Protein AF-0000000084955576 (afdb_homodimer)

Foldseek 3Di:
DAEEEEEWAKAWEFEDDPNHTDDTDIDDQLVQLQLQLLLLPHHYHYAYEAEPDPRVVVHCVVCVVSRHHCQRYHYYNVFHGKYKYWYQDPVRDTDIDIDGDDDPAERPGDDDDHAFQHEYEYEDCCCQDPRHVVVNVVVLVNNVVRNYAYEYEHNYDLVCLVCQVVRLVSVLVSLQSHQEYEYEQRSCCSNPVDRPVVVCCVPRRCVRYAWYWYQYVQQFIWIGHPVGIDTDGADDDDFPHQALLQSQLVSQLVLLCVQVVPGSVCSNPDDPVSVVSSNVSSRVRSRQCRNDVDNHHDSVVSHVNRDD/DAEEEEEWAKAWEFEDDPNHTDDTDIDDQLVQLQLQLLLLPHHYHYAYEAEPDPRVVVHCVVCVVSRHHCQRYHYYNVFHGKYKYWYQDPVRDTDIDIDGDDDPAERPGDDDDAAFQHEYEYEDCCCQDPRHVVVNVVVLVNNVVRNYAYEYEHNYDLVCLVCQVVRLVSVLVSLQSHQEYEYEQRSCCSNPVDRDVVVCCVPRRCVRYAWYWYQYVQQFIWIGHPVGIDTDGADDDDFPHQALLQSQLVSQLVLLCVQVVPGSVCSNVDDPVSVVSSNVSSRVRSRQCRNDVDNHHDSVVSHVNRDD

Nearest PDB structures (foldseek):
  1tz6-assembly1_B  TM=8.290E-01  e=2.725E-22  Salmonella enterica subsp. enterica serovar Typhimurium str. LT2
  5ygg-assembly1_A-2  TM=8.715E-01  e=1.195E-20  Vibrio cholerae O395
  4u7x-assembly1_A  TM=8.269E-01  e=1.270E-20  Brucella abortus 2308
  5f0z-assembly1_A  TM=8.426E-01  e=4.299E-20  Vibrio cholerae O395
  3k9e-assembly1_A  TM=7.875E-01  e=2.004E-18  Escherichia coli O6

InterPro domains:
  IPR002173 Carbohydrate/purine kinase, PfkB, conserved site [PS00584] (241-254)
  IPR011611 Carbohydrate kinase PfkB [PF00294] (23-292)
  IPR029056 Ribokinase-like [G3DSA:3.40.1190.20] (3-304)
  IPR029056 Ribokinase-like [SSF53613] (1-296)
  IPR050306 PfkB Carbohydrate Kinase [PTHR43085] (4-290)

pLDDT: mean 90.62, std 8.8, range [55.34, 98.62]

Sequence (616 aa):
MRQVIGIGETILDIIFQDNRPHVAVPGGSTFNSMVSLSRIGIPVSFTSELGEDRVGKMICDFMKSNGMTTDFMDCSPDMKSPVSLAFLSEDKDAEYLFYTQHPSKRLNGHLPMIHPDDILIFGSYYALNPVMRERVTEIVEYAKAQRAIIYYDLNFRKAHTHEAIQLRPTVMDNYEFADIVRGSDEDFMNLYRKSDTDDIYRNEVKFYCKRLITTHGKDGVNLYTEKGKIHYDVQPLTPVSTIGAGDNFNAGIVYGLIKYGIGYHDLSRLSEMVWSKIIRCGMEFAADVCGSFSNYVSPEFAKERRLDMRQVIGIGETILDIIFQDNRPHVAVPGGSTFNSMVSLSRIGIPVSFTSELGEDRVGKMICDFMKSNGMTTDFMDCSPDMKSPVSLAFLSEDKDAEYLFYTQHPSKRLNGHLPMIHPDDILIFGSYYALNPVMRERVTEIVEYAKAQRAIIYYDLNFRKAHTHEAIQLRPTVMDNYEFADIVRGSDEDFMNLYRKSDTDDIYRNEVKFYCKRLITTHGKDGVNLYTEKGKIHYDVQPLTPVSTIGAGDNFNAGIVYGLIKYGIGYHDLSRLSEMVWSKIIRCGMEFAADVCGSFSNYVSPEFAKERRLD

Structure (mmCIF, N/CA/C/O backbone):
data_AF-0000000084955576-model_v1
#
loop_
_entity.id
_entity.type
_entity.pdbx_description
1 polymer 'Carbohydrate kinase, PfkB family'
#
loop_
_atom_site.group_PDB
_atom_site.id
_atom_site.type_symbol
_atom_site.label_atom_id
_atom_site.label_alt_id
_atom_site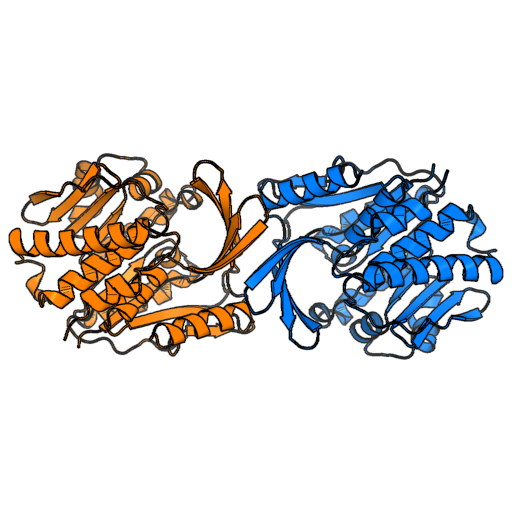.label_comp_id
_atom_site.label_asym_id
_atom_site.label_entity_id
_atom_site.label_seq_id
_atom_site.pdbx_PDB_ins_code
_atom_site.Cartn_x
_atom_site.Cartn_y
_atom_site.Cartn_z
_atom_site.occupancy
_atom_site.B_iso_or_equiv
_atom_site.auth_seq_id
_atom_site.auth_comp_id
_atom_site.auth_asym_id
_atom_site.auth_atom_id
_atom_site.pdbx_PDB_model_num
ATOM 1 N N . MET A 1 1 ? 11.859 36.656 8.305 1 72.06 1 MET A N 1
ATOM 2 C CA . MET A 1 1 ? 10.469 36.219 8.367 1 72.06 1 MET A CA 1
ATOM 3 C C . MET A 1 1 ? 10.328 35 9.25 1 72.06 1 MET A C 1
ATOM 5 O O . MET A 1 1 ? 11.242 34.156 9.312 1 72.06 1 MET A O 1
ATOM 9 N N . ARG A 1 2 ? 9.273 34.969 10.07 1 90.12 2 ARG A N 1
ATOM 10 C CA . ARG A 1 2 ? 8.953 33.875 10.969 1 90.12 2 ARG A CA 1
ATOM 11 C C . ARG A 1 2 ? 8.758 32.562 10.203 1 90.12 2 ARG A C 1
ATOM 13 O O . ARG A 1 2 ? 8.312 32.594 9.055 1 90.12 2 ARG A O 1
ATOM 20 N N . GLN A 1 3 ? 9.227 31.547 10.719 1 94.44 3 GLN A N 1
ATOM 21 C CA . GLN A 1 3 ? 9.062 30.266 10.031 1 94.44 3 GLN A CA 1
ATOM 22 C C . GLN A 1 3 ? 7.98 29.422 10.703 1 94.44 3 GLN A C 1
ATOM 24 O O . GLN A 1 3 ? 7.613 29.672 11.852 1 94.44 3 GLN A O 1
ATOM 29 N N . VAL A 1 4 ? 7.473 28.562 9.953 1 97.62 4 VAL A N 1
ATOM 30 C CA . VAL A 1 4 ? 6.5 27.578 10.438 1 97.62 4 VAL A CA 1
ATOM 31 C C . VAL A 1 4 ? 7.117 26.188 10.422 1 97.62 4 VAL A C 1
ATOM 33 O O . VAL A 1 4 ? 7.641 25.734 9.398 1 97.62 4 VAL A O 1
ATOM 36 N N . ILE A 1 5 ? 7.094 25.562 11.586 1 96.75 5 ILE A N 1
ATOM 37 C CA . ILE A 1 5 ? 7.617 24.219 11.727 1 96.75 5 ILE A CA 1
ATOM 38 C C . ILE A 1 5 ? 6.461 23.219 11.844 1 96.75 5 ILE A C 1
ATOM 40 O O . ILE A 1 5 ? 5.527 23.438 12.617 1 96.75 5 ILE A O 1
ATOM 44 N N . GLY A 1 6 ? 6.508 22.203 11.008 1 96.31 6 GLY A N 1
ATOM 45 C CA . GLY A 1 6 ? 5.512 21.156 11.07 1 96.31 6 GLY A CA 1
ATOM 46 C C . GLY A 1 6 ? 6.109 19.781 11.375 1 96.31 6 GLY A C 1
ATOM 47 O O . GLY A 1 6 ? 7.191 19.453 10.891 1 96.31 6 GLY A O 1
ATOM 48 N N . ILE A 1 7 ? 5.375 19.062 12.195 1 93.56 7 ILE A N 1
ATOM 49 C CA . ILE A 1 7 ? 5.727 17.688 12.492 1 93.56 7 ILE A CA 1
ATOM 50 C C . ILE A 1 7 ? 4.543 16.766 12.172 1 93.56 7 ILE A C 1
ATOM 52 O O . ILE A 1 7 ? 3.416 17.031 12.602 1 93.56 7 ILE A O 1
ATOM 56 N N . GLY A 1 8 ? 4.836 15.734 11.398 1 92.06 8 GLY A N 1
ATOM 57 C CA . GLY A 1 8 ? 3.748 14.82 11.094 1 92.06 8 GLY A CA 1
ATOM 58 C C . GLY A 1 8 ? 4.117 13.781 10.055 1 92.06 8 GLY A C 1
ATOM 59 O O . GLY A 1 8 ? 5.262 13.719 9.609 1 92.06 8 GLY A O 1
ATOM 60 N N . GLU A 1 9 ? 3.184 13.039 9.734 1 90.5 9 GLU A N 1
ATOM 61 C CA . GLU A 1 9 ? 3.373 11.992 8.727 1 90.5 9 GLU A CA 1
ATOM 62 C C . GLU A 1 9 ? 3.074 12.516 7.328 1 90.5 9 GLU A C 1
ATOM 64 O O . GLU A 1 9 ? 2.297 13.461 7.164 1 90.5 9 GLU A O 1
ATOM 69 N N . THR A 1 10 ? 3.805 12 6.426 1 93.06 10 THR A N 1
ATOM 70 C CA . THR A 1 10 ? 3.451 12.195 5.023 1 93.06 10 THR A CA 1
ATOM 71 C C . THR A 1 10 ? 3.281 10.852 4.32 1 93.06 10 THR A C 1
ATOM 73 O O . THR A 1 10 ? 3.869 9.852 4.734 1 93.06 10 THR A O 1
ATOM 76 N N . ILE A 1 11 ? 2.391 10.891 3.408 1 93.62 11 ILE A N 1
ATOM 77 C CA . ILE A 1 11 ? 1.934 9.664 2.758 1 93.62 11 ILE A CA 1
ATOM 78 C C . ILE A 1 11 ? 1.644 9.945 1.284 1 93.62 11 ILE A C 1
ATOM 80 O O . ILE A 1 11 ? 1.241 11.047 0.921 1 93.62 11 ILE A O 1
ATOM 84 N N . LEU A 1 12 ? 1.938 8.953 0.404 1 95.38 12 LEU A N 1
ATOM 85 C CA . LEU A 1 12 ? 1.498 9.07 -0.982 1 95.38 12 LEU A CA 1
ATOM 86 C C . LEU A 1 12 ? 0.066 8.57 -1.144 1 95.38 12 LEU A C 1
ATOM 88 O O . LEU A 1 12 ? -0.198 7.375 -0.993 1 95.38 12 LEU A O 1
ATOM 92 N N . ASP A 1 13 ? -0.795 9.5 -1.442 1 91.5 13 ASP A N 1
ATOM 93 C CA . ASP A 1 13 ? -2.199 9.164 -1.656 1 91.5 13 ASP A CA 1
ATOM 94 C C . ASP A 1 13 ? -2.453 8.758 -3.105 1 91.5 13 ASP A C 1
ATOM 96 O O . ASP A 1 13 ? -2.281 9.562 -4.023 1 91.5 13 ASP A O 1
ATOM 100 N N . ILE A 1 14 ? -2.822 7.562 -3.287 1 92.44 14 ILE A N 1
ATOM 101 C CA . ILE A 1 14 ? -3.223 7.094 -4.609 1 92.44 14 ILE A CA 1
ATOM 102 C C . ILE A 1 14 ? -4.746 7.094 -4.715 1 92.44 14 ILE A C 1
ATOM 104 O O . ILE A 1 14 ? -5.422 6.32 -4.031 1 92.44 14 ILE A O 1
ATOM 108 N N . ILE A 1 15 ? -5.234 7.906 -5.566 1 88.06 15 ILE A N 1
ATOM 109 C CA . ILE A 1 15 ? -6.672 8.125 -5.652 1 88.06 15 ILE A CA 1
ATOM 110 C C . ILE A 1 15 ? -7.258 7.262 -6.773 1 88.06 15 ILE A C 1
ATOM 112 O O . ILE A 1 15 ? -6.766 7.289 -7.906 1 88.06 15 ILE A O 1
ATOM 116 N N . PHE A 1 16 ? -8.242 6.504 -6.441 1 88.31 16 PHE A N 1
ATOM 117 C CA . PHE A 1 16 ? -8.945 5.656 -7.391 1 88.31 16 PHE A CA 1
ATOM 118 C C . PHE A 1 16 ? -10.289 6.266 -7.766 1 88.31 16 PHE A C 1
ATOM 120 O O . PHE A 1 16 ? -11 6.793 -6.906 1 88.31 16 PHE A O 1
ATOM 127 N N . GLN A 1 17 ? -10.539 6.309 -9.039 1 83.62 17 GLN A N 1
ATOM 128 C CA . GLN A 1 17 ? -11.852 6.633 -9.586 1 83.62 17 GLN A CA 1
ATOM 129 C C . GLN A 1 17 ? -12.391 5.484 -10.43 1 83.62 17 GLN A C 1
ATOM 131 O O . GLN A 1 17 ? -11.695 4.988 -11.328 1 83.62 17 GLN A O 1
ATOM 136 N N . ASP A 1 18 ? -13.586 4.988 -10.102 1 83.06 18 ASP A N 1
ATOM 137 C CA . ASP A 1 18 ? -14.188 3.855 -10.797 1 83.06 18 ASP A CA 1
ATOM 138 C C . ASP A 1 18 ? -13.25 2.646 -10.789 1 83.06 18 ASP A C 1
ATOM 140 O O . ASP A 1 18 ? -13 2.041 -11.836 1 83.06 18 ASP A O 1
ATOM 144 N N . ASN A 1 19 ? -12.602 2.461 -9.703 1 82.44 19 ASN A N 1
ATOM 145 C CA . ASN A 1 19 ? -11.734 1.32 -9.43 1 82.44 19 ASN A CA 1
ATOM 146 C C . ASN A 1 19 ? -10.477 1.362 -10.289 1 82.44 19 ASN A C 1
ATOM 148 O O . ASN A 1 19 ? -9.828 0.335 -10.5 1 82.44 19 ASN A O 1
ATOM 152 N N . ARG A 1 20 ? -10.172 2.588 -10.781 1 89.12 20 ARG A N 1
ATOM 153 C CA . ARG A 1 20 ? -8.93 2.824 -11.5 1 89.12 20 ARG A CA 1
ATOM 154 C C . ARG A 1 20 ? -8.102 3.92 -10.836 1 89.12 20 ARG A C 1
ATOM 156 O O . ARG A 1 20 ? -8.656 4.926 -10.375 1 89.12 20 ARG A O 1
ATOM 163 N N . PRO A 1 21 ? -6.809 3.574 -10.758 1 90.69 21 PRO A N 1
ATOM 164 C CA . PRO A 1 21 ? -5.996 4.66 -10.203 1 90.69 21 PRO A CA 1
ATOM 165 C C . PRO A 1 21 ? -5.934 5.879 -11.117 1 90.69 21 PRO A C 1
ATOM 167 O O . PRO A 1 21 ? -5.734 5.738 -12.328 1 90.69 21 PRO A O 1
ATOM 170 N N . HIS A 1 22 ? -6.113 7.004 -10.617 1 86 22 HIS A N 1
ATOM 171 C CA . HIS A 1 22 ? -6.227 8.242 -11.383 1 86 22 HIS A CA 1
ATOM 172 C C . HIS A 1 22 ? -5.023 9.148 -11.156 1 86 22 HIS A C 1
ATOM 174 O O . HIS A 1 22 ? -4.395 9.602 -12.117 1 86 22 HIS A O 1
ATOM 180 N N . VAL A 1 23 ? -4.727 9.406 -9.883 1 87.62 23 VAL A N 1
ATOM 181 C CA . VAL A 1 23 ? -3.611 10.289 -9.555 1 87.62 23 VAL A CA 1
ATOM 182 C C . VAL A 1 23 ? -2.969 9.844 -8.242 1 87.62 23 VAL A C 1
ATOM 184 O O . VAL A 1 23 ? -3.598 9.148 -7.441 1 87.62 23 VAL A O 1
ATOM 187 N N . ALA A 1 24 ? -1.72 10.141 -8.117 1 92.44 24 ALA A N 1
ATOM 188 C CA . ALA A 1 24 ? -0.971 9.945 -6.879 1 92.44 24 ALA A CA 1
ATOM 189 C C . ALA A 1 24 ? -0.351 11.258 -6.402 1 92.44 24 ALA A C 1
ATOM 191 O O . ALA A 1 24 ? 0.399 11.898 -7.141 1 92.44 24 ALA A O 1
ATOM 192 N N . VAL A 1 25 ? -0.703 11.656 -5.211 1 92 25 VAL A N 1
ATOM 193 C CA . VAL A 1 25 ? -0.23 12.938 -4.695 1 92 25 VAL A CA 1
ATOM 194 C C . VAL A 1 25 ? 0.168 12.789 -3.229 1 92 25 VAL A C 1
ATOM 196 O O . VAL A 1 25 ? -0.497 12.086 -2.465 1 92 25 VAL A O 1
ATOM 199 N N . PRO A 1 26 ? 1.296 13.43 -2.883 1 95.25 26 PRO A N 1
ATOM 200 C CA . PRO A 1 26 ? 1.627 13.406 -1.456 1 95.25 26 PRO A CA 1
ATOM 201 C C . PRO A 1 26 ? 0.562 14.078 -0.591 1 95.25 26 PRO A C 1
ATOM 203 O O . PRO A 1 26 ? -0.06 15.055 -1.02 1 95.25 26 PRO A O 1
ATOM 206 N N . GLY A 1 27 ? 0.372 13.5 0.59 1 93.06 27 GLY A N 1
ATOM 207 C CA . GLY A 1 27 ? -0.572 14.062 1.544 1 93.06 27 GLY A CA 1
ATOM 208 C C . GLY A 1 27 ? -0.141 13.875 2.986 1 93.06 27 GLY A C 1
ATOM 209 O O . GLY A 1 27 ? 1.01 13.531 3.258 1 93.06 27 GLY A O 1
ATOM 210 N N . GLY A 1 28 ? -1.095 14.102 3.844 1 92.62 28 GLY A N 1
ATOM 211 C CA . GLY A 1 28 ? -0.903 14.18 5.285 1 92.62 28 GLY A CA 1
ATOM 212 C C . GLY A 1 28 ? -1.426 15.469 5.887 1 92.62 28 GLY A C 1
ATOM 213 O O . GLY A 1 28 ? -1.301 16.531 5.285 1 92.62 28 GLY A O 1
ATOM 214 N N . SER A 1 29 ? -1.891 15.273 7.031 1 92.75 29 SER A N 1
ATOM 215 C CA . SER A 1 29 ? -2.578 16.406 7.629 1 92.75 29 SER A CA 1
ATOM 216 C C . SER A 1 29 ? -1.651 17.625 7.75 1 92.75 29 SER A C 1
ATOM 218 O O . SER A 1 29 ? -1.786 18.594 7 1 92.75 29 SER A O 1
ATOM 220 N N . THR A 1 30 ? -0.638 17.578 8.594 1 96.25 30 THR A N 1
ATOM 221 C CA . THR A 1 30 ? 0.294 18.688 8.773 1 96.25 30 THR A CA 1
ATOM 222 C C . THR A 1 30 ? 1.047 18.984 7.48 1 96.25 30 THR A C 1
ATOM 224 O O . THR A 1 30 ? 1.308 20.141 7.156 1 96.25 30 THR A O 1
ATOM 227 N N . PHE A 1 31 ? 1.309 18 6.738 1 96.56 31 PHE A N 1
ATOM 228 C CA . PHE A 1 31 ? 2.004 18.141 5.465 1 96.56 31 PHE A CA 1
ATOM 229 C C . PHE A 1 31 ? 1.218 19.047 4.52 1 96.56 31 PHE A C 1
ATOM 231 O O . PHE A 1 31 ? 1.784 19.953 3.898 1 96.56 31 PHE A O 1
ATOM 238 N N . ASN A 1 32 ? -0.028 18.797 4.383 1 95.88 32 ASN A N 1
ATOM 239 C CA . ASN A 1 32 ? -0.882 19.609 3.516 1 95.88 32 ASN A CA 1
ATOM 240 C C . ASN A 1 32 ? -0.83 21.078 3.895 1 95.88 32 ASN A C 1
ATOM 242 O O . ASN A 1 32 ? -0.766 21.953 3.021 1 95.88 32 ASN A O 1
ATOM 246 N N . SER A 1 33 ? -0.872 21.328 5.152 1 97.75 33 SER A N 1
ATOM 247 C CA . SER A 1 33 ? -0.776 22.703 5.641 1 97.75 33 SER A CA 1
ATOM 248 C C . SER A 1 33 ? 0.546 23.344 5.23 1 97.75 33 SER A C 1
ATOM 250 O O . SER A 1 33 ? 0.573 24.484 4.777 1 97.75 33 SER A O 1
ATOM 252 N N . MET A 1 34 ? 1.591 22.578 5.414 1 97.44 34 MET A N 1
ATOM 253 C CA . MET A 1 34 ? 2.93 23.094 5.121 1 97.44 34 MET A CA 1
ATOM 254 C C . MET A 1 34 ? 3.08 23.406 3.637 1 97.44 34 MET A C 1
ATOM 256 O O . MET A 1 34 ? 3.689 24.406 3.27 1 97.44 34 MET A O 1
ATOM 260 N N . VAL A 1 35 ? 2.553 22.531 2.781 1 97.19 35 VAL A N 1
ATOM 261 C CA . VAL A 1 35 ? 2.627 22.75 1.34 1 97.19 35 VAL A CA 1
ATOM 262 C C . VAL A 1 35 ? 1.92 24.062 0.977 1 97.19 35 VAL A C 1
ATOM 264 O O . VAL A 1 35 ? 2.461 24.875 0.232 1 97.19 35 VAL A O 1
ATOM 267 N N . SER A 1 36 ? 0.746 24.25 1.508 1 97.62 36 SER A N 1
ATOM 268 C CA . SER A 1 36 ? -0.027 25.453 1.23 1 97.62 36 SER A CA 1
ATOM 269 C C . SER A 1 36 ? 0.712 26.703 1.696 1 97.62 36 SER A C 1
ATOM 271 O O . SER A 1 36 ? 0.772 27.703 0.974 1 97.62 36 SER A O 1
ATOM 273 N N . LEU A 1 37 ? 1.274 26.688 2.867 1 97.69 37 LEU A N 1
ATOM 274 C CA . LEU A 1 37 ? 2.006 27.828 3.408 1 97.69 37 LEU A CA 1
ATOM 275 C C . LEU A 1 37 ? 3.246 28.125 2.572 1 97.69 37 LEU A C 1
ATOM 277 O O . LEU A 1 37 ? 3.557 29.281 2.305 1 97.69 37 LEU A O 1
ATOM 281 N N . SER A 1 38 ? 3.895 27.047 2.189 1 96.81 38 SER A N 1
ATOM 282 C CA . SER A 1 38 ? 5.074 27.219 1.351 1 96.81 38 SER A CA 1
ATOM 283 C C . SER A 1 38 ? 4.715 27.875 0.016 1 96.81 38 SER A C 1
ATOM 285 O O . SER A 1 38 ? 5.418 28.766 -0.458 1 96.81 38 SER A O 1
ATOM 287 N N . ARG A 1 39 ? 3.658 27.453 -0.583 1 95.44 39 ARG A N 1
ATOM 288 C CA . ARG A 1 39 ? 3.207 27.984 -1.862 1 95.44 39 ARG A CA 1
ATOM 289 C C . ARG A 1 39 ? 2.961 29.5 -1.77 1 95.44 39 ARG A C 1
ATOM 291 O O . ARG A 1 39 ? 3.166 30.219 -2.742 1 95.44 39 ARG A O 1
ATOM 298 N N . ILE A 1 40 ? 2.525 29.938 -0.638 1 95 40 ILE A N 1
ATOM 299 C CA . ILE A 1 40 ? 2.184 31.344 -0.452 1 95 40 ILE A CA 1
ATOM 300 C C . ILE A 1 40 ? 3.443 32.125 -0.125 1 95 40 ILE A C 1
ATOM 302 O O . ILE A 1 40 ? 3.412 33.375 -0.074 1 95 40 ILE A O 1
ATOM 306 N N . GLY A 1 41 ? 4.555 31.469 0.13 1 93.69 41 GLY A N 1
ATOM 307 C CA . GLY A 1 41 ? 5.832 32.156 0.315 1 93.69 41 GLY A CA 1
ATOM 308 C C . GLY A 1 41 ? 6.285 32.188 1.763 1 93.69 41 GLY A C 1
ATOM 309 O O . GLY A 1 41 ? 7.242 32.875 2.104 1 93.69 41 GLY A O 1
ATOM 310 N N . ILE A 1 42 ? 5.633 31.547 2.629 1 95.56 42 ILE A N 1
ATOM 311 C CA . ILE A 1 42 ? 6.035 31.484 4.031 1 95.56 42 ILE A CA 1
ATOM 312 C C . ILE A 1 42 ? 7.109 30.406 4.207 1 95.56 42 ILE A C 1
ATOM 314 O O . ILE A 1 42 ? 6.961 29.281 3.717 1 95.56 42 ILE A O 1
ATOM 318 N N . PRO A 1 43 ? 8.211 30.75 4.871 1 95.12 43 PRO A N 1
ATOM 319 C CA . PRO A 1 43 ? 9.227 29.734 5.137 1 95.12 43 PRO A CA 1
ATOM 320 C C . PRO A 1 43 ? 8.703 28.594 6.02 1 95.12 43 PRO A C 1
ATOM 322 O O . PRO A 1 43 ? 8.125 28.859 7.078 1 95.12 43 PRO A O 1
ATOM 325 N N . VAL A 1 44 ? 8.906 27.344 5.523 1 96.62 44 VAL A N 1
ATOM 326 C CA . VAL A 1 44 ? 8.414 26.203 6.293 1 96.62 44 VAL A CA 1
ATOM 32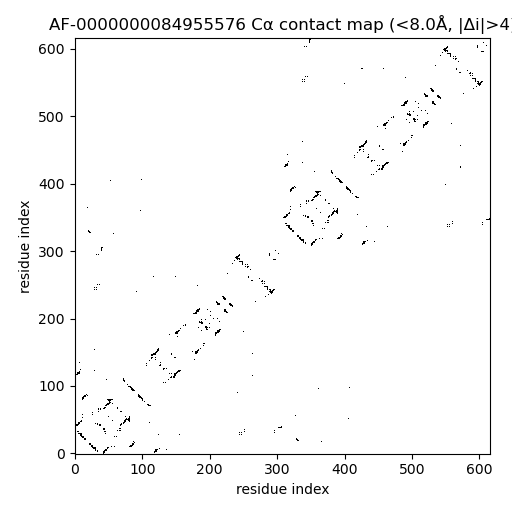7 C C . VAL A 1 44 ? 9.516 25.156 6.434 1 96.62 44 VAL A C 1
ATOM 329 O O . VAL A 1 44 ? 10.391 25.047 5.57 1 96.62 44 VAL A O 1
ATOM 332 N N . SER A 1 45 ? 9.484 24.484 7.562 1 95 45 SER A N 1
ATOM 333 C CA . SER A 1 45 ? 10.258 23.281 7.805 1 95 45 SER A CA 1
ATOM 334 C C . SER A 1 45 ? 9.367 22.125 8.242 1 95 45 SER A C 1
ATOM 336 O O . SER A 1 45 ? 8.547 22.266 9.148 1 95 45 SER A O 1
ATOM 338 N N . PHE A 1 46 ? 9.539 21.016 7.547 1 95.38 46 PHE A N 1
ATOM 339 C CA . PHE A 1 46 ? 8.703 19.859 7.844 1 95.38 46 PHE A CA 1
ATOM 340 C C . PHE A 1 46 ? 9.555 18.656 8.25 1 95.38 46 PHE A C 1
ATOM 342 O O . PHE A 1 46 ? 10.477 18.281 7.531 1 95.38 46 PHE A O 1
ATOM 349 N N . THR A 1 47 ? 9.195 18.172 9.414 1 91.44 47 THR A N 1
ATOM 350 C CA . THR A 1 47 ? 9.891 17 9.93 1 91.44 47 THR A CA 1
ATOM 351 C C . THR A 1 47 ? 9.008 15.758 9.828 1 91.44 47 THR A C 1
ATOM 353 O O . THR A 1 47 ? 7.898 15.734 10.367 1 91.44 47 THR A O 1
ATOM 356 N N . SER A 1 48 ? 9.477 14.789 9.125 1 91.12 48 SER A N 1
ATOM 357 C CA . SER A 1 48 ? 8.781 13.523 8.938 1 91.12 48 SER A CA 1
ATOM 358 C C . SER A 1 48 ? 9.75 12.391 8.609 1 91.12 48 SER A C 1
ATOM 360 O O . SER A 1 48 ? 10.969 12.602 8.578 1 91.12 48 SER A O 1
ATOM 362 N N . GLU A 1 49 ? 9.219 11.203 8.492 1 88.56 49 GLU A N 1
ATOM 363 C CA . GLU A 1 49 ? 10.016 10.031 8.148 1 88.56 49 GLU A CA 1
ATOM 364 C C . GLU A 1 49 ? 9.555 9.414 6.832 1 88.56 49 GLU A C 1
ATOM 366 O O . GLU A 1 49 ? 8.352 9.344 6.562 1 88.56 49 GLU A O 1
ATOM 371 N N . LEU A 1 50 ? 10.531 9.031 6.062 1 91.06 50 LEU A N 1
ATOM 372 C CA . LEU A 1 50 ? 10.281 8.352 4.793 1 91.06 50 LEU A CA 1
ATOM 373 C C . LEU A 1 50 ? 11.258 7.203 4.586 1 91.06 50 LEU A C 1
ATOM 375 O O . LEU A 1 50 ? 12.305 7.145 5.242 1 91.06 50 LEU A O 1
ATOM 379 N N . GLY A 1 51 ? 10.883 6.27 3.758 1 89.69 51 GLY A N 1
ATOM 380 C CA . GLY A 1 51 ? 11.836 5.273 3.291 1 89.69 51 GLY A CA 1
ATOM 381 C C . GLY A 1 51 ? 12.734 5.785 2.178 1 89.69 51 GLY A C 1
ATOM 382 O O . GLY A 1 51 ? 12.445 6.805 1.556 1 89.69 51 GLY A O 1
ATOM 383 N N . GLU A 1 52 ? 13.898 5.098 2.057 1 90.62 52 GLU A N 1
ATOM 384 C CA . GLU A 1 52 ? 14.727 5.348 0.882 1 90.62 52 GLU A CA 1
ATOM 385 C C . GLU A 1 52 ? 14.242 4.539 -0.319 1 90.62 52 GLU A C 1
ATOM 387 O O . GLU A 1 52 ? 14.938 3.637 -0.79 1 90.62 52 GLU A O 1
ATOM 392 N N . ASP A 1 53 ? 13.086 4.902 -0.806 1 91.19 53 ASP A N 1
ATOM 393 C CA . ASP A 1 53 ? 12.438 4.219 -1.919 1 91.19 53 ASP A CA 1
ATOM 394 C C . ASP A 1 53 ? 11.844 5.215 -2.906 1 91.19 53 ASP A C 1
ATOM 396 O O . ASP A 1 53 ? 12.008 6.43 -2.75 1 91.19 53 ASP A O 1
ATOM 400 N N . ARG A 1 54 ? 11.211 4.727 -3.945 1 91.12 54 ARG A N 1
ATOM 401 C CA . ARG A 1 54 ? 10.695 5.57 -5.016 1 91.12 54 ARG A CA 1
ATOM 402 C C . ARG A 1 54 ? 9.602 6.5 -4.5 1 91.12 54 ARG A C 1
ATOM 404 O O . ARG A 1 54 ? 9.492 7.645 -4.945 1 91.12 54 ARG A O 1
ATOM 411 N N . VAL A 1 55 ? 8.812 5.988 -3.625 1 94.19 55 VAL A N 1
ATOM 412 C CA . VAL A 1 55 ? 7.742 6.801 -3.055 1 94.19 55 VAL A CA 1
ATOM 413 C C . VAL A 1 55 ? 8.336 7.961 -2.264 1 94.19 55 VAL A C 1
ATOM 415 O O . VAL A 1 55 ? 7.906 9.109 -2.41 1 94.19 55 VAL A O 1
ATOM 418 N N . GLY A 1 56 ? 9.297 7.598 -1.433 1 94.62 56 GLY A N 1
ATOM 419 C CA . GLY A 1 56 ? 9.992 8.648 -0.708 1 94.62 56 GLY A CA 1
ATOM 420 C C . GLY A 1 56 ? 10.586 9.703 -1.618 1 94.62 56 GLY A C 1
ATOM 421 O O . GLY A 1 56 ? 10.469 10.898 -1.348 1 94.62 56 GLY A O 1
ATOM 422 N N . LYS A 1 57 ? 11.156 9.25 -2.67 1 94.81 57 LYS A N 1
ATOM 423 C CA . LYS A 1 57 ? 11.734 10.172 -3.645 1 94.81 57 LYS A CA 1
ATOM 424 C C . LYS A 1 57 ? 10.664 11.047 -4.281 1 94.81 57 LYS A C 1
ATOM 426 O O . LYS A 1 57 ? 10.867 12.25 -4.48 1 94.81 57 LYS A O 1
ATOM 431 N N . MET A 1 58 ? 9.594 10.492 -4.621 1 94.5 58 MET A N 1
ATOM 432 C CA . MET A 1 58 ? 8.484 11.234 -5.207 1 94.5 58 MET A CA 1
ATOM 433 C C . MET A 1 58 ? 8.008 12.336 -4.266 1 94.5 58 MET A C 1
ATOM 435 O O . MET A 1 58 ? 7.742 13.461 -4.699 1 94.5 58 MET A O 1
ATOM 439 N N . ILE A 1 59 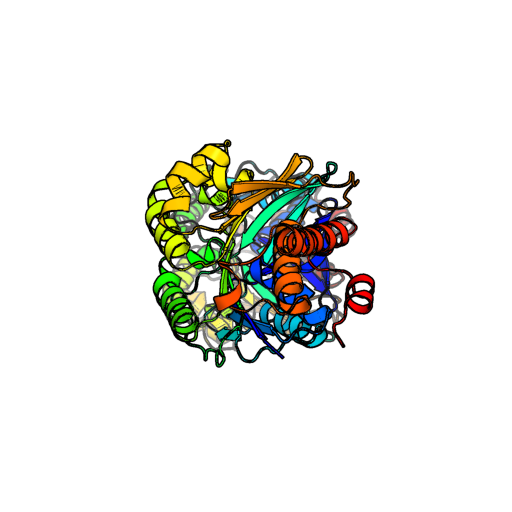? 7.945 12.031 -3.027 1 96.56 59 ILE A N 1
ATOM 440 C CA . ILE A 1 59 ? 7.465 12.984 -2.031 1 96.56 59 ILE A CA 1
ATOM 441 C C . ILE A 1 59 ? 8.477 14.117 -1.868 1 96.56 59 ILE A C 1
ATOM 443 O O . ILE A 1 59 ? 8.102 15.289 -1.861 1 96.56 59 ILE A O 1
ATOM 447 N N . CYS A 1 60 ? 9.734 13.758 -1.787 1 96.56 60 CYS A N 1
ATOM 448 C CA . CYS A 1 60 ? 10.773 14.773 -1.646 1 96.56 60 CYS A CA 1
ATOM 449 C C . CYS A 1 60 ? 10.82 15.68 -2.865 1 96.56 60 CYS A C 1
ATOM 451 O O . CYS A 1 60 ? 10.977 16.891 -2.732 1 96.56 60 CYS A O 1
ATOM 453 N N . ASP A 1 61 ? 10.68 15.094 -4.047 1 96.12 61 ASP A N 1
ATOM 454 C CA . ASP A 1 61 ? 10.664 15.891 -5.27 1 96.12 61 ASP A CA 1
ATOM 455 C C . ASP A 1 61 ? 9.469 16.844 -5.285 1 96.12 61 ASP A C 1
ATOM 457 O O . ASP A 1 61 ? 9.594 18 -5.719 1 96.12 61 ASP A O 1
ATOM 461 N N . PHE A 1 62 ? 8.406 16.375 -4.852 1 96.19 62 PHE A N 1
ATOM 462 C CA . PHE A 1 62 ? 7.211 17.203 -4.75 1 96.19 62 PHE A CA 1
ATOM 463 C C . PHE A 1 62 ? 7.441 18.375 -3.803 1 96.19 62 PHE A C 1
ATOM 465 O O . PHE A 1 62 ? 7.07 19.516 -4.105 1 96.19 62 PHE A O 1
ATOM 472 N N . MET A 1 63 ? 7.992 18.094 -2.68 1 97 63 MET A N 1
ATOM 473 C CA . MET A 1 63 ? 8.305 19.141 -1.709 1 97 63 MET A CA 1
ATOM 474 C C . MET A 1 63 ? 9.164 20.219 -2.342 1 97 63 MET A C 1
ATOM 476 O O . MET A 1 63 ? 8.828 21.406 -2.27 1 97 63 MET A O 1
ATOM 480 N N . LYS A 1 64 ? 10.195 19.812 -3.012 1 96.31 64 LYS A N 1
ATOM 481 C CA . LYS A 1 64 ? 11.109 20.75 -3.645 1 96.31 64 LYS A CA 1
ATOM 482 C C . LYS A 1 64 ? 10.391 21.594 -4.695 1 96.31 64 LYS A C 1
ATOM 484 O O . LYS A 1 64 ? 10.594 22.812 -4.77 1 96.31 64 LYS A O 1
ATOM 489 N N . SER A 1 65 ? 9.547 20.969 -5.414 1 95.62 65 SER A N 1
ATOM 490 C CA . SER A 1 65 ? 8.828 21.656 -6.48 1 95.62 65 SER A CA 1
ATOM 491 C C . SER A 1 65 ? 7.836 22.672 -5.914 1 95.62 65 SER A C 1
ATOM 493 O O . SER A 1 65 ? 7.391 23.578 -6.625 1 95.62 65 SER A O 1
ATOM 495 N N . ASN A 1 66 ? 7.527 22.531 -4.652 1 95.12 66 ASN A N 1
ATOM 496 C CA . ASN A 1 66 ? 6.605 23.469 -4.012 1 95.12 66 ASN A CA 1
ATOM 497 C C . ASN A 1 66 ? 7.332 24.391 -3.047 1 95.12 66 ASN A C 1
ATOM 499 O O . ASN A 1 66 ? 6.711 24.984 -2.164 1 95.12 66 ASN A O 1
ATOM 503 N N . GLY A 1 67 ? 8.633 24.422 -3.1 1 94 67 GLY A N 1
ATOM 504 C CA . GLY A 1 67 ? 9.422 25.406 -2.369 1 94 67 GLY A CA 1
ATOM 505 C C . GLY A 1 67 ? 9.781 24.953 -0.965 1 94 67 GLY A C 1
ATOM 506 O O . GLY A 1 67 ? 10.25 25.75 -0.151 1 94 67 GLY A O 1
ATOM 507 N N . MET A 1 68 ? 9.578 23.719 -0.679 1 95.56 68 MET A N 1
ATOM 508 C CA . MET A 1 68 ? 9.906 23.203 0.647 1 95.56 68 MET A CA 1
ATOM 509 C C . MET A 1 68 ? 11.289 22.562 0.651 1 95.56 68 MET A C 1
ATOM 511 O O . MET A 1 68 ? 11.688 21.922 -0.324 1 95.56 68 MET A O 1
ATOM 515 N N . THR A 1 69 ? 11.969 22.766 1.785 1 92.19 69 THR A N 1
ATOM 516 C CA . THR A 1 69 ? 13.227 22.031 1.96 1 92.19 69 THR A CA 1
ATOM 517 C C . THR A 1 69 ? 12.961 20.609 2.422 1 92.19 69 THR A C 1
ATOM 519 O O . THR A 1 69 ? 11.914 20.328 3.02 1 92.19 69 THR A O 1
ATOM 522 N N . THR A 1 70 ? 13.906 19.719 2.113 1 93.88 70 THR A N 1
ATOM 523 C CA . THR A 1 70 ? 13.812 18.344 2.551 1 93.88 70 THR A CA 1
ATOM 524 C C . THR A 1 70 ? 14.891 18.016 3.582 1 93.88 70 THR A C 1
ATOM 526 O O . THR A 1 70 ? 15.133 16.844 3.891 1 93.88 70 THR A O 1
ATOM 529 N N . ASP A 1 71 ? 15.445 19.078 4.172 1 91.5 71 ASP A N 1
ATOM 530 C CA . ASP A 1 71 ? 16.594 18.938 5.062 1 91.5 71 ASP A CA 1
ATOM 531 C C . ASP A 1 71 ? 16.203 18.219 6.352 1 91.5 71 ASP A C 1
ATOM 533 O O . ASP A 1 71 ? 17.047 17.609 7.012 1 91.5 71 ASP A O 1
ATOM 537 N N . PHE A 1 72 ? 14.969 18.234 6.637 1 91.06 72 PHE A N 1
ATOM 538 C CA . PHE A 1 72 ? 14.547 17.719 7.934 1 91.06 72 PHE A CA 1
ATOM 539 C C . PHE A 1 72 ? 13.742 16.438 7.781 1 91.06 72 PHE A C 1
ATOM 541 O O . PHE A 1 72 ? 13.133 15.969 8.742 1 91.06 72 PHE A O 1
ATOM 548 N N . MET A 1 73 ? 13.734 15.914 6.559 1 91.06 73 MET A N 1
ATOM 549 C CA . MET A 1 73 ? 13.148 14.594 6.328 1 91.06 73 MET A CA 1
ATOM 550 C C . MET A 1 73 ? 14.109 13.492 6.754 1 91.06 73 MET A C 1
ATOM 552 O O . MET A 1 73 ? 15.273 13.492 6.352 1 91.06 73 MET A O 1
ATOM 556 N N . ASP A 1 74 ? 13.633 12.648 7.629 1 88.69 74 ASP A N 1
ATOM 557 C CA . ASP A 1 74 ? 14.422 11.492 8.039 1 88.69 74 ASP A CA 1
ATOM 558 C C . ASP A 1 74 ? 14.164 10.297 7.117 1 88.69 74 ASP A C 1
ATOM 560 O O . ASP A 1 74 ? 13.188 9.57 7.297 1 88.69 74 ASP A O 1
ATOM 564 N N . CYS A 1 75 ? 15.109 10.016 6.211 1 87.94 75 CYS A N 1
ATOM 565 C CA . CYS A 1 75 ? 14.969 8.922 5.258 1 87.94 75 CYS A CA 1
ATOM 566 C C . CYS A 1 75 ? 15.781 7.711 5.703 1 87.94 75 CYS A C 1
ATOM 568 O O . CYS A 1 75 ? 16.953 7.84 6.055 1 87.94 75 CYS A O 1
ATOM 570 N N . SER A 1 76 ? 15.148 6.547 5.734 1 86.88 76 SER A N 1
ATOM 571 C CA . SER A 1 76 ? 15.805 5.32 6.176 1 86.88 76 SER A CA 1
ATOM 572 C C . SER A 1 76 ? 15.57 4.18 5.195 1 86.88 76 SER A C 1
ATOM 574 O O . SER A 1 76 ? 14.469 4.016 4.68 1 86.88 76 SER A O 1
ATOM 576 N N . PRO A 1 77 ? 16.594 3.328 4.969 1 83.19 77 PRO A N 1
ATOM 577 C CA . PRO A 1 77 ? 16.406 2.15 4.117 1 83.19 77 PRO A CA 1
ATOM 578 C C . PRO A 1 77 ? 15.602 1.049 4.805 1 83.19 77 PRO A C 1
ATOM 580 O O . PRO A 1 77 ? 15.109 0.133 4.137 1 83.19 77 PRO A O 1
ATOM 583 N N . ASP A 1 78 ? 15.477 1.181 6.078 1 78.38 78 ASP A N 1
ATOM 584 C CA . ASP A 1 78 ? 14.812 0.139 6.859 1 78.38 78 ASP A CA 1
ATOM 585 C C . ASP A 1 78 ? 13.312 0.395 6.957 1 78.38 78 ASP A C 1
ATOM 587 O O . ASP A 1 78 ? 12.586 -0.378 7.582 1 78.38 78 ASP A O 1
ATOM 591 N N . MET A 1 79 ? 12.922 1.449 6.32 1 82.75 79 MET A N 1
ATOM 592 C CA . MET A 1 79 ? 11.5 1.786 6.359 1 82.75 79 MET A CA 1
ATOM 593 C C . MET A 1 79 ? 10.93 1.916 4.949 1 82.75 79 MET A C 1
ATOM 595 O O . MET A 1 79 ? 11.664 2.229 4.008 1 82.75 79 MET A O 1
ATOM 599 N N . LYS A 1 80 ? 9.695 1.628 4.879 1 88.44 80 LYS A N 1
ATOM 600 C CA . LYS A 1 80 ? 8.977 1.862 3.631 1 88.44 80 LYS A CA 1
ATOM 601 C C . LYS A 1 80 ? 8.109 3.115 3.723 1 88.44 80 LYS A C 1
ATOM 603 O O . LYS A 1 80 ? 7.422 3.328 4.723 1 88.44 80 LYS A O 1
ATOM 608 N N . SER A 1 81 ? 8.18 3.928 2.664 1 93.31 81 SER A N 1
ATOM 609 C CA . SER A 1 81 ? 7.332 5.117 2.641 1 93.31 81 SER A CA 1
ATOM 610 C C . SER A 1 81 ? 5.855 4.746 2.641 1 93.31 81 SER A C 1
ATOM 612 O O . SER A 1 81 ? 5.445 3.805 1.958 1 93.31 81 SER A O 1
ATOM 614 N N . PRO A 1 82 ? 5.086 5.461 3.463 1 92.56 82 PRO A N 1
ATOM 615 C CA . PRO A 1 82 ? 3.664 5.129 3.578 1 92.56 82 PRO A CA 1
ATOM 616 C C . PRO A 1 82 ? 2.877 5.457 2.311 1 92.56 82 PRO A C 1
ATOM 618 O O . PRO A 1 82 ? 3.186 6.434 1.622 1 92.56 82 PRO A O 1
ATOM 621 N N . VAL A 1 83 ? 1.85 4.613 2.037 1 93.81 83 VAL A N 1
ATOM 622 C CA . VAL A 1 83 ? 0.928 4.844 0.93 1 93.81 83 VAL A CA 1
ATOM 623 C C . VAL A 1 83 ? -0.512 4.695 1.415 1 93.81 83 VAL A C 1
ATOM 625 O O . VAL A 1 83 ? -0.774 3.98 2.387 1 93.81 83 VAL A O 1
ATOM 628 N N . SER A 1 84 ? -1.342 5.441 0.816 1 91.56 84 SER A N 1
ATOM 629 C CA . SER A 1 84 ? -2.77 5.262 1.06 1 91.56 84 SER A CA 1
ATOM 630 C C . SER A 1 84 ? -3.545 5.16 -0.25 1 91.56 84 SER A C 1
ATOM 632 O O . SER A 1 84 ? -3.17 5.781 -1.248 1 91.56 84 SER A O 1
ATOM 634 N N . LEU A 1 85 ? -4.543 4.328 -0.256 1 91.12 85 LEU A N 1
ATOM 635 C CA . LEU A 1 85 ? -5.48 4.234 -1.371 1 91.12 85 LEU A CA 1
ATOM 636 C C . LEU A 1 85 ? -6.812 4.891 -1.021 1 91.12 85 LEU A C 1
ATOM 638 O O . LEU A 1 85 ? -7.426 4.555 -0.006 1 91.12 85 LEU A O 1
ATOM 642 N N . ALA A 1 86 ? -7.168 5.852 -1.783 1 84.5 86 ALA A N 1
ATOM 643 C CA . ALA A 1 86 ? -8.461 6.516 -1.619 1 84.5 86 ALA A CA 1
ATOM 644 C C . ALA A 1 86 ? -9.422 6.129 -2.736 1 84.5 86 ALA A C 1
ATOM 646 O O . ALA A 1 86 ? -9.141 6.355 -3.916 1 84.5 86 ALA A O 1
ATOM 647 N N . PHE A 1 87 ? -10.516 5.547 -2.373 1 86.38 87 PHE A N 1
ATOM 648 C CA . PHE A 1 87 ? -11.516 5.125 -3.344 1 86.38 87 PHE A CA 1
ATOM 649 C C . PHE A 1 87 ? -12.695 6.094 -3.359 1 86.38 87 PHE A C 1
ATOM 651 O O . PHE A 1 87 ? -13.469 6.148 -2.402 1 86.38 87 PHE A O 1
ATOM 658 N N . LEU A 1 88 ? -12.781 6.855 -4.406 1 76.56 88 LEU A N 1
ATOM 659 C CA . LEU A 1 88 ? -13.867 7.828 -4.531 1 76.56 88 LEU A CA 1
ATOM 660 C C . LEU A 1 88 ? -15.133 7.168 -5.059 1 76.56 88 LEU A C 1
ATOM 662 O O . LEU A 1 88 ? -15.078 6.375 -6.004 1 76.56 88 LEU A O 1
ATOM 666 N N . SER A 1 89 ? -16.156 7.215 -4.25 1 70.56 89 SER A N 1
ATOM 667 C CA . SER A 1 89 ? -17.453 6.711 -4.695 1 70.56 89 SER A CA 1
ATOM 668 C C . SER A 1 89 ? -18.188 7.754 -5.527 1 70.56 89 SER A C 1
ATOM 670 O O . SER A 1 89 ? -17.75 8.898 -5.633 1 70.56 89 SER A O 1
ATOM 672 N N . GLU A 1 90 ? -19.297 7.234 -6.086 1 62.75 90 GLU A N 1
ATOM 673 C CA . GLU A 1 90 ? -20.156 8.133 -6.863 1 62.75 90 GLU A CA 1
ATOM 674 C C . GLU A 1 90 ? -20.672 9.281 -6.008 1 62.75 90 GLU A C 1
ATOM 676 O O . GLU A 1 90 ? -20.859 10.391 -6.504 1 62.75 90 GLU A O 1
ATOM 681 N N . ASP A 1 91 ? -20.797 9.117 -4.742 1 56.91 91 ASP A N 1
ATOM 682 C CA . ASP A 1 91 ? -21.359 10.133 -3.855 1 56.91 91 ASP A CA 1
ATOM 683 C C . ASP A 1 91 ? -20.25 10.969 -3.205 1 56.91 91 ASP A C 1
ATOM 685 O O . ASP A 1 91 ? -20.5 11.648 -2.205 1 56.91 91 ASP A O 1
ATOM 689 N N . LYS A 1 92 ? -19.156 10.844 -3.721 1 55.75 92 LYS A N 1
ATOM 690 C CA . LYS A 1 92 ? -17.984 11.609 -3.332 1 55.75 92 LYS A CA 1
ATOM 691 C C . LYS A 1 92 ? -17.516 11.242 -1.923 1 55.75 92 LYS A C 1
ATOM 693 O O . LYS A 1 92 ? -16.891 12.055 -1.237 1 55.75 92 LYS A O 1
ATOM 698 N N . ASP A 1 93 ? -18.062 10.188 -1.45 1 62.97 93 ASP A N 1
ATOM 699 C CA . ASP A 1 93 ? -17.484 9.664 -0.217 1 62.97 93 ASP A CA 1
ATOM 700 C C . ASP A 1 93 ? -16.219 8.852 -0.504 1 62.97 93 ASP A C 1
ATOM 702 O O . ASP A 1 93 ? -16.109 8.227 -1.559 1 62.97 93 ASP A O 1
ATOM 706 N N . ALA A 1 94 ? -15.227 9.047 0.276 1 67.69 94 ALA A N 1
ATOM 707 C CA . ALA A 1 94 ? -13.953 8.383 0.03 1 67.69 94 ALA A CA 1
ATOM 708 C C . ALA A 1 94 ? -13.664 7.332 1.1 1 67.69 94 ALA A C 1
ATOM 710 O O . ALA A 1 94 ? -13.906 7.562 2.287 1 67.69 94 ALA A O 1
ATOM 711 N N . GLU A 1 95 ? -13.453 6.133 0.684 1 77.5 95 GLU A N 1
ATOM 712 C CA . GLU A 1 95 ? -12.906 5.086 1.547 1 77.5 95 GLU A CA 1
ATOM 713 C C . GLU A 1 95 ? -11.383 5.031 1.459 1 77.5 95 GLU A C 1
ATOM 715 O O . GLU A 1 95 ? -10.82 5.168 0.375 1 77.5 95 GLU A O 1
ATOM 720 N N . TYR A 1 96 ? -10.789 4.938 2.668 1 80.19 96 TYR A N 1
ATOM 721 C CA . TYR A 1 96 ? -9.328 4.977 2.674 1 80.19 96 TYR A CA 1
ATOM 722 C C . TYR A 1 96 ? -8.75 3.66 3.182 1 80.19 96 TYR A C 1
ATOM 724 O O . TYR A 1 96 ? -9.297 3.051 4.105 1 80.19 96 TYR A O 1
ATOM 732 N N . LEU A 1 97 ? -7.68 3.209 2.523 1 86.62 97 LEU A N 1
ATOM 733 C CA . LEU A 1 97 ? -6.812 2.143 3.018 1 86.62 97 LEU A CA 1
ATOM 734 C C . LEU A 1 97 ? -5.391 2.648 3.221 1 86.62 97 LEU A C 1
ATOM 736 O O . LEU A 1 97 ? -4.777 3.184 2.293 1 86.62 97 LEU A O 1
ATOM 740 N N . PHE A 1 98 ? -4.84 2.445 4.445 1 87.38 98 PHE A N 1
ATOM 741 C CA . PHE A 1 98 ? -3.525 2.984 4.773 1 87.38 98 PHE A CA 1
ATOM 742 C C . PHE A 1 98 ? -2.5 1.864 4.906 1 87.38 98 PHE A C 1
ATOM 744 O O . PHE A 1 98 ? -2.75 0.86 5.574 1 87.38 98 PHE A O 1
ATOM 751 N N . TYR A 1 99 ? -1.434 2.01 4.164 1 89.62 99 TYR A N 1
ATOM 752 C CA . TYR A 1 99 ? -0.295 1.102 4.242 1 89.62 99 TYR A CA 1
ATOM 753 C C . TYR A 1 99 ? 0.921 1.802 4.836 1 89.62 99 TYR A C 1
ATOM 755 O O . TYR A 1 99 ? 1.644 2.512 4.133 1 89.62 99 TYR A O 1
ATOM 763 N N . THR A 1 100 ? 1.041 1.589 6.145 1 81.94 100 THR A N 1
ATOM 764 C CA . THR A 1 100 ? 2.111 2.264 6.867 1 81.94 100 THR A CA 1
ATOM 765 C C . THR A 1 100 ? 2.949 1.261 7.652 1 81.94 100 THR A C 1
ATOM 767 O O . THR A 1 100 ? 2.451 0.207 8.055 1 81.94 100 THR A O 1
ATOM 770 N N . GLN A 1 101 ? 4.234 1.347 7.469 1 69.38 101 GLN A N 1
ATOM 771 C CA . GLN A 1 101 ? 5.117 0.611 8.367 1 69.38 101 GLN A CA 1
ATOM 772 C C . GLN A 1 101 ? 5.707 1.528 9.43 1 69.38 101 GLN A C 1
ATOM 774 O O . GLN A 1 101 ? 6.219 2.605 9.117 1 69.38 101 GLN A O 1
ATOM 779 N N . HIS A 1 102 ? 5.203 1.361 10.562 1 59.19 102 HIS A N 1
ATOM 780 C CA . HIS A 1 102 ? 5.75 2.234 11.602 1 59.19 102 HIS A CA 1
ATOM 781 C C . HIS A 1 102 ? 7.172 1.825 11.969 1 59.19 102 HIS A C 1
ATOM 783 O O . HIS A 1 102 ? 7.461 0.635 12.109 1 59.19 102 HIS A O 1
ATOM 789 N N . PRO A 1 103 ? 7.945 2.807 11.789 1 57.06 103 PRO A N 1
ATOM 790 C CA . PRO A 1 103 ? 9.352 2.562 12.133 1 57.06 103 PRO A CA 1
ATOM 791 C C . PRO A 1 103 ? 9.531 2.021 13.547 1 57.06 103 PRO A C 1
ATOM 793 O O . PRO A 1 103 ? 8.703 2.287 14.422 1 57.06 103 PRO A O 1
ATOM 796 N N . SER A 1 104 ? 10.305 0.949 13.625 1 56 104 SER A N 1
ATOM 797 C CA . SER A 1 104 ? 10.695 0.505 14.961 1 56 104 SER A CA 1
ATOM 798 C C . SER A 1 104 ? 11.516 1.572 15.68 1 56 104 SER A C 1
ATOM 800 O O . SER A 1 104 ? 11.648 1.538 16.906 1 56 104 SER A O 1
ATOM 802 N N . LYS A 1 105 ? 12.078 2.514 14.711 1 55.62 105 LYS A N 1
ATOM 803 C CA . LYS A 1 105 ? 12.984 3.443 15.375 1 55.62 105 LYS A CA 1
ATOM 804 C C . LYS A 1 105 ? 12.492 4.883 15.242 1 55.62 105 LYS A C 1
ATOM 806 O O . LYS A 1 105 ? 11.805 5.223 14.281 1 55.62 105 LYS A O 1
ATOM 811 N N . ARG A 1 106 ? 12.945 5.734 16.094 1 59.5 106 ARG A N 1
ATOM 812 C CA . ARG A 1 106 ? 12.672 7.121 16.453 1 59.5 106 ARG A CA 1
ATOM 813 C C . ARG A 1 106 ? 13.195 8.078 15.383 1 59.5 106 ARG A C 1
ATOM 815 O O . ARG A 1 106 ? 14.195 7.793 14.719 1 59.5 106 ARG A O 1
ATOM 822 N N . LEU A 1 107 ? 12.422 9.102 15.094 1 63.12 107 LEU A N 1
ATOM 823 C CA . LEU A 1 107 ? 12.953 10.273 14.398 1 63.12 107 LEU A CA 1
ATOM 824 C C . LEU A 1 107 ? 14.281 10.711 15 1 63.12 107 LEU A C 1
ATOM 826 O O . LEU A 1 107 ? 14.375 10.922 16.219 1 63.12 107 LEU A O 1
ATOM 830 N N . ASN A 1 108 ? 15.312 10.57 14.281 1 64.5 108 ASN A N 1
ATOM 831 C CA . ASN A 1 108 ? 16.609 10.961 14.828 1 64.5 108 ASN A CA 1
ATOM 832 C C . ASN A 1 108 ? 17.203 12.133 14.055 1 64.5 108 ASN A C 1
ATOM 834 O O . ASN A 1 108 ? 18.344 12.531 14.312 1 64.5 108 ASN A O 1
ATOM 838 N N . GLY A 1 109 ? 16.375 12.641 13.297 1 68.25 109 GLY A N 1
ATOM 839 C CA . GLY A 1 109 ? 17 13.656 12.453 1 68.25 109 GLY A CA 1
ATOM 840 C C . GLY A 1 109 ? 17.125 15 13.148 1 68.25 109 GLY A C 1
ATOM 841 O O . GLY A 1 109 ? 16.672 15.164 14.281 1 68.25 109 GLY A O 1
ATOM 842 N N . HIS A 1 110 ? 17.812 15.992 12.531 1 78.62 110 HIS A N 1
ATOM 843 C CA . HIS A 1 110 ? 18.047 17.359 12.977 1 78.62 110 HIS A CA 1
ATOM 844 C C . HIS A 1 110 ? 16.75 18.172 13 1 78.62 110 HIS A C 1
ATOM 846 O O . HIS A 1 110 ? 15.867 17.953 12.172 1 78.62 110 HIS A O 1
ATOM 852 N N . LEU A 1 111 ? 16.594 18.922 14.094 1 80.62 111 LEU A N 1
ATOM 853 C CA . LEU A 1 111 ? 15.492 19.875 14.164 1 80.62 111 LEU A CA 1
ATOM 854 C C . LEU A 1 111 ? 15.953 21.266 13.703 1 80.62 111 LEU A C 1
ATOM 856 O O . LEU A 1 111 ? 17.094 21.656 13.945 1 80.62 111 LEU A O 1
ATOM 860 N N . PRO A 1 112 ? 15.078 21.875 13.047 1 86.5 112 PRO A N 1
ATOM 861 C CA . PRO A 1 112 ? 15.422 23.25 12.711 1 86.5 112 PRO A CA 1
ATOM 862 C C . PRO A 1 112 ? 15.57 24.141 13.945 1 86.5 112 PRO A C 1
ATOM 864 O O . PRO A 1 112 ? 15.023 23.812 15.008 1 86.5 112 PRO A O 1
ATOM 867 N N . MET A 1 113 ? 16.312 25.219 13.758 1 91.5 113 MET A N 1
ATOM 868 C CA . MET A 1 113 ? 16.375 26.219 14.82 1 91.5 113 MET A CA 1
ATOM 869 C C . MET A 1 113 ? 15.055 26.969 14.953 1 91.5 113 MET A C 1
ATOM 871 O O . MET A 1 113 ? 14.484 27.422 13.961 1 91.5 113 MET A O 1
ATOM 875 N N . ILE A 1 114 ? 14.617 26.984 16.156 1 94.94 114 ILE A N 1
ATOM 876 C CA . ILE A 1 114 ? 13.344 27.656 16.422 1 94.94 114 ILE A CA 1
ATOM 877 C C . ILE A 1 114 ? 13.602 29 17.094 1 94.94 114 ILE A C 1
ATOM 879 O O . ILE A 1 114 ? 14.406 29.094 18.016 1 94.94 114 ILE A O 1
ATOM 883 N N . HIS A 1 115 ? 12.961 30.047 16.609 1 96.12 115 HIS A N 1
ATOM 884 C CA . HIS A 1 115 ? 13.094 31.391 17.125 1 96.12 115 HIS A CA 1
ATOM 885 C C . HIS A 1 115 ? 11.789 31.875 17.766 1 96.12 115 HIS A C 1
ATOM 887 O O . HIS A 1 115 ? 10.734 31.281 17.531 1 96.12 115 HIS A O 1
ATOM 893 N N . PRO A 1 116 ? 11.898 32.938 18.562 1 96.25 116 PRO A N 1
ATOM 894 C CA . PRO A 1 116 ? 10.672 33.5 19.141 1 96.25 116 PRO A CA 1
ATOM 895 C C . PRO A 1 116 ? 9.641 33.875 18.078 1 96.25 116 PRO A C 1
ATOM 897 O O . PRO A 1 116 ? 10 34.406 17.031 1 96.25 116 PRO A O 1
ATOM 900 N N . ASP A 1 117 ? 8.438 33.5 18.328 1 96.94 117 ASP A N 1
ATOM 901 C CA . ASP A 1 117 ? 7.27 33.875 17.531 1 96.94 117 ASP A CA 1
ATOM 902 C C . ASP A 1 117 ? 7.145 33 16.297 1 96.94 117 ASP A C 1
ATOM 904 O O . ASP A 1 117 ? 6.207 33.125 15.508 1 96.94 117 ASP A O 1
ATOM 908 N N . ASP A 1 118 ? 8.133 32.031 16.125 1 97.75 118 ASP A N 1
ATOM 909 C CA . ASP A 1 118 ? 7.859 30.969 15.148 1 97.75 118 ASP A CA 1
ATOM 910 C C . ASP A 1 118 ? 6.59 30.203 15.508 1 97.75 118 ASP A C 1
ATOM 912 O O . ASP A 1 118 ? 6.02 30.406 16.578 1 97.75 118 ASP A O 1
ATOM 916 N N . ILE A 1 119 ? 6.113 29.453 14.586 1 98.31 119 ILE A N 1
ATOM 917 C CA . ILE A 1 119 ? 4.895 28.688 14.836 1 98.31 119 ILE A CA 1
ATOM 918 C C . ILE A 1 119 ? 5.164 27.203 14.609 1 98.31 119 ILE A C 1
ATOM 920 O O . ILE A 1 119 ? 5.738 26.828 13.586 1 98.31 119 ILE A O 1
ATOM 924 N N . LEU A 1 120 ? 4.824 26.359 15.586 1 97.94 120 LEU A N 1
ATOM 925 C CA . LEU A 1 120 ? 4.922 24.906 15.453 1 97.94 120 LEU A CA 1
ATOM 926 C C . LEU A 1 120 ? 3.539 24.281 15.312 1 97.94 120 LEU A C 1
ATOM 928 O O . LEU A 1 120 ? 2.666 24.5 16.156 1 97.94 120 LEU A O 1
ATOM 932 N N . ILE A 1 121 ? 3.371 23.562 14.258 1 98 121 ILE A N 1
ATOM 933 C CA . ILE A 1 121 ? 2.127 22.828 14.031 1 98 121 ILE A CA 1
ATOM 934 C C . ILE A 1 121 ? 2.369 21.328 14.195 1 98 121 ILE A C 1
ATOM 936 O O . ILE A 1 121 ? 3.285 20.781 13.594 1 98 121 ILE A O 1
ATOM 940 N N . PHE A 1 122 ? 1.601 20.688 15 1 96.31 122 PHE A N 1
ATOM 941 C CA . PHE A 1 122 ? 1.66 19.234 15.148 1 96.31 122 PHE A CA 1
ATOM 942 C C . PHE A 1 122 ? 0.287 18.656 15.484 1 96.31 122 PHE A C 1
ATOM 944 O O . PHE A 1 122 ? -0.643 19.406 15.789 1 96.31 122 PHE A O 1
ATOM 951 N N . GLY A 1 123 ? 0.171 17.359 15.281 1 94.06 123 GLY A N 1
ATOM 952 C CA . GLY A 1 123 ? -1.11 16.766 15.625 1 94.06 123 GLY A CA 1
ATOM 953 C C . GLY A 1 123 ? -1.31 15.391 15.031 1 94.06 123 GLY A C 1
ATOM 954 O O . GLY A 1 123 ? -0.347 14.641 14.859 1 94.06 123 GLY A O 1
ATOM 955 N N . SER A 1 124 ? -2.629 15.07 14.953 1 88.62 124 SER A N 1
ATOM 956 C CA . SER A 1 124 ? -3.047 13.789 14.398 1 88.62 124 SER A CA 1
ATOM 957 C C . SER A 1 124 ? -2.518 12.625 15.227 1 88.62 124 SER A C 1
ATOM 959 O O . SER A 1 124 ? -2.045 12.82 16.344 1 88.62 124 SER A O 1
ATOM 961 N N . TYR A 1 125 ? -2.686 11.445 14.695 1 81.75 125 TYR A N 1
ATOM 962 C CA . TYR A 1 125 ? -2.23 10.25 15.398 1 81.75 125 TYR A CA 1
ATOM 963 C C . TYR A 1 125 ? -0.715 10.258 15.562 1 81.75 125 TYR A C 1
ATOM 965 O O . TYR A 1 125 ? -0.18 9.633 16.484 1 81.75 125 TYR A O 1
ATOM 973 N N . TYR A 1 126 ? -0.08 10.953 14.781 1 83.12 126 TYR A N 1
ATOM 974 C CA . TYR A 1 126 ? 1.371 11.086 14.859 1 83.12 126 TYR A CA 1
ATOM 975 C C . TYR A 1 126 ? 1.801 11.609 16.219 1 83.12 126 TYR A C 1
ATOM 977 O O . TYR A 1 126 ? 2.809 11.156 16.781 1 83.12 126 TYR A O 1
ATOM 985 N N . ALA A 1 127 ? 1.063 12.469 16.734 1 89.69 127 ALA A N 1
ATOM 986 C CA . ALA A 1 127 ? 1.371 13.102 18.016 1 89.69 127 ALA A CA 1
ATOM 987 C C . ALA A 1 127 ? 0.999 12.188 19.188 1 89.69 127 ALA A C 1
ATOM 989 O O . ALA A 1 127 ? 1.34 12.469 20.328 1 89.69 127 ALA A O 1
ATOM 990 N N . LEU A 1 128 ? 0.299 11.125 18.906 1 88.81 128 LEU A N 1
ATOM 991 C CA . LEU A 1 128 ? -0.22 10.258 19.953 1 88.81 128 LEU A CA 1
ATOM 992 C C . LEU A 1 128 ? 0.494 8.914 19.953 1 88.81 128 LEU A C 1
ATOM 994 O O . LEU A 1 128 ? 0.432 8.164 20.938 1 88.81 128 LEU A O 1
ATOM 998 N N . ASN A 1 129 ? 1.134 8.641 18.875 1 83.38 129 ASN A N 1
ATOM 999 C CA . ASN A 1 129 ? 1.815 7.363 18.719 1 83.38 129 ASN A CA 1
ATOM 1000 C C . ASN A 1 129 ? 2.904 7.176 19.781 1 83.38 129 ASN A C 1
ATOM 1002 O O . ASN A 1 129 ? 3.814 8 19.891 1 83.38 129 ASN A O 1
ATOM 1006 N N . PRO A 1 130 ? 2.861 6.066 20.484 1 82.12 130 PRO A N 1
ATOM 1007 C CA . PRO A 1 130 ? 3.834 5.855 21.562 1 82.12 130 PRO A CA 1
ATOM 1008 C C . PRO A 1 130 ? 5.273 5.812 21.062 1 82.12 130 PRO A C 1
ATOM 1010 O O . PRO A 1 130 ? 6.191 6.23 21.766 1 82.12 130 PRO A O 1
ATOM 1013 N N . VAL A 1 131 ? 5.445 5.359 19.906 1 78.25 131 VAL A N 1
ATOM 1014 C CA . VAL A 1 131 ? 6.781 5.215 19.328 1 78.25 131 VAL A CA 1
ATOM 1015 C C . VAL A 1 131 ? 7.383 6.594 19.062 1 78.25 131 VAL A C 1
ATOM 1017 O O . VAL A 1 131 ? 8.578 6.809 19.266 1 78.25 131 VAL A O 1
ATOM 1020 N N . MET A 1 132 ? 6.523 7.516 18.734 1 82.69 132 MET A N 1
ATOM 1021 C CA . MET A 1 132 ? 6.996 8.836 18.344 1 82.69 132 MET A CA 1
ATOM 1022 C C . MET A 1 132 ? 6.871 9.828 19.5 1 82.69 132 MET A C 1
ATOM 1024 O O . MET A 1 132 ? 7.375 10.953 19.422 1 82.69 132 MET A O 1
ATOM 1028 N N . ARG A 1 133 ? 6.27 9.477 20.562 1 86.5 133 ARG A N 1
ATOM 1029 C CA . ARG A 1 133 ? 5.848 10.391 21.625 1 86.5 133 ARG A CA 1
ATOM 1030 C C . ARG A 1 133 ? 7.043 11.133 22.203 1 86.5 133 ARG A C 1
ATOM 1032 O O . ARG A 1 133 ? 6.984 12.352 22.406 1 86.5 133 ARG A O 1
ATOM 1039 N N . GLU A 1 134 ? 8.055 10.43 22.453 1 85.81 134 GLU A N 1
ATOM 1040 C CA . GLU A 1 134 ? 9.219 11.055 23.062 1 85.81 134 GLU A CA 1
ATOM 1041 C C . GLU A 1 134 ? 9.805 12.133 22.172 1 85.81 134 GLU A C 1
ATOM 1043 O O . GLU A 1 134 ? 10.109 13.234 22.625 1 85.81 134 GLU A O 1
ATOM 1048 N N . ARG A 1 135 ? 9.922 11.859 20.969 1 85.31 135 ARG A N 1
ATOM 1049 C CA . ARG A 1 135 ? 10.5 12.812 20.016 1 85.31 135 ARG A CA 1
ATOM 1050 C C . ARG A 1 135 ? 9.586 14.016 19.828 1 85.31 135 ARG A C 1
ATOM 1052 O O . ARG A 1 135 ? 10.055 15.156 19.781 1 85.31 135 ARG A O 1
ATOM 1059 N N . VAL A 1 136 ? 8.383 13.766 19.672 1 90 136 VAL A N 1
ATOM 1060 C CA . VAL A 1 136 ? 7.414 14.844 19.5 1 90 136 VAL A CA 1
ATOM 1061 C C . VAL A 1 136 ? 7.441 15.773 20.703 1 90 136 VAL A C 1
ATOM 1063 O O . VAL A 1 136 ? 7.488 17 20.562 1 90 136 VAL A O 1
ATOM 1066 N N . THR A 1 137 ? 7.461 15.156 21.859 1 91.88 137 THR A N 1
ATOM 1067 C CA . THR A 1 137 ? 7.473 15.93 23.094 1 91.88 137 THR A CA 1
ATOM 1068 C C . THR A 1 137 ? 8.742 16.781 23.188 1 91.88 137 THR A C 1
ATOM 1070 O O . THR A 1 137 ? 8.688 17.938 23.594 1 91.88 137 THR A O 1
ATOM 1073 N N . GLU A 1 138 ? 9.789 16.234 22.781 1 90.56 138 GLU A N 1
ATOM 1074 C CA . GLU A 1 138 ? 11.062 16.953 22.797 1 90.56 138 GLU A CA 1
ATOM 1075 C C . GLU A 1 138 ? 10.992 18.203 21.922 1 90.56 138 GLU A C 1
ATOM 1077 O O . GLU A 1 138 ? 11.422 19.281 22.328 1 90.56 138 GLU A O 1
ATOM 1082 N N . ILE A 1 139 ? 10.453 18.078 20.797 1 91.94 139 ILE A N 1
ATOM 1083 C CA . ILE A 1 139 ? 10.391 19.172 19.844 1 91.94 139 ILE A CA 1
ATOM 1084 C C . ILE A 1 139 ? 9.414 20.234 20.344 1 91.94 139 ILE A C 1
ATOM 1086 O O . ILE A 1 139 ? 9.703 21.438 20.281 1 91.94 139 ILE A O 1
ATOM 1090 N N . VAL A 1 140 ? 8.344 19.797 20.844 1 95.62 140 VAL A N 1
ATOM 1091 C CA . VAL A 1 140 ? 7.309 20.719 21.312 1 95.62 140 VAL A CA 1
ATOM 1092 C C . VAL A 1 140 ? 7.828 21.5 22.516 1 95.62 140 VAL A C 1
ATOM 1094 O O . VAL A 1 140 ? 7.625 22.719 22.594 1 95.62 140 VAL A O 1
ATOM 1097 N N . GLU A 1 141 ? 8.508 20.844 23.406 1 95.44 141 GLU A N 1
ATOM 1098 C CA . GLU A 1 141 ? 9.078 21.5 24.578 1 95.44 141 GLU A CA 1
ATOM 1099 C C . GLU A 1 141 ? 10.148 22.5 24.172 1 95.44 141 GLU A C 1
ATOM 1101 O O . GLU A 1 141 ? 10.227 23.594 24.75 1 95.44 141 GLU A O 1
ATOM 1106 N N . TYR A 1 142 ? 10.938 22.094 23.25 1 95.25 142 TYR A N 1
ATOM 1107 C CA . TYR A 1 142 ? 11.945 23.016 22.719 1 95.25 142 TYR A CA 1
ATOM 1108 C C . TYR A 1 142 ? 11.305 24.266 22.125 1 95.25 142 TYR A C 1
ATOM 1110 O O . TYR A 1 142 ? 11.727 25.375 22.406 1 95.25 142 TYR A O 1
ATOM 1118 N N . ALA A 1 143 ? 10.328 24.078 21.359 1 96.62 143 ALA A N 1
ATOM 1119 C CA . ALA A 1 143 ? 9.617 25.203 20.734 1 96.62 143 ALA A CA 1
ATOM 1120 C C . ALA A 1 143 ? 8.992 26.109 21.781 1 96.62 143 ALA A C 1
ATOM 1122 O O . ALA A 1 143 ? 9.055 27.328 21.672 1 96.62 143 ALA A O 1
ATOM 1123 N N . LYS A 1 144 ? 8.414 25.516 22.766 1 96.06 144 LYS A N 1
ATOM 1124 C CA . LYS A 1 144 ? 7.801 26.266 23.859 1 96.06 144 LYS A CA 1
ATOM 1125 C C . LYS A 1 144 ? 8.836 27.109 24.609 1 96.06 144 LYS A C 1
ATOM 1127 O O . LYS A 1 144 ? 8.586 28.281 24.906 1 96.06 144 LYS A O 1
ATOM 1132 N N . ALA A 1 145 ? 9.938 26.5 24.828 1 96.31 145 ALA A N 1
ATOM 1133 C CA . ALA A 1 145 ? 11.016 27.188 25.516 1 96.31 145 ALA A CA 1
ATOM 1134 C C . ALA A 1 145 ? 11.492 28.406 24.719 1 96.31 145 ALA A C 1
ATOM 1136 O O . ALA A 1 145 ? 11.938 29.391 25.297 1 96.31 145 ALA A O 1
ATOM 1137 N N . GLN A 1 146 ? 11.375 28.328 23.469 1 96.25 146 GLN A N 1
ATOM 1138 C CA . GLN A 1 146 ? 11.812 29.422 22.594 1 96.25 146 GLN A CA 1
ATOM 1139 C C . GLN A 1 146 ? 10.688 30.422 22.375 1 96.25 146 GLN A C 1
ATOM 1141 O O . GLN A 1 146 ? 10.836 31.359 21.578 1 96.25 146 GLN A O 1
ATOM 1146 N N . ARG A 1 147 ? 9.531 30.234 22.938 1 96.75 147 ARG A N 1
ATOM 1147 C CA . ARG A 1 147 ? 8.359 31.109 22.844 1 96.75 147 ARG A CA 1
ATOM 1148 C C . ARG A 1 147 ? 7.797 31.109 21.422 1 96.75 147 ARG A C 1
ATOM 1150 O O . ARG A 1 147 ? 7.445 32.188 20.906 1 96.75 147 ARG A O 1
ATOM 1157 N N . ALA A 1 148 ? 7.898 29.969 20.812 1 97.69 148 ALA A N 1
ATOM 1158 C CA . ALA A 1 148 ? 7.125 29.766 19.594 1 97.69 148 ALA A CA 1
ATOM 1159 C C . ALA A 1 148 ? 5.645 29.578 19.906 1 97.69 148 ALA A C 1
ATOM 1161 O O . ALA A 1 148 ? 5.289 29.172 21.016 1 97.69 148 ALA A O 1
ATOM 1162 N N . ILE A 1 149 ? 4.797 29.922 19 1 98.31 149 ILE A N 1
ATOM 1163 C CA . ILE A 1 149 ? 3.377 29.625 19.141 1 98.31 149 ILE A CA 1
ATOM 1164 C C . ILE A 1 149 ? 3.133 28.141 18.812 1 98.31 149 ILE A C 1
ATOM 1166 O O . ILE A 1 149 ? 3.475 27.688 17.719 1 98.31 149 ILE A O 1
ATOM 1170 N N . ILE A 1 150 ? 2.533 27.406 19.75 1 98.38 150 ILE A N 1
ATOM 1171 C CA . ILE A 1 150 ? 2.268 25.984 19.562 1 98.38 150 ILE A CA 1
ATOM 1172 C C . ILE A 1 150 ? 0.824 25.766 19.109 1 98.38 150 ILE A C 1
ATOM 1174 O O . ILE A 1 150 ? -0.115 26.094 19.844 1 98.38 150 ILE A O 1
ATOM 1178 N N . TYR A 1 151 ? 0.692 25.266 17.938 1 98.62 151 TYR A N 1
ATOM 1179 C CA . TYR A 1 151 ? -0.598 25 17.312 1 98.62 151 TYR A CA 1
ATOM 1180 C C . TYR A 1 151 ? -0.864 23.5 17.234 1 98.62 151 TYR A C 1
ATOM 1182 O O . TYR A 1 151 ? -0.17 22.781 16.516 1 98.62 151 TYR A O 1
ATOM 1190 N N . TYR A 1 152 ? -1.9 23 17.906 1 98.31 152 TYR A N 1
ATOM 1191 C CA . TYR A 1 152 ? -2.213 21.578 17.969 1 98.31 152 TYR A CA 1
ATOM 1192 C C . TYR A 1 152 ? -3.504 21.266 17.219 1 98.31 152 TYR A C 1
ATOM 1194 O O . TYR A 1 152 ? -4.578 21.75 17.594 1 98.31 152 TYR A O 1
ATOM 1202 N N . ASP A 1 153 ? -3.381 20.453 16.203 1 97.94 153 ASP A N 1
ATOM 1203 C CA . ASP A 1 153 ? -4.523 19.953 15.438 1 97.94 153 ASP A CA 1
ATOM 1204 C C . ASP A 1 153 ? -4.887 18.531 15.859 1 97.94 153 ASP A C 1
ATOM 1206 O O . ASP A 1 153 ? -4.148 17.594 15.578 1 97.94 153 ASP A O 1
ATOM 1210 N N . LEU A 1 154 ? -6.039 18.359 16.438 1 95.56 154 LEU A N 1
ATOM 1211 C CA . LEU A 1 154 ? -6.434 17.047 16.953 1 95.56 154 LEU A CA 1
ATOM 1212 C C . LEU A 1 154 ? -6.457 16.016 15.844 1 95.56 154 LEU A C 1
ATOM 1214 O O . LEU A 1 154 ? -5.805 14.969 15.945 1 95.56 154 LEU A O 1
ATOM 1218 N N . ASN A 1 155 ? -7.199 16.297 14.82 1 92.75 155 ASN A N 1
ATOM 1219 C CA . ASN A 1 155 ? -7.344 15.406 13.68 1 92.75 155 ASN A CA 1
ATOM 1220 C C . ASN A 1 155 ? -7.414 13.945 14.109 1 92.75 155 ASN A C 1
ATOM 1222 O O . ASN A 1 155 ? -6.645 13.109 13.617 1 92.75 155 ASN A O 1
ATOM 1226 N N . PHE A 1 156 ? -8.359 13.656 15 1 91.94 156 PHE A N 1
ATOM 1227 C CA . PHE A 1 156 ? -8.531 12.32 15.555 1 91.94 156 PHE A CA 1
ATOM 1228 C C . PHE A 1 156 ? -9.508 11.508 14.711 1 91.94 156 PHE A C 1
ATOM 1230 O O . PHE A 1 156 ? -10.719 11.594 14.898 1 91.94 156 PHE A O 1
ATOM 1237 N N . ARG A 1 157 ? -8.961 10.555 13.922 1 84.06 157 ARG A N 1
ATOM 1238 C CA . ARG A 1 157 ? -9.742 9.844 12.914 1 84.06 157 ARG A CA 1
ATOM 1239 C C . ARG A 1 157 ? -10.531 8.703 13.547 1 84.06 157 ARG A C 1
ATOM 1241 O O . ARG A 1 157 ? -10.133 8.156 14.578 1 84.06 157 ARG A O 1
ATOM 1248 N N . LYS A 1 158 ? -11.508 8.352 12.828 1 79.31 158 LYS A N 1
ATOM 1249 C CA . LYS A 1 158 ? -12.406 7.289 13.266 1 79.31 158 LYS A CA 1
ATOM 1250 C C . LYS A 1 158 ? -11.656 5.977 13.477 1 79.31 158 LYS A C 1
ATOM 1252 O O . LYS A 1 158 ? -11.984 5.203 14.375 1 79.31 158 LYS A O 1
ATOM 1257 N N . ALA A 1 159 ? -10.664 5.75 12.68 1 71.62 159 ALA A N 1
ATOM 1258 C CA . ALA A 1 159 ? -9.898 4.508 12.727 1 71.62 159 ALA A CA 1
ATOM 1259 C C . ALA A 1 159 ? -9.227 4.324 14.086 1 71.62 159 ALA A C 1
ATOM 1261 O O . ALA A 1 159 ? -8.852 3.213 14.461 1 71.62 159 ALA A O 1
ATOM 1262 N N . HIS A 1 160 ? -9.156 5.328 14.844 1 75.75 160 HIS A N 1
ATOM 1263 C CA . HIS A 1 160 ? -8.445 5.281 16.109 1 75.75 160 HIS A CA 1
ATOM 1264 C C . HIS A 1 160 ? -9.406 5.344 17.297 1 75.75 160 HIS A C 1
ATOM 1266 O O . HIS A 1 160 ? -8.984 5.363 18.453 1 75.75 160 HIS A O 1
ATOM 1272 N N . THR A 1 161 ? -10.664 5.305 16.984 1 80 161 THR A N 1
ATOM 1273 C CA . THR A 1 161 ? -11.68 5.484 18.016 1 80 161 THR A CA 1
ATOM 1274 C C . THR A 1 161 ? -11.562 4.398 19.094 1 80 161 THR A C 1
ATOM 1276 O O . THR A 1 161 ? -11.805 4.656 20.266 1 80 161 THR A O 1
ATOM 1279 N N . HIS A 1 162 ? -11.117 3.266 18.641 1 79.19 162 HIS A N 1
ATOM 1280 C CA . HIS A 1 162 ? -11.031 2.141 19.578 1 79.19 162 HIS A CA 1
ATOM 1281 C C . HIS A 1 162 ? -9.93 2.361 20.609 1 79.19 162 HIS A C 1
ATOM 1283 O O . HIS A 1 162 ? -9.93 1.725 21.656 1 79.19 162 HIS A O 1
ATOM 1289 N N . GLU A 1 163 ? -9.062 3.273 20.375 1 83.88 163 GLU A N 1
ATOM 1290 C CA . GLU A 1 163 ? -7.969 3.57 21.297 1 83.88 163 GLU A CA 1
ATOM 1291 C C . GLU A 1 163 ? -8.195 4.902 22.016 1 83.88 163 GLU A C 1
ATOM 1293 O O . GLU A 1 163 ? -7.312 5.391 22.719 1 83.88 163 GLU A O 1
ATOM 1298 N N . ALA A 1 164 ? -9.328 5.496 21.891 1 83.44 164 ALA A N 1
ATOM 1299 C CA . ALA A 1 164 ? -9.586 6.859 22.344 1 83.44 164 ALA A CA 1
ATOM 1300 C C . ALA A 1 164 ? -9.336 6.988 23.844 1 83.44 164 ALA A C 1
ATOM 1302 O O . ALA A 1 164 ? -8.586 7.867 24.281 1 83.44 164 ALA A O 1
ATOM 1303 N N . ILE A 1 165 ? -9.898 6.172 24.609 1 82.62 165 ILE A N 1
ATOM 1304 C CA . ILE A 1 165 ? -9.805 6.238 26.062 1 82.62 165 ILE A CA 1
ATOM 1305 C C . ILE A 1 165 ? -8.344 6.141 26.484 1 82.62 165 ILE A C 1
ATOM 1307 O O . ILE A 1 165 ? -7.879 6.926 27.312 1 82.62 165 ILE A O 1
ATOM 1311 N N . GLN A 1 166 ? -7.648 5.277 25.859 1 87.69 166 GLN A N 1
ATOM 1312 C CA . GLN A 1 166 ? -6.25 5.051 26.203 1 87.69 166 GLN A CA 1
ATOM 1313 C C . GLN A 1 166 ? -5.379 6.23 25.781 1 87.69 166 GLN A C 1
ATOM 1315 O O . GLN A 1 166 ? -4.352 6.504 26.406 1 87.69 166 GLN A O 1
ATOM 1320 N N . LEU A 1 167 ? -5.859 6.934 24.828 1 90.94 167 LEU A N 1
ATOM 1321 C CA . LEU A 1 167 ? -5.031 7.992 24.266 1 90.94 167 LEU A CA 1
ATOM 1322 C C . LEU A 1 167 ? -5.379 9.344 24.875 1 90.94 167 LEU A C 1
ATOM 1324 O O . LEU A 1 167 ? -4.652 10.32 24.688 1 90.94 167 LEU A O 1
ATOM 1328 N N . ARG A 1 168 ? -6.367 9.477 25.656 1 90.94 168 ARG A N 1
ATOM 1329 C CA . ARG A 1 168 ? -6.879 10.734 26.188 1 90.94 168 ARG A CA 1
ATOM 1330 C C . ARG A 1 168 ? -5.832 11.438 27.047 1 90.94 168 ARG A C 1
ATOM 1332 O O . ARG A 1 168 ? -5.629 12.648 26.922 1 90.94 168 ARG A O 1
ATOM 1339 N N . PRO A 1 169 ? -5.117 10.703 27.875 1 91.5 169 PRO A N 1
ATOM 1340 C CA . PRO A 1 169 ? -4.086 11.391 28.656 1 91.5 169 PRO A CA 1
ATOM 1341 C C . PRO A 1 169 ? -3.047 12.086 27.781 1 91.5 169 PRO A C 1
ATOM 1343 O O . PRO A 1 169 ? -2.607 13.195 28.094 1 91.5 169 PRO A O 1
ATOM 1346 N N . THR A 1 170 ? -2.709 11.43 26.766 1 94.12 170 THR A N 1
ATOM 1347 C CA . THR A 1 170 ? -1.735 12.016 25.844 1 94.12 170 THR A CA 1
ATOM 1348 C C . THR A 1 170 ? -2.314 13.242 25.141 1 94.12 170 THR A C 1
ATOM 1350 O O . THR A 1 170 ? -1.604 14.219 24.922 1 94.12 170 THR A O 1
ATOM 1353 N N . VAL A 1 171 ? -3.568 13.18 24.844 1 95.38 171 VAL A N 1
ATOM 1354 C CA . VAL A 1 171 ? -4.254 14.32 24.25 1 95.38 171 VAL A CA 1
ATOM 1355 C C . VAL A 1 171 ? -4.242 15.5 25.219 1 95.38 171 VAL A C 1
ATOM 1357 O O . VAL A 1 171 ? -3.998 16.641 24.828 1 95.38 171 VAL A O 1
ATOM 1360 N N . MET A 1 172 ? -4.43 15.258 26.469 1 94.56 172 MET A N 1
ATOM 1361 C CA . MET A 1 172 ? -4.43 16.281 27.516 1 94.56 172 MET A CA 1
ATOM 1362 C C . MET A 1 172 ? -3.053 16.922 27.641 1 94.56 172 MET A C 1
ATOM 1364 O O . MET A 1 172 ? -2.945 18.141 27.797 1 94.56 172 MET A O 1
ATOM 1368 N N . ASP A 1 173 ? -2.045 16.094 27.547 1 95.38 173 ASP A N 1
ATOM 1369 C CA . ASP A 1 173 ? -0.687 16.625 27.531 1 95.38 173 ASP A CA 1
ATOM 1370 C C . ASP A 1 173 ? -0.487 17.594 26.375 1 95.38 173 ASP A C 1
ATOM 1372 O O . ASP A 1 173 ? 0.138 18.641 26.531 1 95.38 173 ASP A O 1
ATOM 1376 N N . ASN A 1 174 ? -0.989 17.234 25.25 1 97.12 174 ASN A N 1
ATOM 1377 C CA . ASN A 1 174 ? -0.865 18.078 24.078 1 97.12 174 ASN A CA 1
ATOM 1378 C C . ASN A 1 174 ? -1.629 19.391 24.25 1 97.12 174 ASN A C 1
ATOM 1380 O O . ASN A 1 174 ? -1.177 20.438 23.797 1 97.12 174 ASN A O 1
ATOM 1384 N N . TYR A 1 175 ? -2.82 19.312 24.922 1 97.12 175 TYR A N 1
ATOM 1385 C CA . TYR A 1 175 ? -3.549 20.531 25.25 1 97.12 175 TYR A CA 1
ATOM 1386 C C . TYR A 1 175 ? -2.689 21.469 26.078 1 97.12 175 TYR A C 1
ATOM 1388 O O . TYR A 1 175 ? -2.664 22.688 25.844 1 97.12 175 TYR A O 1
ATOM 1396 N N . GLU A 1 176 ? -2.027 20.922 26.969 1 96.31 176 GLU A N 1
ATOM 1397 C CA . GLU A 1 176 ? -1.223 21.703 27.906 1 96.31 176 GLU A CA 1
ATOM 1398 C C . GLU A 1 176 ? -0.062 22.391 27.188 1 96.31 176 GLU A C 1
ATOM 1400 O O . GLU A 1 176 ? 0.323 23.516 27.547 1 96.31 176 GLU A O 1
ATOM 1405 N N . PHE A 1 177 ? 0.468 21.75 26.203 1 96.81 177 PHE A N 1
ATOM 1406 C CA . PHE A 1 177 ? 1.562 22.328 25.422 1 96.81 177 PHE A CA 1
ATOM 1407 C C . PHE A 1 177 ? 1.058 23.438 24.5 1 96.81 177 PHE A C 1
ATOM 1409 O O . PHE A 1 177 ? 1.779 24.391 24.234 1 96.81 177 PHE A O 1
ATOM 1416 N N . ALA A 1 178 ? -0.131 23.391 24.078 1 98 178 ALA A N 1
ATOM 1417 C CA . ALA A 1 178 ? -0.625 24.172 22.938 1 98 178 ALA A CA 1
ATOM 1418 C C . ALA A 1 178 ? -1.021 25.578 23.375 1 98 178 ALA A C 1
ATOM 1420 O O . ALA A 1 178 ? -1.512 25.781 24.484 1 98 178 ALA A O 1
ATOM 1421 N N . ASP A 1 179 ? -0.807 26.516 22.5 1 98.12 179 ASP A N 1
ATOM 1422 C CA . ASP A 1 179 ? -1.349 27.859 22.656 1 98.12 179 ASP A CA 1
ATOM 1423 C C . ASP A 1 179 ? -2.703 27.984 21.969 1 98.12 179 ASP A C 1
ATOM 1425 O O . ASP A 1 179 ? -3.543 28.781 22.375 1 98.12 179 ASP A O 1
ATOM 1429 N N . ILE A 1 180 ? -2.828 27.25 20.938 1 98.44 180 ILE A N 1
ATOM 1430 C CA . ILE A 1 180 ? -4.074 27.156 20.172 1 98.44 180 ILE A CA 1
ATOM 1431 C C . ILE A 1 180 ? -4.379 25.703 19.844 1 98.44 180 ILE A C 1
ATOM 1433 O O . ILE A 1 180 ? -3.512 24.984 19.359 1 98.44 180 ILE A O 1
ATOM 1437 N N . VAL A 1 181 ? -5.578 25.25 20.109 1 98.38 181 VAL A N 1
ATOM 1438 C CA . VAL A 1 181 ? -6.051 23.922 19.75 1 98.38 181 VAL A CA 1
ATOM 1439 C C . VAL A 1 181 ? -7.148 24.031 18.703 1 98.38 181 VAL A C 1
ATOM 1441 O O . VAL A 1 181 ? -8.008 24.906 18.781 1 98.38 181 VAL A O 1
ATOM 1444 N N . ARG A 1 182 ? -7.035 23.188 17.766 1 98.44 182 ARG A N 1
ATOM 1445 C CA . ARG A 1 182 ? -8.102 23.109 16.766 1 98.44 182 ARG A CA 1
ATOM 1446 C C . ARG A 1 182 ? -8.617 21.672 16.641 1 98.44 182 ARG A C 1
ATOM 1448 O O . ARG A 1 182 ? -7.84 20.719 16.625 1 98.44 182 ARG A O 1
ATOM 1455 N N . GLY A 1 183 ? -9.945 21.516 16.516 1 96.12 183 GLY A N 1
ATOM 1456 C CA . GLY A 1 183 ? -10.594 20.234 16.266 1 96.12 183 GLY A CA 1
ATOM 1457 C C . GLY A 1 183 ? -11.914 20.359 15.539 1 96.12 183 GLY A C 1
ATOM 1458 O O . GLY A 1 183 ? -12.609 21.375 15.664 1 96.12 183 GLY A O 1
ATOM 1459 N N . SER A 1 184 ? -12.25 19.359 14.844 1 94.31 184 SER A N 1
ATOM 1460 C CA . SER A 1 184 ? -13.555 19.297 14.195 1 94.31 184 SER A CA 1
ATOM 1461 C C . SER A 1 184 ? -14.586 18.609 15.078 1 94.31 184 SER A C 1
ATOM 1463 O O . SER A 1 184 ? -14.227 17.953 16.062 1 94.31 184 SER A O 1
ATOM 1465 N N . ASP A 1 185 ? -15.82 18.75 14.68 1 91.81 185 ASP A N 1
ATOM 1466 C CA . ASP A 1 185 ? -16.891 18.047 15.383 1 91.81 185 ASP A CA 1
ATOM 1467 C C . ASP A 1 185 ? -16.656 16.531 15.344 1 91.81 185 ASP A C 1
ATOM 1469 O O . ASP A 1 185 ? -16.891 15.836 16.328 1 91.81 185 ASP A O 1
ATOM 1473 N N . GLU A 1 186 ? -16.172 16.094 14.281 1 90.31 186 GLU A N 1
ATOM 1474 C CA . GLU A 1 186 ? -15.891 14.672 14.133 1 90.31 186 GLU A CA 1
ATOM 1475 C C . GLU A 1 186 ? -14.773 14.234 15.078 1 90.31 186 GLU A C 1
ATOM 1477 O O . GLU A 1 186 ? -14.836 13.148 15.664 1 90.31 186 GLU A O 1
ATOM 1482 N N . ASP A 1 187 ? -13.758 15.039 15.195 1 93.31 187 ASP A N 1
ATOM 1483 C CA . ASP A 1 187 ? -12.664 14.734 16.109 1 93.31 187 ASP A CA 1
ATOM 1484 C C . ASP A 1 187 ? -13.18 14.516 17.531 1 93.31 187 ASP A C 1
ATOM 1486 O O . ASP A 1 187 ? -12.82 13.531 18.188 1 93.31 187 ASP A O 1
ATOM 1490 N N . PHE A 1 188 ? -13.977 15.383 17.938 1 94.25 188 PHE A N 1
ATOM 1491 C CA . PHE A 1 188 ? -14.453 15.352 19.312 1 94.25 188 PHE A CA 1
ATOM 1492 C C . PHE A 1 188 ? -15.422 14.195 19.531 1 94.25 188 PHE A C 1
ATOM 1494 O O . PHE A 1 188 ? -15.438 13.586 20.609 1 94.25 188 PHE A O 1
ATOM 1501 N N . MET A 1 189 ? -16.156 13.969 18.484 1 93.56 189 MET A N 1
ATOM 1502 C CA . MET A 1 189 ? -17.016 12.789 18.562 1 93.56 189 MET A CA 1
ATOM 1503 C C . MET A 1 189 ? -16.203 11.516 18.703 1 93.56 189 MET A C 1
ATOM 1505 O O . MET A 1 189 ? -16.531 10.641 19.5 1 93.56 189 MET A O 1
ATOM 1509 N N . ASN A 1 190 ? -15.18 11.453 17.953 1 91.81 190 ASN A N 1
ATOM 1510 C CA . ASN A 1 190 ? -14.312 10.281 17.969 1 91.81 190 ASN A CA 1
ATOM 1511 C C . ASN A 1 190 ? -13.578 10.156 19.312 1 91.81 190 ASN A C 1
ATOM 1513 O O . ASN A 1 190 ? -13.383 9.047 19.812 1 91.81 190 ASN A O 1
ATOM 1517 N N . LEU A 1 191 ? -13.219 11.25 19.891 1 93.31 191 LEU A N 1
ATOM 1518 C CA . LEU A 1 191 ? -12.367 11.25 21.078 1 93.31 191 LEU A CA 1
ATOM 1519 C C . LEU A 1 191 ? -13.211 11.156 22.344 1 93.31 191 LEU A C 1
ATOM 1521 O O . LEU A 1 191 ? -12.836 10.469 23.297 1 93.31 191 LEU A O 1
ATOM 1525 N N . TYR A 1 192 ? -14.375 11.883 22.328 1 93 192 TYR A N 1
ATOM 1526 C CA . TYR A 1 192 ? -15.109 12.047 23.578 1 93 192 TYR A CA 1
ATOM 1527 C C . TYR A 1 192 ? -16.516 11.484 23.453 1 93 192 TYR A C 1
ATOM 1529 O O . TYR A 1 192 ? -17.25 11.406 24.453 1 93 192 TYR A O 1
ATOM 1537 N N . ARG A 1 193 ? -16.938 11.102 22.266 1 90.31 193 ARG A N 1
ATOM 1538 C CA . ARG A 1 193 ? -18.281 10.633 22 1 90.31 193 ARG A CA 1
ATOM 1539 C C . ARG A 1 193 ? -19.312 11.703 22.359 1 90.31 193 ARG A C 1
ATOM 1541 O O . ARG A 1 193 ? -20.375 11.398 22.891 1 90.31 193 ARG A O 1
ATOM 1548 N N . LYS A 1 194 ? -18.875 12.938 22.266 1 89.56 194 LYS A N 1
ATOM 1549 C CA . LYS A 1 194 ? -19.719 14.109 22.5 1 89.56 194 LYS A CA 1
ATOM 1550 C C . LYS A 1 194 ? -19.656 15.07 21.312 1 89.56 194 LYS A C 1
ATOM 1552 O O . LYS A 1 194 ? -18.609 15.203 20.656 1 89.56 194 LYS A O 1
ATOM 1557 N N . SER A 1 195 ? -20.766 15.727 21.125 1 87.06 195 SER A N 1
ATOM 1558 C CA . SER A 1 195 ? -20.812 16.641 19.984 1 87.06 195 SER A CA 1
ATOM 1559 C C . SER A 1 195 ? -20.922 18.094 20.438 1 87.06 195 SER A C 1
ATOM 1561 O O . SER A 1 195 ? -20.734 19 19.641 1 87.06 195 SER A O 1
ATOM 1563 N N . ASP A 1 196 ? -21.234 18.297 21.656 1 92.88 196 ASP A N 1
ATOM 1564 C CA . ASP A 1 196 ? -21.359 19.656 22.172 1 92.88 196 ASP A CA 1
ATOM 1565 C C . ASP A 1 196 ? -19.984 20.266 22.484 1 92.88 196 ASP A C 1
ATOM 1567 O O . ASP A 1 196 ? -19.438 20.031 23.547 1 92.88 196 ASP A O 1
ATOM 1571 N N . THR A 1 197 ? -19.578 21.172 21.609 1 93.38 197 THR A N 1
ATOM 1572 C CA . THR A 1 197 ? -18.219 21.688 21.719 1 93.38 197 THR A CA 1
ATOM 1573 C C . THR A 1 197 ? -18.125 22.672 22.891 1 93.38 197 THR A C 1
ATOM 1575 O O . THR A 1 197 ? -17.047 22.875 23.453 1 93.38 197 THR A O 1
ATOM 1578 N N . ASP A 1 198 ? -19.25 23.297 23.328 1 95.5 198 ASP A N 1
ATOM 1579 C CA . ASP A 1 198 ? -19.219 24.141 24.516 1 95.5 198 ASP A CA 1
ATOM 1580 C C . ASP A 1 198 ? -18.859 23.312 25.75 1 95.5 198 ASP A C 1
ATOM 1582 O O . ASP A 1 198 ? -18.031 23.734 26.562 1 95.5 198 ASP A O 1
ATOM 1586 N N . ASP A 1 199 ? -19.484 22.234 25.797 1 95.38 199 ASP A N 1
ATOM 1587 C CA . ASP A 1 199 ? -19.219 21.328 26.906 1 95.38 199 ASP A CA 1
ATOM 1588 C C . ASP A 1 199 ? -17.781 20.797 26.859 1 95.38 199 ASP A C 1
ATOM 1590 O O . ASP A 1 199 ? -17.125 20.703 27.891 1 95.38 199 ASP A O 1
ATOM 1594 N N . ILE A 1 200 ? -17.375 20.453 25.734 1 95.56 200 ILE A N 1
ATOM 1595 C CA . ILE A 1 200 ? -16.031 19.922 25.562 1 95.56 200 ILE A CA 1
ATOM 1596 C C . ILE A 1 200 ? -15 20.969 25.969 1 95.56 200 ILE A C 1
ATOM 1598 O O . ILE A 1 200 ? -14.047 20.656 26.672 1 95.56 200 ILE A O 1
ATOM 1602 N N . TYR A 1 201 ? -15.242 22.172 25.516 1 96.94 201 TYR A N 1
ATOM 1603 C CA . TYR A 1 201 ? -14.32 23.234 25.891 1 96.94 201 TYR A CA 1
ATOM 1604 C C . TYR A 1 201 ? -14.266 23.422 27.391 1 96.94 201 TYR A C 1
ATOM 1606 O O . TYR A 1 201 ? -13.18 23.453 27.984 1 96.94 201 TYR A O 1
ATOM 1614 N N . ARG A 1 202 ? -15.398 23.469 28.047 1 95.69 202 ARG A N 1
ATOM 1615 C CA . ARG A 1 202 ? -15.492 23.766 29.469 1 95.69 202 ARG A CA 1
ATOM 1616 C C . ARG A 1 202 ? -14.898 22.625 30.297 1 95.69 202 ARG A C 1
ATOM 1618 O O . ARG A 1 202 ? -14.219 22.875 31.297 1 95.69 202 ARG A O 1
ATOM 1625 N N . ASN A 1 203 ? -15.062 21.438 29.812 1 93.94 203 ASN A N 1
ATOM 1626 C CA . ASN A 1 203 ? -14.773 20.312 30.688 1 93.94 203 ASN A CA 1
ATOM 1627 C C . ASN A 1 203 ? -13.461 19.625 30.312 1 93.94 203 ASN A C 1
ATOM 1629 O O . ASN A 1 203 ? -12.852 18.938 31.125 1 93.94 203 ASN A O 1
ATOM 1633 N N . GLU A 1 204 ? -13.047 19.781 29.078 1 94.62 204 GLU A N 1
ATOM 1634 C CA . GLU A 1 204 ? -11.938 18.938 28.625 1 94.62 204 GLU A CA 1
ATOM 1635 C C . GLU A 1 204 ? -10.75 19.781 28.188 1 94.62 204 GLU A C 1
ATOM 1637 O O . GLU A 1 204 ? -9.602 19.328 28.25 1 94.62 204 GLU A O 1
ATOM 1642 N N . VAL A 1 205 ? -10.93 21.016 27.719 1 96.06 205 VAL A N 1
ATOM 1643 C CA . VAL A 1 205 ? -9.859 21.719 27.016 1 96.06 205 VAL A CA 1
ATOM 1644 C C . VAL A 1 205 ? -9.438 22.938 27.828 1 96.06 205 VAL A C 1
ATOM 1646 O O . VAL A 1 205 ? -8.242 23.172 28.047 1 96.06 205 VAL A O 1
ATOM 1649 N N . LYS A 1 206 ? -10.383 23.688 28.422 1 95.94 206 LYS A N 1
ATOM 1650 C CA . LYS A 1 206 ? -10.195 25.016 29 1 95.94 206 LYS A CA 1
ATOM 1651 C C . LYS A 1 206 ? -9.125 25.016 30.078 1 95.94 206 LYS A C 1
ATOM 1653 O O . LYS A 1 206 ? -8.367 25.969 30.219 1 95.94 206 LYS A O 1
ATOM 1658 N N . PHE A 1 207 ? -9.055 23.969 30.781 1 94 207 PHE A N 1
ATOM 1659 C CA . PHE A 1 207 ? -8.133 23.891 31.906 1 94 207 PHE A CA 1
ATOM 1660 C C . PHE A 1 207 ? -6.688 23.844 31.406 1 94 207 PHE A C 1
ATOM 1662 O O . PHE A 1 207 ? -5.77 24.234 32.125 1 94 207 PHE A O 1
ATOM 1669 N N . TYR A 1 208 ? -6.531 23.391 30.25 1 95.44 208 TYR A N 1
ATOM 1670 C CA . TYR A 1 208 ? -5.188 23.172 29.734 1 95.44 208 TYR A CA 1
ATOM 1671 C C . TYR A 1 208 ? -4.828 24.234 28.703 1 95.44 208 TYR A C 1
ATOM 1673 O O . TYR A 1 208 ? -3.699 24.734 28.672 1 95.44 208 TYR A O 1
ATOM 1681 N N . CYS A 1 209 ? -5.734 24.594 27.891 1 96.81 209 CYS A N 1
ATOM 1682 C CA . CYS A 1 209 ? -5.539 25.578 26.828 1 96.81 209 CYS A CA 1
ATOM 1683 C C . CYS A 1 209 ? -6.742 26.516 26.734 1 96.81 209 CYS A C 1
ATOM 1685 O O . CYS A 1 209 ? -7.875 26.047 26.562 1 96.81 209 CYS A O 1
ATOM 1687 N N . LYS A 1 210 ? -6.5 27.781 26.688 1 96.25 210 LYS A N 1
ATOM 1688 C CA . LYS A 1 210 ? -7.562 28.781 26.75 1 96.25 210 LYS A CA 1
ATOM 1689 C C . LYS A 1 210 ? -8.156 29.047 25.375 1 96.25 210 LYS A C 1
ATOM 1691 O O . LYS A 1 210 ? -9.234 29.625 25.25 1 96.25 210 LYS A O 1
ATOM 1696 N N . ARG A 1 211 ? -7.449 28.719 24.359 1 97.81 211 ARG A N 1
ATOM 1697 C CA . ARG A 1 211 ? -7.895 29.031 23 1 97.81 211 ARG A CA 1
ATOM 1698 C C . ARG A 1 211 ? -8.211 27.766 22.219 1 97.81 211 ARG A C 1
ATOM 1700 O O . ARG A 1 211 ? -7.328 26.953 21.953 1 97.81 211 ARG A O 1
ATOM 1707 N N . LEU A 1 212 ? -9.461 27.594 21.844 1 98.38 212 LEU A N 1
ATOM 1708 C CA . LEU A 1 212 ? -9.938 26.453 21.078 1 98.38 212 LEU A CA 1
ATOM 1709 C C . LEU A 1 212 ? -10.734 26.906 19.844 1 98.38 212 LEU A C 1
ATOM 1711 O O . LEU A 1 212 ? -11.609 27.75 19.953 1 98.38 212 LEU A O 1
ATOM 1715 N N . ILE A 1 213 ? -10.312 26.438 18.75 1 98.56 213 ILE A N 1
ATOM 1716 C CA . ILE A 1 213 ? -11.078 26.625 17.531 1 98.56 213 ILE A CA 1
ATOM 1717 C C . ILE A 1 213 ? -11.75 25.312 17.125 1 98.56 213 ILE A C 1
ATOM 1719 O O . ILE A 1 213 ? -11.094 24.281 17.016 1 98.56 213 ILE A O 1
ATOM 1723 N N . THR A 1 214 ? -13.055 25.297 16.906 1 97.94 214 THR A N 1
ATOM 1724 C CA . THR A 1 214 ? -13.773 24.125 16.438 1 97.94 214 THR A CA 1
ATOM 1725 C C . THR A 1 214 ? -14.406 24.375 15.078 1 97.94 214 THR A C 1
ATOM 1727 O O . THR A 1 214 ? -14.961 25.438 14.836 1 97.94 214 THR A O 1
ATOM 1730 N N . THR A 1 215 ? -14.227 23.453 14.203 1 95.94 215 THR A N 1
ATOM 1731 C CA . THR A 1 215 ? -14.828 23.531 12.875 1 95.94 215 THR A CA 1
ATOM 1732 C C . THR A 1 215 ? -15.984 22.547 12.75 1 95.94 215 THR A C 1
ATOM 1734 O O . THR A 1 215 ? -15.891 21.406 13.203 1 95.94 215 THR A O 1
ATOM 1737 N N . HIS A 1 216 ? -17.109 23.031 12.109 1 93.38 216 HIS A N 1
ATOM 1738 C CA . HIS A 1 216 ? -18.344 22.25 12 1 93.38 216 HIS A CA 1
ATOM 1739 C C . HIS A 1 216 ? -18.844 22.203 10.562 1 93.38 216 HIS A C 1
ATOM 1741 O O . HIS A 1 216 ? -20.047 22.344 10.32 1 93.38 216 HIS A O 1
ATOM 1747 N N . GLY A 1 217 ? -17.969 22.094 9.641 1 88.69 217 GLY A N 1
ATOM 1748 C CA . GLY A 1 217 ? -18.375 22.062 8.242 1 88.69 217 GLY A CA 1
ATOM 1749 C C . GLY A 1 217 ? -19.25 23.234 7.844 1 88.69 217 GLY A C 1
ATOM 1750 O O . GLY A 1 217 ? -18.859 24.406 8.031 1 88.69 217 GLY A O 1
ATOM 1751 N N . LYS A 1 218 ? -20.453 22.906 7.348 1 87.38 218 LYS A N 1
ATOM 1752 C CA . LYS A 1 218 ? -21.375 23.938 6.875 1 87.38 218 LYS A CA 1
ATOM 1753 C C . LYS A 1 218 ? -21.938 24.75 8.039 1 87.38 218 LYS A C 1
ATOM 1755 O O . LYS A 1 218 ? -22.516 25.828 7.836 1 87.38 218 LYS A O 1
ATOM 1760 N N . ASP A 1 219 ? -21.797 24.266 9.266 1 92.06 219 ASP A N 1
ATOM 1761 C CA . ASP A 1 219 ? -22.359 24.922 10.438 1 92.06 219 ASP A CA 1
ATOM 1762 C C . ASP A 1 219 ? -21.406 25.969 11.008 1 92.06 219 ASP A C 1
ATOM 1764 O O . ASP A 1 219 ? -21.703 26.609 12.016 1 92.06 219 ASP A O 1
ATOM 1768 N N . GLY A 1 220 ? -20.219 26.078 10.406 1 95.12 220 GLY A N 1
ATOM 1769 C CA . GLY A 1 220 ? -19.359 27.203 10.711 1 95.12 220 GLY A CA 1
ATOM 1770 C C . GLY A 1 220 ? -18.219 26.844 11.648 1 95.12 220 GLY A C 1
ATOM 1771 O O . GLY A 1 220 ? -17.766 25.703 11.68 1 95.12 220 GLY A O 1
ATOM 1772 N N . VAL A 1 221 ? -17.672 27.953 12.281 1 97.56 221 VAL A N 1
ATOM 1773 C CA . VAL A 1 221 ? -16.5 27.844 13.133 1 97.56 221 VAL A CA 1
ATOM 1774 C C . VAL A 1 221 ? -16.766 28.531 14.477 1 97.56 221 VAL A C 1
ATOM 1776 O O . VAL A 1 221 ? -17.406 29.578 14.523 1 97.56 221 VAL A O 1
ATOM 1779 N N . ASN A 1 222 ? -16.359 27.891 15.562 1 98.12 222 ASN A N 1
ATOM 1780 C CA . ASN A 1 222 ? -16.391 28.516 16.875 1 98.12 222 ASN A CA 1
ATOM 1781 C C . ASN A 1 222 ? -14.977 28.828 17.375 1 98.12 222 ASN A C 1
ATOM 1783 O O . ASN A 1 222 ? -14.055 28.031 17.188 1 98.12 222 ASN A O 1
ATOM 1787 N N . LEU A 1 223 ? -14.852 29.984 17.938 1 98.31 223 LEU A N 1
ATOM 1788 C CA . LEU A 1 223 ? -13.633 30.375 18.641 1 98.31 223 LEU A CA 1
ATOM 1789 C C . LEU A 1 223 ? -13.898 30.547 20.141 1 98.31 223 LEU A C 1
ATOM 1791 O O . LEU A 1 223 ? -14.797 31.297 20.531 1 98.31 223 LEU A O 1
ATOM 1795 N N . TYR A 1 224 ? -13.211 29.797 20.938 1 97.88 224 TYR A N 1
ATOM 1796 C CA . TYR A 1 224 ? -13.227 29.969 22.375 1 97.88 224 TYR A CA 1
ATOM 1797 C C . TYR A 1 224 ? -11.945 30.625 22.875 1 97.88 224 TYR A C 1
ATOM 1799 O O . TYR A 1 224 ? -10.844 30.188 22.516 1 97.88 224 TYR A O 1
ATOM 1807 N N . THR A 1 225 ? -12.047 31.672 23.625 1 96.06 225 THR A N 1
ATOM 1808 C CA . THR A 1 225 ? -10.922 32.344 24.281 1 96.06 225 THR A CA 1
ATOM 1809 C C . THR A 1 225 ? -11.25 32.656 25.734 1 96.06 225 THR A C 1
ATOM 1811 O O . THR A 1 225 ? -12.32 32.281 26.234 1 96.06 225 THR A O 1
ATOM 1814 N N . GLU A 1 226 ? -10.266 33.281 26.359 1 89.31 226 GLU A N 1
ATOM 1815 C CA . GLU A 1 226 ? -10.5 33.75 27.734 1 89.31 226 GLU A CA 1
ATOM 1816 C C . GLU A 1 226 ? -11.648 34.75 27.797 1 89.31 226 GLU A C 1
ATOM 1818 O O . GLU A 1 226 ? -12.312 34.875 28.828 1 89.31 226 GLU A O 1
ATOM 1823 N N . LYS A 1 227 ? -11.961 35.344 26.688 1 91.88 227 LYS A N 1
ATOM 1824 C CA . LYS A 1 227 ? -12.953 36.406 26.641 1 91.88 227 LYS A CA 1
ATOM 1825 C C . LYS A 1 227 ? -14.336 35.875 26.297 1 91.88 227 LYS A C 1
ATOM 1827 O O . LYS A 1 227 ? -15.344 36.562 26.469 1 91.88 227 LYS A O 1
ATOM 1832 N N . GLY A 1 228 ? -14.375 34.688 25.844 1 93.5 228 GLY A N 1
ATOM 1833 C CA . GLY A 1 228 ? -15.672 34.094 25.531 1 93.5 228 GLY A CA 1
ATOM 1834 C C . GLY A 1 228 ? -15.688 33.375 24.203 1 93.5 228 GLY A C 1
ATOM 1835 O O . GLY A 1 228 ? -14.633 33 23.688 1 93.5 228 GLY A O 1
ATOM 1836 N N . LYS A 1 229 ? -16.859 33.062 23.797 1 97.19 229 LYS A N 1
ATOM 1837 C CA . LYS A 1 229 ? -17.078 32.312 22.562 1 97.19 229 LYS A CA 1
ATOM 1838 C C . LYS A 1 229 ? -17.547 33.25 21.438 1 97.19 229 LYS A C 1
ATOM 1840 O O . LYS A 1 229 ? -18.359 34.125 21.656 1 97.19 229 LYS A O 1
ATOM 1845 N N . ILE A 1 230 ? -16.984 33.094 20.266 1 97.31 230 ILE A N 1
ATOM 1846 C CA . ILE A 1 230 ? -17.453 33.75 19.062 1 97.31 230 ILE A CA 1
ATOM 1847 C C . ILE A 1 230 ? -17.75 32.719 17.984 1 97.31 230 ILE A C 1
ATOM 1849 O O . ILE A 1 230 ? -16.984 31.781 17.781 1 97.31 230 ILE A O 1
ATOM 1853 N N . HIS A 1 231 ? -18.844 32.875 17.297 1 97.62 231 HIS A N 1
ATOM 1854 C CA . HIS A 1 231 ? -19.234 32 16.188 1 97.62 231 HIS A CA 1
ATOM 1855 C C . HIS A 1 231 ? -19.094 32.719 14.844 1 97.62 231 HIS A C 1
ATOM 1857 O O . HIS A 1 231 ? -19.438 33.906 14.727 1 97.62 231 HIS A O 1
ATOM 1863 N N . TYR A 1 232 ? -18.578 32.031 13.898 1 97.38 232 TYR A N 1
ATOM 1864 C CA . TYR A 1 232 ? -18.438 32.531 12.531 1 97.38 232 TYR A CA 1
ATOM 1865 C C . TYR A 1 232 ? -19.188 31.641 11.547 1 97.38 232 TYR A C 1
ATOM 1867 O O . TYR A 1 232 ? -18.938 30.438 11.453 1 97.38 232 TYR A O 1
ATOM 1875 N N . ASP A 1 233 ? -20.016 32.25 10.742 1 95.44 233 ASP A N 1
ATOM 1876 C CA . ASP A 1 233 ? -20.734 31.516 9.711 1 95.44 233 ASP A CA 1
ATOM 1877 C C . ASP A 1 233 ? -19.859 31.297 8.477 1 95.44 233 ASP A C 1
ATOM 1879 O O . ASP A 1 233 ? -18.953 32.094 8.203 1 95.44 233 ASP A O 1
ATOM 1883 N N . VAL A 1 234 ? -20.188 30.141 7.875 1 89.94 234 VAL A N 1
ATOM 1884 C CA . VAL A 1 234 ? -19.484 29.844 6.633 1 89.94 234 VAL A CA 1
ATOM 1885 C C . VAL A 1 234 ? -20.391 30.156 5.441 1 89.94 234 VAL A C 1
ATOM 1887 O O . VAL A 1 234 ? -21.594 29.922 5.496 1 89.94 234 VAL A O 1
ATOM 1890 N N . GLN A 1 235 ? -19.75 30.719 4.453 1 85.81 235 GLN A N 1
ATOM 1891 C CA . GLN A 1 235 ? -20.5 30.922 3.215 1 85.81 235 GLN A CA 1
ATOM 1892 C C . GLN A 1 235 ? -20.797 29.594 2.533 1 85.81 235 GLN A C 1
ATOM 1894 O O . GLN A 1 235 ? -19.938 28.703 2.463 1 85.81 235 GLN A O 1
ATOM 1899 N N . PRO A 1 236 ? -22.016 29.453 2.061 1 83.5 236 PRO A N 1
ATOM 1900 C CA . PRO A 1 236 ? -22.359 28.219 1.373 1 83.5 236 PRO A CA 1
ATOM 1901 C C . PRO A 1 236 ? -21.484 27.938 0.158 1 83.5 236 PRO A C 1
ATOM 1903 O O . PRO A 1 236 ? -21.141 28.875 -0.587 1 83.5 236 PRO A O 1
ATOM 1906 N N . LEU A 1 237 ? -20.953 26.781 0.07 1 83.56 237 LEU A N 1
ATOM 1907 C CA . LEU A 1 237 ? -20.156 26.344 -1.067 1 83.56 237 LEU A CA 1
ATOM 1908 C C . LEU A 1 237 ? -20.469 24.891 -1.43 1 83.56 237 LEU A C 1
ATOM 1910 O O . LEU A 1 237 ? -20.828 24.094 -0.562 1 83.56 237 LEU A O 1
ATOM 1914 N N . THR A 1 238 ? -20.531 24.656 -2.766 1 81.5 238 THR A N 1
ATOM 1915 C CA . THR A 1 238 ? -20.609 23.281 -3.234 1 81.5 238 THR A CA 1
ATOM 1916 C C . THR A 1 238 ? -19.219 22.703 -3.451 1 81.5 238 THR A C 1
ATOM 1918 O O . THR A 1 238 ? -18.562 23 -4.461 1 81.5 238 THR A O 1
ATOM 1921 N N . PRO A 1 239 ? -18.875 21.984 -2.531 1 80.69 239 PRO A N 1
ATOM 1922 C CA . PRO A 1 239 ? -17.484 21.516 -2.646 1 80.69 239 PRO A CA 1
ATOM 1923 C C . PRO A 1 239 ? -17.328 20.406 -3.695 1 80.69 239 PRO A C 1
ATOM 1925 O O . PRO A 1 239 ? -18.234 19.594 -3.879 1 80.69 239 PRO A O 1
ATOM 1928 N N . VAL A 1 240 ? -16.188 20.516 -4.414 1 78 240 VAL A N 1
ATOM 1929 C CA . VAL A 1 240 ? -15.742 19.391 -5.246 1 78 240 VAL A CA 1
ATOM 1930 C C . VAL A 1 240 ? -15.219 18.266 -4.367 1 78 240 VAL A C 1
ATOM 1932 O O . VAL A 1 240 ? -15.5 17.094 -4.613 1 78 240 VAL A O 1
ATOM 1935 N N . SER A 1 241 ? -14.5 18.641 -3.346 1 78.75 241 SER A N 1
ATOM 1936 C CA . SER A 1 241 ? -13.953 17.719 -2.357 1 78.75 241 SER A CA 1
ATOM 1937 C C . SER A 1 241 ? -13.727 18.406 -1.019 1 78.75 241 SER A C 1
ATOM 1939 O O . SER A 1 241 ? -13.367 19.594 -0.976 1 78.75 241 SER A O 1
ATOM 1941 N N . THR A 1 242 ? -13.969 17.625 -0.023 1 77.12 242 THR A N 1
ATOM 1942 C CA . THR A 1 242 ? -13.742 18.188 1.299 1 77.12 242 THR A CA 1
ATOM 1943 C C . THR A 1 242 ? -12.43 17.688 1.893 1 77.12 242 THR A C 1
ATOM 1945 O O . THR A 1 242 ? -12.047 18.094 2.994 1 77.12 242 THR A O 1
ATOM 1948 N N . ILE A 1 243 ? -11.766 16.875 1.179 1 77.12 243 ILE A N 1
ATOM 1949 C CA . ILE A 1 243 ? -10.484 16.344 1.637 1 77.12 243 ILE A CA 1
ATOM 1950 C C . ILE A 1 243 ? -9.477 17.484 1.753 1 77.12 243 ILE A C 1
ATOM 1952 O O . ILE A 1 243 ? -9.352 18.312 0.842 1 77.12 243 ILE A O 1
ATOM 1956 N N . GLY A 1 244 ? -8.836 17.609 2.924 1 86.31 244 GLY A N 1
ATOM 1957 C CA . GLY A 1 244 ? -7.809 18.625 3.135 1 86.31 244 GLY A CA 1
ATOM 1958 C C . GLY A 1 244 ? -8.359 19.938 3.656 1 86.31 244 GLY A C 1
ATOM 1959 O O . GLY A 1 244 ? -7.594 20.844 3.979 1 86.31 244 GLY A O 1
ATOM 1960 N N . ALA A 1 245 ? -9.695 20.062 3.74 1 90.38 245 ALA A N 1
ATOM 1961 C CA . ALA A 1 245 ? -10.297 21.328 4.176 1 90.38 245 ALA A CA 1
ATOM 1962 C C . ALA A 1 245 ? -9.789 21.734 5.555 1 90.38 245 ALA A C 1
ATOM 1964 O O . ALA A 1 245 ? -9.383 22.875 5.762 1 90.38 245 ALA A O 1
ATOM 1965 N N . GLY A 1 246 ? -9.773 20.781 6.477 1 93.5 246 GLY A N 1
ATOM 1966 C CA . GLY A 1 246 ? -9.281 21.078 7.816 1 93.5 246 GLY A CA 1
ATOM 1967 C C . GLY A 1 246 ? -7.816 21.453 7.852 1 93.5 246 GLY A C 1
ATOM 1968 O O . GLY A 1 246 ? -7.426 22.391 8.555 1 93.5 246 GLY A O 1
ATOM 1969 N N . ASP A 1 247 ? -7.023 20.75 7.137 1 95.38 247 ASP A N 1
ATOM 1970 C CA . ASP A 1 247 ? -5.594 21.047 7.062 1 95.38 247 ASP A CA 1
ATOM 1971 C C . ASP A 1 247 ? -5.344 22.453 6.562 1 95.38 247 ASP A C 1
ATOM 1973 O O . ASP A 1 247 ? -4.469 23.156 7.078 1 95.38 247 ASP A O 1
ATOM 1977 N N . ASN A 1 248 ? -6.09 22.828 5.551 1 96.75 248 ASN A N 1
ATOM 1978 C CA . ASN A 1 248 ? -5.859 24.141 4.961 1 96.75 248 ASN A CA 1
ATOM 1979 C C . ASN A 1 248 ? -6.508 25.25 5.785 1 96.75 248 ASN A C 1
ATOM 1981 O O . ASN A 1 248 ? -6.051 26.391 5.77 1 96.75 248 ASN A O 1
ATOM 1985 N N . PHE A 1 249 ? -7.559 24.906 6.512 1 97.44 249 PHE A N 1
ATOM 1986 C CA . PHE A 1 249 ? -8.016 25.828 7.539 1 97.44 249 PHE A CA 1
ATOM 1987 C C . PHE A 1 249 ? -6.891 26.172 8.5 1 97.44 249 PHE A C 1
ATOM 1989 O O . PHE A 1 249 ? -6.656 27.344 8.805 1 97.44 249 PHE A O 1
ATOM 1996 N N . ASN A 1 250 ? -6.168 25.141 8.945 1 98.38 250 ASN A N 1
ATOM 1997 C CA . ASN A 1 250 ? -5.02 25.344 9.82 1 98.38 250 ASN A CA 1
ATOM 1998 C C . ASN A 1 250 ? -3.967 26.219 9.172 1 98.38 250 ASN A C 1
ATOM 2000 O O . ASN A 1 250 ? -3.422 27.125 9.812 1 98.38 250 ASN A O 1
ATOM 2004 N N . ALA A 1 251 ? -3.699 25.938 7.926 1 98.38 251 ALA A N 1
ATOM 2005 C CA . ALA A 1 251 ? -2.748 26.766 7.191 1 98.38 251 ALA A CA 1
ATOM 2006 C C . ALA A 1 251 ? -3.197 28.219 7.164 1 98.38 251 ALA A C 1
ATOM 2008 O O . ALA A 1 251 ? -2.379 29.125 7.312 1 98.38 251 ALA A O 1
ATOM 2009 N N . GLY A 1 252 ? -4.477 28.438 6.969 1 98.38 252 GLY A N 1
ATOM 2010 C CA . GLY A 1 252 ? -5.027 29.781 6.941 1 98.38 252 GLY A CA 1
ATOM 2011 C C . GLY A 1 252 ? -4.914 30.5 8.273 1 98.38 252 GLY A C 1
ATOM 2012 O O . GLY A 1 252 ? -4.648 31.703 8.312 1 98.38 252 GLY A O 1
ATOM 2013 N N . ILE A 1 253 ? -5.145 29.812 9.359 1 98.62 253 ILE A N 1
ATOM 2014 C CA . ILE A 1 253 ? -4.988 30.406 10.688 1 98.62 253 ILE A CA 1
ATOM 2015 C C . ILE A 1 253 ? -3.543 30.859 10.883 1 98.62 253 ILE A C 1
ATOM 2017 O O . ILE A 1 253 ? -3.295 31.984 11.32 1 98.62 253 ILE A O 1
ATOM 2021 N N . VAL A 1 254 ? -2.613 29.984 10.539 1 98.38 254 VAL A N 1
ATOM 2022 C CA . VAL A 1 254 ? -1.192 30.281 10.664 1 98.38 254 VAL A CA 1
ATOM 2023 C C . VAL A 1 254 ? -0.838 31.484 9.789 1 98.38 254 VAL A C 1
ATOM 2025 O O . VAL A 1 254 ? -0.133 32.406 10.227 1 98.38 254 VAL A O 1
ATOM 2028 N N . TYR A 1 255 ? -1.335 31.484 8.609 1 97.88 255 TYR A N 1
ATOM 2029 C CA . TYR A 1 255 ? -1.156 32.625 7.703 1 97.88 255 TYR A CA 1
ATOM 2030 C C . TYR A 1 255 ? -1.655 33.906 8.336 1 97.88 255 TYR A C 1
ATOM 2032 O O . TYR A 1 255 ? -0.975 34.938 8.281 1 97.88 255 TYR A O 1
ATOM 2040 N N . GLY A 1 256 ? -2.846 33.875 8.875 1 97.81 256 GLY A N 1
ATOM 2041 C CA . GLY A 1 256 ? -3.408 35.062 9.523 1 97.81 256 GLY A CA 1
ATOM 2042 C C . GLY A 1 256 ? -2.555 35.562 10.672 1 97.81 256 GLY A C 1
ATOM 2043 O O . GLY A 1 256 ? -2.367 36.781 10.82 1 97.81 256 GLY A O 1
ATOM 2044 N N . LEU A 1 257 ? -2.014 34.656 11.484 1 97.88 257 LEU A N 1
ATOM 2045 C CA . LEU A 1 257 ? -1.135 35.031 12.586 1 97.88 257 LEU A CA 1
ATOM 2046 C C . LEU A 1 257 ? 0.091 35.781 12.062 1 97.88 257 LEU A C 1
ATOM 2048 O O . LEU A 1 257 ? 0.501 36.781 12.648 1 97.88 257 LEU A O 1
ATOM 2052 N N . ILE A 1 258 ? 0.627 35.281 11.016 1 97 258 ILE A N 1
ATOM 2053 C CA . ILE A 1 258 ? 1.832 35.906 10.445 1 97 258 ILE A CA 1
ATOM 2054 C C . ILE A 1 258 ? 1.479 37.219 9.75 1 97 258 ILE A C 1
ATOM 2056 O O . ILE A 1 258 ? 2.139 38.219 9.969 1 97 258 ILE A O 1
ATOM 2060 N N . LYS A 1 259 ? 0.435 37.219 8.984 1 96.06 259 LYS A N 1
ATOM 2061 C CA . LYS A 1 259 ? 0.004 38.375 8.203 1 96.06 259 LYS A CA 1
ATOM 2062 C C . LYS A 1 259 ? -0.261 39.594 9.102 1 96.06 259 LYS A C 1
ATOM 2064 O O . LYS A 1 259 ? 0.11 40.719 8.773 1 96.06 259 LYS A O 1
ATOM 2069 N N . TYR A 1 260 ? -0.818 39.344 10.227 1 96.44 260 TYR A N 1
ATOM 2070 C CA . TYR A 1 260 ? -1.231 40.438 11.094 1 96.44 260 TYR A CA 1
ATOM 2071 C C . TYR A 1 260 ? -0.232 40.656 12.227 1 96.44 260 TYR A C 1
ATOM 2073 O O . TYR A 1 260 ? -0.522 41.344 13.195 1 96.44 260 TYR A O 1
ATOM 2081 N N . GLY A 1 261 ? 0.907 40 12.164 1 95.44 261 GLY A N 1
ATOM 2082 C CA . GLY A 1 261 ? 2.037 40.25 13.047 1 95.44 261 GLY A CA 1
ATOM 2083 C C . GLY A 1 261 ? 1.792 39.781 14.477 1 95.44 261 GLY A C 1
ATOM 2084 O O . GLY A 1 261 ? 2.225 40.438 15.422 1 95.44 261 GLY A O 1
ATOM 2085 N N . ILE A 1 262 ? 1.047 38.719 14.648 1 96.38 262 ILE A N 1
ATOM 2086 C CA . ILE A 1 262 ? 0.71 38.25 15.992 1 96.38 262 ILE A CA 1
ATOM 2087 C C . ILE A 1 262 ? 1.824 37.344 16.516 1 96.38 262 ILE A C 1
ATOM 2089 O O . ILE A 1 262 ? 2.117 36.312 15.922 1 96.38 262 ILE A O 1
ATOM 2093 N N . GLY A 1 263 ? 2.469 37.75 17.578 1 96.19 263 GLY A N 1
ATOM 2094 C CA . GLY A 1 263 ? 3.492 36.938 18.234 1 96.19 263 GLY A CA 1
ATOM 2095 C C . GLY A 1 263 ? 2.994 36.219 19.484 1 96.19 263 GLY A C 1
ATOM 2096 O O . GLY A 1 263 ? 1.814 36.344 19.828 1 96.19 263 GLY A O 1
ATOM 2097 N N . TYR A 1 264 ? 3.854 35.531 20.109 1 96.12 264 TYR A N 1
ATOM 2098 C CA . TYR A 1 264 ? 3.553 34.719 21.266 1 96.12 264 TYR A CA 1
ATOM 2099 C C . TYR A 1 264 ? 2.904 35.531 22.375 1 96.12 264 TYR A C 1
ATOM 2101 O O . TYR A 1 264 ? 1.88 35.156 22.938 1 96.12 264 TYR A O 1
ATOM 2109 N N . HIS A 1 265 ? 3.336 36.688 22.625 1 95.25 265 HIS A N 1
ATOM 2110 C CA . HIS A 1 265 ? 2.869 37.531 23.734 1 95.25 265 HIS A CA 1
ATOM 2111 C C . HIS A 1 265 ? 1.568 38.25 23.375 1 95.25 265 HIS A C 1
ATOM 2113 O O . HIS A 1 265 ? 0.874 38.75 24.266 1 95.25 265 HIS A O 1
ATOM 2119 N N . ASP A 1 266 ? 1.241 38.25 22.125 1 95.75 266 ASP A N 1
ATOM 2120 C CA . ASP A 1 266 ? 0.052 38.969 21.672 1 95.75 266 ASP A CA 1
ATOM 2121 C C . ASP A 1 266 ? -1.201 38.125 21.844 1 95.75 266 ASP A C 1
ATOM 2123 O O . ASP A 1 266 ? -2.316 38.656 21.875 1 95.75 266 ASP A O 1
ATOM 2127 N N . LEU A 1 267 ? -1.081 36.844 21.953 1 95.12 267 LEU A N 1
ATOM 2128 C CA . LEU A 1 267 ? -2.188 35.906 21.891 1 95.12 267 LEU A CA 1
ATOM 2129 C C . LEU A 1 267 ? -3.205 36.156 22.984 1 95.12 267 LEU A C 1
ATOM 2131 O O . LEU A 1 267 ? -4.414 36.094 22.75 1 95.12 267 LEU A O 1
ATOM 2135 N N . SER A 1 268 ? -2.732 36.5 24.141 1 91.38 268 SER A N 1
ATOM 2136 C CA . SER A 1 268 ? -3.613 36.656 25.297 1 91.38 268 SER A CA 1
ATOM 2137 C C . SER A 1 268 ? -4.375 37.969 25.234 1 91.38 268 SER A C 1
ATOM 2139 O O . SER A 1 268 ? -5.371 38.156 25.922 1 91.38 268 SER A O 1
ATOM 2141 N N . ARG A 1 269 ? -3.992 38.875 24.344 1 93.12 269 ARG A N 1
ATOM 2142 C CA . ARG A 1 269 ? -4.586 40.219 24.312 1 93.12 269 ARG A CA 1
ATOM 2143 C C . ARG A 1 269 ? -5.277 40.5 22.984 1 93.12 269 ARG A C 1
ATOM 2145 O O . ARG A 1 269 ? -5.723 41.594 22.734 1 93.12 269 ARG A O 1
ATOM 2152 N N . LEU A 1 270 ? -5.355 39.531 22.203 1 94.81 270 LEU A N 1
ATOM 2153 C CA . LEU A 1 270 ? -5.922 39.75 20.875 1 94.81 270 LEU A CA 1
ATOM 2154 C C . LEU A 1 270 ? -7.383 40.156 20.969 1 94.81 270 LEU A C 1
ATOM 2156 O O . LEU A 1 270 ? -8.148 39.594 21.75 1 94.81 270 LEU A O 1
ATOM 2160 N N . SER A 1 271 ? -7.723 41.094 20.219 1 95.06 271 SER A N 1
ATOM 2161 C CA . SER A 1 271 ? -9.109 41.562 20.172 1 95.06 271 SER A CA 1
ATOM 2162 C C . SER A 1 271 ? -9.969 40.625 19.328 1 95.06 271 SER A C 1
ATOM 2164 O O . SER A 1 271 ? -9.445 39.875 18.5 1 95.06 271 SER A O 1
ATOM 2166 N N . GLU A 1 272 ? -11.234 40.75 19.531 1 95.25 272 GLU A N 1
ATOM 2167 C CA . GLU A 1 272 ? -12.18 39.969 18.734 1 95.25 272 GLU A CA 1
ATOM 2168 C C . GLU A 1 272 ? -12.055 40.281 17.25 1 95.25 272 GLU A C 1
ATOM 2170 O O . GLU A 1 272 ? -12.195 39.406 16.406 1 95.25 272 GLU A O 1
ATOM 2175 N N . MET A 1 273 ? -11.781 41.531 17.031 1 95.75 273 MET A N 1
ATOM 2176 C CA . MET A 1 273 ? -11.664 41.969 15.641 1 95.75 273 MET A CA 1
ATOM 2177 C C . MET A 1 273 ? -10.492 41.281 14.945 1 95.75 273 MET A C 1
ATOM 2179 O O . MET A 1 273 ? -10.617 40.812 13.812 1 95.75 273 MET A O 1
ATOM 2183 N N . VAL A 1 274 ? -9.359 41.25 15.609 1 96.88 274 VAL A N 1
ATOM 2184 C CA . VAL A 1 274 ? -8.172 40.625 15.023 1 96.88 274 VAL A CA 1
ATOM 2185 C C . VAL A 1 274 ? -8.398 39.125 14.891 1 96.88 274 VAL A C 1
ATOM 2187 O O . VAL A 1 274 ? -8.039 38.531 13.867 1 96.88 274 VAL A O 1
ATOM 2190 N N . TRP A 1 275 ? -9.039 38.438 15.852 1 97.5 275 TRP A N 1
ATOM 2191 C CA . TRP A 1 275 ? -9.367 37.031 15.773 1 97.5 275 TRP A CA 1
ATOM 2192 C C . TRP A 1 275 ? -10.266 36.75 14.57 1 97.5 275 TRP A C 1
ATOM 2194 O O . TRP A 1 275 ? -10.086 35.75 13.875 1 97.5 275 TRP A O 1
ATOM 2204 N N . SER A 1 276 ? -11.188 37.625 14.391 1 97.5 276 SER A N 1
ATOM 2205 C CA . SER A 1 276 ? -12.109 37.469 13.266 1 97.5 276 SER A CA 1
ATOM 2206 C C . SER A 1 276 ? -11.359 37.469 11.938 1 97.5 276 SER A C 1
ATOM 2208 O O . SER A 1 276 ? -11.68 36.656 11.047 1 97.5 276 SER A O 1
ATOM 2210 N N . LYS A 1 277 ? -10.398 38.344 11.852 1 97.56 277 LYS A N 1
ATOM 2211 C CA . LYS A 1 277 ? -9.594 38.375 10.633 1 97.56 277 LYS A CA 1
ATOM 2212 C C . LYS A 1 277 ? -8.805 37.094 10.445 1 97.56 277 LYS A C 1
ATOM 2214 O O . LYS A 1 277 ? -8.703 36.562 9.336 1 97.56 277 LYS A O 1
ATOM 2219 N N . ILE A 1 278 ? -8.281 36.562 11.5 1 98.06 278 ILE A N 1
ATOM 2220 C CA . ILE A 1 278 ? -7.48 35.344 11.477 1 98.06 278 ILE A CA 1
ATOM 2221 C C . ILE A 1 278 ? -8.367 34.156 11.109 1 98.06 278 ILE A C 1
ATOM 2223 O O . ILE A 1 278 ? -8.016 33.375 10.234 1 98.06 278 ILE A O 1
ATOM 2227 N N . ILE A 1 279 ? -9.562 34.062 11.719 1 98.31 279 ILE A N 1
ATOM 2228 C CA . ILE A 1 279 ? -10.492 32.969 11.445 1 98.31 279 ILE A CA 1
ATOM 2229 C C . ILE A 1 279 ? -10.953 33.031 9.992 1 98.31 279 ILE A C 1
ATOM 2231 O O . ILE A 1 279 ? -11.086 31.984 9.336 1 98.31 279 ILE A O 1
ATOM 2235 N N . ARG A 1 280 ? -11.125 34.219 9.5 1 97.06 280 ARG A N 1
ATOM 2236 C CA . ARG A 1 280 ? -11.539 34.375 8.109 1 97.06 280 ARG A CA 1
ATOM 2237 C C . ARG A 1 280 ? -10.469 33.875 7.156 1 97.06 280 ARG A C 1
ATOM 2239 O O . ARG A 1 280 ? -10.781 33.281 6.113 1 97.06 280 ARG A O 1
ATOM 2246 N N . CYS A 1 281 ? -9.211 34.156 7.492 1 97.56 281 CYS A N 1
ATOM 2247 C CA . CYS A 1 281 ? -8.133 33.562 6.695 1 97.56 281 CYS A CA 1
ATOM 2248 C C . CYS A 1 281 ? -8.242 32.062 6.637 1 97.56 281 CYS A C 1
ATOM 2250 O O . CYS A 1 281 ? -8.109 31.453 5.57 1 97.56 281 CYS A O 1
ATOM 2252 N N . GLY A 1 282 ? -8.484 31.391 7.801 1 98 282 GLY A N 1
ATOM 2253 C CA . GLY A 1 282 ? -8.68 29.953 7.836 1 98 282 GLY A 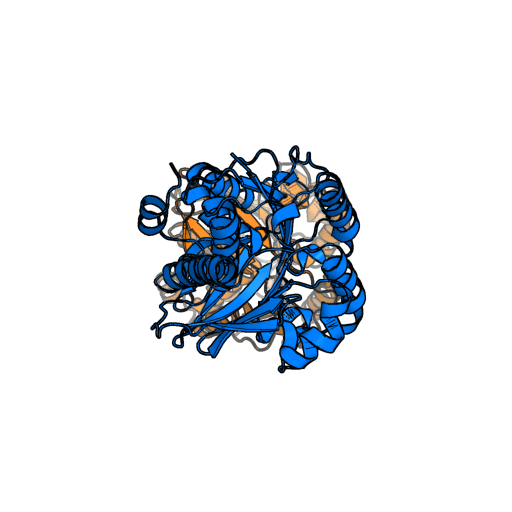CA 1
ATOM 2254 C C . GLY A 1 282 ? -9.812 29.484 6.945 1 98 282 GLY A C 1
ATOM 2255 O O . GLY A 1 282 ? -9.648 28.531 6.18 1 98 282 GLY A O 1
ATOM 2256 N N . MET A 1 283 ? -10.898 30.25 7 1 96.5 283 MET A N 1
ATOM 2257 C CA . MET A 1 283 ? -12.086 29.891 6.223 1 96.5 283 MET A CA 1
ATOM 2258 C C . MET A 1 283 ? -11.82 30.031 4.727 1 96.5 283 MET A C 1
ATOM 2260 O O . MET A 1 283 ? -12.273 29.219 3.93 1 96.5 283 MET A O 1
ATOM 2264 N N . GLU A 1 284 ? -11.086 31.047 4.34 1 95.69 284 GLU A N 1
ATOM 2265 C CA . GLU A 1 284 ? -10.758 31.281 2.934 1 95.69 284 GLU A CA 1
ATOM 2266 C C . GLU A 1 284 ? -9.875 30.156 2.379 1 95.69 284 GLU A C 1
ATOM 2268 O O . GLU A 1 284 ? -10.094 29.688 1.258 1 95.69 284 GLU A O 1
ATOM 2273 N N . PHE A 1 285 ? -8.867 29.766 3.137 1 96.94 285 PHE A N 1
ATOM 2274 C CA . PHE A 1 285 ? -7.977 28.688 2.713 1 96.94 285 PHE A CA 1
ATOM 2275 C C . PHE A 1 285 ? -8.742 27.391 2.551 1 96.94 285 PHE A C 1
ATOM 2277 O O . PHE A 1 285 ? -8.57 26.672 1.56 1 96.94 285 PHE A O 1
ATOM 2284 N N . ALA A 1 286 ? -9.594 27.078 3.521 1 95.19 286 ALA A N 1
ATOM 2285 C CA . ALA A 1 286 ? -10.406 25.859 3.459 1 95.19 286 ALA A CA 1
ATOM 2286 C C . ALA A 1 286 ? -11.336 25.875 2.244 1 95.19 286 ALA A C 1
ATOM 2288 O O . ALA A 1 286 ? -11.477 24.875 1.547 1 95.19 286 ALA A O 1
ATOM 2289 N N . ALA A 1 287 ? -11.898 27 1.99 1 93.5 287 ALA A N 1
ATOM 2290 C CA . ALA A 1 287 ? -12.82 27.141 0.863 1 93.5 287 ALA A CA 1
ATOM 2291 C C . ALA A 1 287 ? -12.094 26.938 -0.464 1 93.5 287 ALA A C 1
ATOM 2293 O O . ALA A 1 287 ? -12.641 26.312 -1.378 1 93.5 287 ALA A O 1
ATOM 2294 N N . ASP A 1 288 ? -10.93 27.453 -0.614 1 94.38 288 ASP A N 1
ATOM 2295 C CA . ASP A 1 288 ? -10.172 27.297 -1.854 1 94.38 288 ASP A CA 1
ATOM 2296 C C . ASP A 1 288 ? -9.914 25.828 -2.166 1 94.38 288 ASP A C 1
ATOM 2298 O O . ASP A 1 288 ? -10.133 25.375 -3.291 1 94.38 288 ASP A O 1
ATOM 2302 N N . VAL A 1 289 ? -9.438 25.062 -1.224 1 92.75 289 VAL A N 1
ATOM 2303 C CA . VAL A 1 289 ? -9.055 23.672 -1.452 1 92.75 289 VAL A CA 1
ATOM 2304 C C . VAL A 1 289 ? -10.297 22.844 -1.776 1 92.75 289 VAL A C 1
ATOM 2306 O O . VAL A 1 289 ? -10.234 21.906 -2.578 1 92.75 289 VAL A O 1
ATOM 2309 N N . CYS A 1 290 ? -11.445 23.203 -1.177 1 89.25 290 CYS A N 1
ATOM 2310 C CA . CYS A 1 290 ? -12.688 22.469 -1.414 1 89.25 290 CYS A CA 1
ATOM 2311 C C . CYS A 1 290 ? -13.141 22.641 -2.857 1 89.25 290 CYS A C 1
ATOM 2313 O O . CYS A 1 290 ? -13.992 21.875 -3.33 1 89.25 290 CYS A O 1
ATOM 2315 N N . GLY A 1 291 ? -12.578 23.578 -3.514 1 87.19 291 GLY A N 1
ATOM 2316 C CA . GLY A 1 291 ? -12.961 23.828 -4.895 1 87.19 291 GLY A CA 1
ATOM 2317 C C . GLY A 1 291 ? -12.297 22.891 -5.879 1 87.19 291 GLY A C 1
ATOM 2318 O O . GLY A 1 291 ? -12.602 22.906 -7.07 1 87.19 291 GLY A O 1
ATOM 2319 N N . SER A 1 292 ? -11.391 22.062 -5.41 1 84.06 292 SER A N 1
ATOM 2320 C CA . SER A 1 292 ? -10.672 21.125 -6.262 1 84.06 292 SER A CA 1
ATOM 2321 C C . SER A 1 292 ? -10.406 19.812 -5.531 1 84.06 292 SER A C 1
ATOM 2323 O O . SER A 1 292 ? -10.805 19.641 -4.379 1 84.06 292 SER A O 1
ATOM 2325 N N . PHE A 1 293 ? -9.781 18.891 -6.223 1 77.06 293 PHE A N 1
ATOM 2326 C CA . PHE A 1 293 ? -9.422 17.609 -5.617 1 77.06 293 PHE A CA 1
ATOM 2327 C C . PHE A 1 293 ? -8.031 17.688 -4.996 1 77.06 293 PHE A C 1
ATOM 2329 O O . PHE A 1 293 ? -7.512 16.688 -4.492 1 77.06 293 PHE A O 1
ATOM 2336 N N . SER A 1 294 ? -7.516 18.922 -4.965 1 84.81 294 SER A N 1
ATOM 2337 C CA . SER A 1 294 ? -6.172 19.094 -4.418 1 84.81 294 SER A CA 1
ATOM 2338 C C . SER A 1 294 ? -6.191 19.109 -2.895 1 84.81 294 SER A C 1
ATOM 2340 O O . SER A 1 294 ? -7.164 19.578 -2.289 1 84.81 294 SER A O 1
ATOM 2342 N N . ASN A 1 295 ? -5.109 18.688 -2.328 1 89.31 295 ASN A N 1
ATOM 2343 C CA . ASN A 1 295 ? -4.965 18.688 -0.8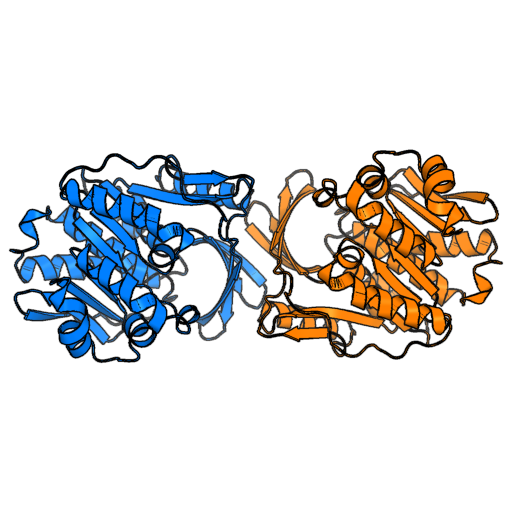76 1 89.31 295 ASN A CA 1
ATOM 2344 C C . ASN A 1 295 ? -4.402 20.016 -0.37 1 89.31 295 ASN A C 1
ATOM 2346 O O . ASN A 1 295 ? -4.289 20.219 0.838 1 89.31 295 ASN A O 1
ATOM 2350 N N . TYR A 1 296 ? -4.043 20.922 -1.285 1 95.12 296 TYR A N 1
ATOM 2351 C CA . TYR A 1 296 ? -3.393 22.188 -0.978 1 95.12 296 TYR A CA 1
ATOM 2352 C C . TYR A 1 296 ? -4.047 23.328 -1.736 1 95.12 296 TYR A C 1
ATOM 2354 O O . TYR A 1 296 ? -4.777 23.109 -2.707 1 95.12 296 TYR A O 1
ATOM 2362 N N . VAL A 1 297 ? -3.775 24.5 -1.314 1 95.81 297 VAL A N 1
ATOM 2363 C CA . VAL A 1 297 ? -4.344 25.656 -2.002 1 95.81 297 VAL A CA 1
ATOM 2364 C C . VAL A 1 297 ? -3.803 25.734 -3.43 1 95.81 297 VAL A C 1
ATOM 2366 O O . VAL A 1 297 ? -2.688 25.281 -3.701 1 95.81 297 VAL A O 1
ATOM 2369 N N . SER A 1 298 ? -4.594 26.281 -4.301 1 94.5 298 SER A N 1
ATOM 2370 C CA . SER A 1 298 ? -4.199 26.406 -5.703 1 94.5 298 SER A CA 1
ATOM 2371 C C . SER A 1 298 ? -3.066 27.422 -5.867 1 94.5 298 SER A C 1
ATOM 2373 O O . SER A 1 298 ? -2.918 28.328 -5.055 1 94.5 298 SER A O 1
ATOM 2375 N N . PRO A 1 299 ? -2.283 27.219 -6.906 1 91.88 299 PRO A N 1
ATOM 2376 C CA . PRO A 1 299 ? -1.234 28.203 -7.18 1 91.88 299 PRO A CA 1
ATOM 2377 C C . PRO A 1 299 ? -1.786 29.609 -7.383 1 91.88 299 PRO A C 1
ATOM 2379 O O . PRO A 1 299 ? -1.151 30.594 -6.98 1 91.88 299 PRO A O 1
ATOM 2382 N N . GLU A 1 300 ? -2.936 29.734 -7.949 1 93.25 300 GLU A N 1
ATOM 2383 C CA . GLU A 1 300 ? -3.566 31.047 -8.156 1 93.25 300 GLU A CA 1
ATOM 2384 C C . GLU A 1 300 ? -3.922 31.703 -6.832 1 93.25 300 GLU A C 1
ATOM 2386 O O . GLU A 1 300 ? -3.66 32.906 -6.637 1 93.25 300 GLU A O 1
ATOM 2391 N N . PHE A 1 301 ? -4.5 30.906 -6.023 1 95.44 301 PHE A N 1
ATOM 2392 C CA . PHE A 1 301 ? -4.84 31.391 -4.691 1 95.44 301 PHE A CA 1
ATOM 2393 C C . PHE A 1 301 ? -3.59 31.844 -3.945 1 95.44 301 PHE A C 1
ATOM 2395 O O . PHE A 1 301 ? -3.59 32.875 -3.297 1 95.44 301 PHE A O 1
ATOM 2402 N N . ALA A 1 302 ? -2.529 31.078 -4.031 1 94.38 302 ALA A N 1
ATOM 2403 C CA . ALA A 1 302 ? -1.274 31.359 -3.34 1 94.38 302 ALA A CA 1
ATOM 2404 C C . ALA A 1 302 ? -0.646 32.656 -3.848 1 94.38 302 ALA A C 1
ATOM 2406 O O . ALA A 1 302 ? -0.149 33.469 -3.057 1 94.38 302 ALA A O 1
ATOM 2407 N N . LYS A 1 303 ? -0.708 32.875 -5.121 1 92.81 303 LYS A N 1
ATOM 2408 C CA . LYS A 1 303 ? -0.128 34.094 -5.715 1 92.81 303 LYS A CA 1
ATOM 2409 C C . LYS A 1 303 ? -0.816 35.344 -5.195 1 92.81 303 LYS A C 1
ATOM 2411 O O . LYS A 1 303 ? -0.16 36.375 -4.941 1 92.81 303 LYS A O 1
ATOM 2416 N N . GLU A 1 304 ? -2.062 35.281 -4.984 1 92.88 304 GLU A N 1
ATOM 2417 C CA . GLU A 1 304 ? -2.857 36.406 -4.551 1 92.88 304 GLU A CA 1
ATOM 2418 C C . GLU A 1 304 ? -2.605 36.75 -3.078 1 92.88 304 GLU A C 1
ATOM 2420 O O . GLU A 1 304 ? -2.861 37.844 -2.629 1 92.88 304 GLU A O 1
ATOM 2425 N N . ARG A 1 305 ? -2.076 35.781 -2.393 1 91.5 305 ARG A N 1
ATOM 2426 C CA . ARG A 1 305 ? -1.974 35.938 -0.946 1 91.5 305 ARG A CA 1
ATOM 2427 C C . ARG A 1 305 ? -0.516 36.031 -0.507 1 91.5 305 ARG A C 1
ATOM 2429 O O . ARG A 1 305 ? -0.224 36.062 0.69 1 91.5 305 ARG A O 1
ATOM 2436 N N . ARG A 1 306 ? 0.333 36.062 -1.38 1 89.75 306 ARG A N 1
ATOM 2437 C CA . ARG A 1 306 ? 1.746 36.156 -1.025 1 89.75 306 ARG A CA 1
ATOM 2438 C C . ARG A 1 306 ? 2.033 37.406 -0.21 1 89.75 306 ARG A C 1
ATOM 2440 O O . ARG A 1 306 ? 1.534 38.5 -0.528 1 89.75 306 ARG A O 1
ATOM 2447 N N . LEU A 1 307 ? 2.729 37.156 0.834 1 80.94 307 LEU A N 1
ATOM 2448 C CA . LEU A 1 307 ? 3.062 38.281 1.716 1 80.94 307 LEU A CA 1
ATOM 2449 C C . LEU A 1 307 ? 4.355 38.969 1.269 1 80.94 307 LEU A C 1
ATOM 2451 O O . LEU A 1 307 ? 5.281 38.281 0.803 1 80.94 307 LEU A O 1
ATOM 2455 N N . ASP A 1 308 ? 4.387 40.219 0.78 1 64.25 308 ASP A N 1
ATOM 2456 C CA . ASP A 1 308 ? 5.547 41 0.396 1 64.25 308 ASP A CA 1
ATOM 2457 C C . ASP A 1 308 ? 6.48 41.219 1.585 1 64.25 308 ASP A C 1
ATOM 2459 O O . ASP A 1 308 ? 6.027 41.344 2.723 1 64.25 308 ASP A O 1
ATOM 2463 N N . MET B 1 1 ? -13.719 -33.094 -15.508 1 72.19 1 MET B N 1
ATOM 2464 C CA . MET B 1 1 ? -12.414 -32.531 -15.867 1 72.19 1 MET B CA 1
ATOM 2465 C C . MET B 1 1 ? -11.562 -32.281 -14.633 1 72.19 1 MET B C 1
ATOM 2467 O O . MET B 1 1 ? -12.094 -31.969 -13.562 1 72.19 1 MET B O 1
ATOM 2471 N N . ARG B 1 2 ? -10.281 -32.625 -14.734 1 90.06 2 ARG B N 1
ATOM 2472 C CA . ARG B 1 2 ? -9.305 -32.438 -13.664 1 90.06 2 ARG B CA 1
ATOM 2473 C C . ARG B 1 2 ? -9.203 -30.984 -13.25 1 90.06 2 ARG B C 1
ATOM 2475 O O . ARG B 1 2 ? -9.406 -30.078 -14.07 1 90.06 2 ARG B O 1
ATOM 2482 N N . GLN B 1 3 ? -9.094 -30.766 -12.039 1 94.38 3 GLN B N 1
ATOM 2483 C CA . GLN B 1 3 ? -8.992 -29.391 -11.578 1 94.38 3 GLN B CA 1
ATOM 2484 C C . GLN B 1 3 ? -7.555 -29.031 -11.195 1 94.38 3 GLN B C 1
ATOM 2486 O O . GLN B 1 3 ? -6.734 -29.922 -10.969 1 94.38 3 GLN B O 1
ATOM 2491 N N . VAL B 1 4 ? -7.297 -27.797 -11.219 1 97.62 4 VAL B N 1
ATOM 2492 C CA . VAL B 1 4 ? -6.012 -27.266 -10.781 1 97.62 4 VAL B CA 1
ATOM 2493 C C . VAL B 1 4 ? -6.199 -26.438 -9.508 1 97.62 4 VAL B C 1
ATOM 2495 O O . VAL B 1 4 ? -7.043 -25.547 -9.461 1 97.62 4 VAL B O 1
ATOM 2498 N N . ILE B 1 5 ? -5.449 -26.844 -8.5 1 96.75 5 ILE B N 1
ATOM 2499 C CA . ILE B 1 5 ? -5.496 -26.141 -7.219 1 96.75 5 ILE B CA 1
ATOM 2500 C C . ILE B 1 5 ? -4.242 -25.281 -7.051 1 96.75 5 ILE B C 1
ATOM 2502 O O . ILE B 1 5 ? -3.125 -25.766 -7.273 1 96.75 5 ILE B O 1
ATOM 2506 N N . GLY B 1 6 ? -4.457 -24.031 -6.75 1 96.31 6 GLY B N 1
ATOM 2507 C CA . GLY B 1 6 ? -3.344 -23.141 -6.477 1 96.31 6 GLY B CA 1
ATOM 2508 C C . GLY B 1 6 ? -3.365 -22.562 -5.074 1 96.31 6 GLY B C 1
ATOM 2509 O O . GLY B 1 6 ? -4.43 -22.234 -4.543 1 96.31 6 GLY B O 1
ATOM 2510 N N . ILE B 1 7 ? -2.172 -22.484 -4.516 1 93.56 7 ILE B N 1
ATOM 2511 C CA . ILE B 1 7 ? -1.987 -21.828 -3.223 1 93.56 7 ILE B CA 1
ATOM 2512 C C . ILE B 1 7 ? -0.945 -20.719 -3.348 1 93.56 7 ILE B C 1
ATOM 2514 O O . ILE B 1 7 ? 0.147 -20.938 -3.877 1 93.56 7 ILE B O 1
ATOM 2518 N N . GLY B 1 8 ? -1.33 -19.547 -2.871 1 92.12 8 GLY B N 1
ATOM 2519 C CA . GLY B 1 8 ? -0.359 -18.469 -2.945 1 92.12 8 GLY B CA 1
ATOM 2520 C C . GLY B 1 8 ? -0.936 -17.125 -2.557 1 92.12 8 GLY B C 1
ATOM 2521 O O . GLY B 1 8 ? -2.1 -17.031 -2.158 1 92.12 8 GLY B O 1
ATOM 2522 N N . GLU B 1 9 ? -0.146 -16.188 -2.68 1 90.62 9 GLU B N 1
ATOM 2523 C CA . GLU B 1 9 ? -0.556 -14.82 -2.363 1 90.62 9 GLU B CA 1
ATOM 2524 C C . GLU B 1 9 ? -1.129 -14.117 -3.592 1 90.62 9 GLU B C 1
ATOM 2526 O O . GLU B 1 9 ? -0.79 -14.461 -4.727 1 90.62 9 GLU B O 1
ATOM 2531 N N . THR B 1 10 ? -2.059 -13.297 -3.316 1 93.12 10 THR B N 1
ATOM 2532 C CA . THR B 1 10 ? -2.51 -12.359 -4.344 1 93.12 10 THR B CA 1
ATOM 2533 C C . THR B 1 10 ? -2.406 -10.922 -3.846 1 93.12 10 THR B C 1
ATOM 2535 O O . THR B 1 10 ? -2.463 -10.672 -2.639 1 93.12 10 THR B O 1
ATOM 2538 N N . ILE B 1 11 ? -2.119 -10.094 -4.793 1 93.62 11 ILE B N 1
ATOM 2539 C CA . ILE B 1 11 ? -1.783 -8.711 -4.496 1 93.62 11 ILE B CA 1
ATOM 2540 C C . ILE B 1 11 ? -2.34 -7.797 -5.586 1 93.62 11 ILE B C 1
ATOM 2542 O O . ILE B 1 11 ? -2.424 -8.195 -6.75 1 93.62 11 ILE B O 1
ATOM 2546 N N . LEU B 1 12 ? -2.799 -6.586 -5.191 1 95.38 12 LEU B N 1
ATOM 2547 C CA . LEU B 1 12 ? -3.158 -5.598 -6.203 1 95.38 12 LEU B CA 1
ATOM 2548 C C . LEU B 1 12 ? -1.933 -4.812 -6.652 1 95.38 12 LEU B C 1
ATOM 2550 O O . LEU B 1 12 ? -1.36 -4.043 -5.875 1 95.38 12 LEU B O 1
ATOM 2554 N N . ASP B 1 13 ? -1.583 -5.016 -7.891 1 91.31 13 ASP B N 1
ATOM 2555 C CA . ASP B 1 13 ? -0.443 -4.312 -8.477 1 91.31 13 ASP B CA 1
ATOM 2556 C C . ASP B 1 13 ? -0.864 -2.967 -9.055 1 91.31 13 ASP B C 1
ATOM 2558 O O . ASP B 1 13 ? -1.648 -2.91 -10 1 91.31 13 ASP B O 1
ATOM 2562 N N . ILE B 1 14 ? -0.37 -1.948 -8.492 1 92.38 14 ILE B N 1
ATOM 2563 C CA . ILE B 1 14 ? -0.59 -0.615 -9.047 1 92.38 14 ILE B CA 1
ATOM 2564 C C . ILE B 1 14 ? 0.626 -0.188 -9.867 1 92.38 14 ILE B C 1
ATOM 2566 O O . ILE B 1 14 ? 1.712 0.015 -9.312 1 92.38 14 ILE B O 1
ATOM 2570 N N . ILE B 1 15 ? 0.421 -0.03 -11.117 1 88.06 15 ILE B N 1
ATOM 2571 C CA . ILE B 1 15 ? 1.524 0.218 -12.039 1 88.06 15 ILE B CA 1
ATOM 2572 C C . ILE B 1 15 ? 1.647 1.717 -12.305 1 88.06 15 ILE B C 1
ATOM 2574 O O . ILE B 1 15 ? 0.665 2.373 -12.656 1 88.06 15 ILE B O 1
ATOM 2578 N N . PHE B 1 16 ? 2.809 2.232 -12.094 1 88.44 16 PHE B N 1
ATOM 2579 C CA . PHE B 1 16 ? 3.117 3.637 -12.344 1 88.44 16 PHE B CA 1
ATOM 2580 C C . PHE B 1 16 ? 3.906 3.795 -13.641 1 88.44 16 PHE B C 1
ATOM 2582 O O . PHE B 1 16 ? 4.805 3.002 -13.93 1 88.44 16 PHE B O 1
ATOM 2589 N N . GLN B 1 17 ? 3.463 4.707 -14.43 1 83.62 17 GLN B N 1
ATOM 2590 C CA . GLN B 1 17 ? 4.203 5.176 -15.602 1 83.62 17 GLN B CA 1
ATOM 2591 C C . GLN B 1 17 ? 4.492 6.672 -15.508 1 83.62 17 GLN B C 1
ATOM 2593 O O . GLN B 1 17 ? 3.582 7.469 -15.266 1 83.62 17 GLN B O 1
ATOM 2598 N N . ASP B 1 18 ? 5.77 7.059 -15.594 1 83 18 ASP B N 1
ATOM 2599 C CA . ASP B 1 18 ? 6.176 8.453 -15.469 1 83 18 ASP B CA 1
ATOM 2600 C C . ASP B 1 18 ? 5.684 9.047 -14.148 1 83 18 ASP B C 1
ATOM 2602 O O . ASP B 1 18 ? 5.09 10.133 -14.133 1 83 18 ASP B O 1
ATOM 2606 N N . ASN B 1 19 ? 5.738 8.258 -13.141 1 82.44 19 ASN B N 1
ATOM 2607 C CA . ASN B 1 19 ? 5.414 8.648 -11.773 1 82.44 19 ASN B CA 1
ATOM 2608 C C . ASN B 1 19 ? 3.922 8.922 -11.602 1 82.44 19 ASN B C 1
ATOM 2610 O O . ASN B 1 19 ? 3.514 9.609 -10.664 1 82.44 19 ASN B O 1
ATOM 2614 N N . ARG B 1 20 ? 3.146 8.359 -12.562 1 89.19 20 ARG B N 1
ATOM 2615 C CA . ARG B 1 20 ? 1.691 8.414 -12.469 1 89.19 20 ARG B CA 1
ATOM 2616 C C . ARG B 1 20 ? 1.092 7.012 -12.477 1 89.19 20 ARG B C 1
ATOM 2618 O O . ARG B 1 20 ? 1.549 6.137 -13.219 1 89.19 20 ARG B O 1
ATOM 2625 N N . PRO B 1 21 ? 0.126 6.891 -11.547 1 90.75 21 PRO B N 1
ATOM 2626 C CA . PRO B 1 21 ? -0.518 5.578 -11.609 1 90.75 21 PRO B CA 1
ATOM 2627 C C . PRO B 1 21 ? -1.314 5.371 -12.891 1 90.75 21 PRO B C 1
ATOM 2629 O O . PRO B 1 21 ? -2.062 6.258 -13.312 1 90.75 21 PRO B O 1
ATOM 2632 N N . HIS B 1 22 ? -1.179 4.309 -13.516 1 86 22 HIS B N 1
ATOM 2633 C CA . HIS B 1 22 ? -1.756 4.031 -14.82 1 86 22 HIS B CA 1
ATOM 2634 C C . HIS B 1 22 ? -2.859 2.982 -14.727 1 86 22 HIS B C 1
ATOM 2636 O O . HIS B 1 22 ? -3.967 3.195 -15.227 1 86 22 HIS B O 1
ATOM 2642 N N . VAL B 1 23 ? -2.52 1.854 -14.102 1 87.5 23 VAL B N 1
ATOM 2643 C CA . VAL B 1 23 ? -3.492 0.772 -13.992 1 87.5 23 VAL B CA 1
ATOM 2644 C C . VAL B 1 23 ? -3.262 0.005 -12.688 1 87.5 23 VAL B C 1
ATOM 2646 O O . VAL B 1 23 ? -2.172 0.057 -12.117 1 87.5 23 VAL B O 1
ATOM 2649 N N . ALA B 1 24 ? -4.312 -0.583 -12.211 1 92.38 24 ALA B N 1
ATOM 2650 C CA . ALA B 1 24 ? -4.266 -1.495 -11.07 1 92.38 24 ALA B CA 1
ATOM 2651 C C . ALA B 1 24 ? -4.844 -2.859 -11.438 1 92.38 24 ALA B C 1
ATOM 2653 O O . ALA B 1 24 ? -5.988 -2.953 -11.883 1 92.38 24 ALA B O 1
ATOM 2654 N N . VAL B 1 25 ? -4.051 -3.873 -11.273 1 91.88 25 VAL B N 1
ATOM 2655 C CA . VAL B 1 25 ? -4.484 -5.211 -11.664 1 91.88 25 VAL B CA 1
ATOM 2656 C C . VAL B 1 25 ? -4.047 -6.227 -10.609 1 91.88 25 VAL B C 1
ATOM 2658 O O . VAL B 1 25 ? -2.949 -6.125 -10.062 1 91.88 25 VAL B O 1
ATOM 2661 N N . PRO B 1 26 ? -4.961 -7.164 -10.32 1 95.19 26 PRO B N 1
ATOM 2662 C CA . PRO B 1 26 ? -4.516 -8.219 -9.406 1 95.19 26 PRO B CA 1
ATOM 2663 C C . PRO B 1 26 ? -3.357 -9.039 -9.969 1 95.19 26 PRO B C 1
ATOM 2665 O O . PRO B 1 26 ? -3.281 -9.258 -11.18 1 95.19 26 PRO B O 1
ATOM 2668 N N . GLY B 1 27 ? -2.465 -9.438 -9.062 1 92.94 27 GLY B N 1
ATOM 2669 C CA . GLY B 1 27 ? -1.335 -10.266 -9.445 1 92.94 27 GLY B CA 1
ATOM 2670 C C . GLY B 1 27 ? -0.93 -11.25 -8.367 1 92.94 27 GLY B C 1
ATOM 2671 O O . GLY B 1 27 ? -1.671 -11.469 -7.402 1 92.94 27 GLY B O 1
ATOM 2672 N N . GLY B 1 28 ? 0.228 -11.797 -8.57 1 92.56 28 GLY B N 1
ATOM 2673 C CA . GLY B 1 28 ? 0.771 -12.898 -7.793 1 92.56 28 GLY B CA 1
ATOM 2674 C C . GLY B 1 28 ? 1.204 -14.078 -8.648 1 92.56 28 GLY B C 1
ATOM 2675 O O . GLY B 1 28 ? 0.55 -14.406 -9.641 1 92.56 28 GLY B O 1
ATOM 2676 N N . SER B 1 29 ? 2.217 -14.641 -8.156 1 92.75 29 SER B N 1
ATOM 2677 C CA . SER B 1 29 ? 2.818 -15.672 -8.992 1 92.75 29 SER B CA 1
ATOM 2678 C C . SER B 1 29 ? 1.819 -16.781 -9.305 1 92.75 29 SER B C 1
ATOM 2680 O O . SER B 1 29 ? 1.326 -16.875 -10.43 1 92.75 29 SER B O 1
ATOM 2682 N N . THR B 1 30 ? 1.404 -17.578 -8.344 1 96.25 30 THR B N 1
ATOM 2683 C CA . THR B 1 30 ? 0.457 -18.672 -8.555 1 96.25 30 THR B CA 1
ATOM 2684 C C . THR B 1 30 ? -0.887 -18.125 -9.039 1 96.25 30 THR B C 1
ATOM 2686 O O . THR B 1 30 ? -1.538 -18.734 -9.891 1 96.25 30 THR B O 1
ATOM 2689 N N . PHE B 1 31 ? -1.246 -17.016 -8.594 1 96.56 31 PHE B N 1
ATOM 2690 C CA . PHE B 1 31 ? -2.496 -16.391 -8.992 1 96.56 31 PHE B CA 1
ATOM 2691 C C . PHE B 1 31 ? -2.529 -16.156 -10.5 1 96.56 31 PHE B C 1
ATOM 2693 O O . PHE B 1 31 ? -3.525 -16.453 -11.164 1 96.56 31 PHE B O 1
ATOM 2700 N N . ASN B 1 32 ? -1.505 -15.594 -11.031 1 95.81 32 ASN B N 1
ATOM 2701 C CA . ASN B 1 32 ? -1.42 -15.336 -12.461 1 95.81 32 ASN B CA 1
ATOM 2702 C C . ASN B 1 32 ? -1.624 -16.609 -13.273 1 95.81 32 ASN B C 1
ATOM 2704 O O . ASN B 1 32 ? -2.32 -16.609 -14.289 1 95.81 32 ASN B O 1
ATOM 2708 N N . SER B 1 33 ? -1.021 -17.641 -12.828 1 97.75 33 SER B N 1
ATOM 2709 C CA . SER B 1 33 ? -1.186 -18.938 -13.492 1 97.75 33 SER B CA 1
ATOM 2710 C C . SER B 1 33 ? -2.645 -19.375 -13.477 1 97.75 33 SER B C 1
ATOM 2712 O O . SER B 1 33 ? -3.166 -19.844 -14.492 1 97.75 33 SER B O 1
ATOM 2714 N N . MET B 1 34 ? -3.244 -19.234 -12.328 1 97.44 34 MET B N 1
ATOM 2715 C CA . MET B 1 34 ? -4.625 -19.672 -12.156 1 97.44 34 MET B CA 1
ATOM 2716 C C . MET B 1 34 ? -5.566 -18.891 -13.055 1 97.44 34 MET B C 1
ATOM 2718 O O . MET B 1 34 ? -6.496 -19.453 -13.641 1 97.44 34 MET B O 1
ATOM 2722 N N . VAL B 1 35 ? -5.348 -17.594 -13.156 1 97.19 35 VAL B N 1
ATOM 2723 C CA . VAL B 1 35 ? -6.18 -16.734 -14.008 1 97.19 35 VAL B CA 1
ATOM 2724 C C . VAL B 1 35 ? -6.082 -17.203 -15.461 1 97.19 35 VAL B C 1
ATOM 2726 O O . VAL B 1 35 ? -7.098 -17.359 -16.141 1 97.19 35 VAL B O 1
ATOM 2729 N N . SER B 1 36 ? -4.883 -17.438 -15.914 1 97.62 36 SER B N 1
ATOM 2730 C CA . SER B 1 36 ? -4.664 -17.875 -17.297 1 97.62 36 SER B CA 1
ATOM 2731 C C . SER B 1 36 ? -5.344 -19.219 -17.547 1 97.62 36 SER B C 1
ATOM 2733 O O . SER B 1 36 ? -5.992 -19.406 -18.578 1 97.62 36 SER B O 1
ATOM 2735 N N . LEU B 1 37 ? -5.219 -20.141 -16.656 1 97.69 37 LEU B N 1
ATOM 2736 C CA . LEU B 1 37 ? -5.828 -21.469 -16.797 1 97.69 37 LEU B CA 1
ATOM 2737 C C . LEU B 1 37 ? -7.352 -21.359 -16.812 1 97.69 37 LEU B C 1
ATOM 2739 O O . LEU B 1 37 ? -8.016 -22.031 -17.609 1 97.69 37 LEU B O 1
ATOM 2743 N N . SER B 1 38 ? -7.828 -20.516 -15.93 1 96.81 38 SER B N 1
ATOM 2744 C CA . SER B 1 38 ? -9.273 -20.328 -15.883 1 96.81 38 SER B CA 1
ATOM 2745 C C . SER B 1 38 ? -9.789 -19.734 -17.188 1 96.81 38 SER B C 1
ATOM 2747 O O . SER B 1 38 ? -10.828 -20.172 -17.703 1 96.81 38 SER B O 1
ATOM 2749 N N . ARG B 1 39 ? -9.117 -18.797 -17.75 1 95.38 39 ARG B N 1
ATOM 2750 C CA . ARG B 1 39 ? -9.508 -18.172 -19 1 95.38 39 ARG B CA 1
ATOM 2751 C C . ARG B 1 39 ? -9.609 -19.188 -20.125 1 95.38 39 ARG B C 1
ATOM 2753 O O . ARG B 1 39 ? -10.445 -19.047 -21.016 1 95.38 39 ARG B O 1
ATOM 2760 N N . ILE B 1 40 ? -8.789 -20.188 -20.078 1 94.94 40 ILE B N 1
ATOM 2761 C CA . ILE B 1 40 ? -8.75 -21.188 -21.125 1 94.94 40 ILE B CA 1
ATOM 2762 C C . ILE B 1 40 ? -9.82 -22.234 -20.891 1 94.94 40 ILE B C 1
ATOM 2764 O O . ILE B 1 40 ? -10.055 -23.109 -21.734 1 94.94 40 ILE B O 1
ATOM 2768 N N . GLY B 1 41 ? -10.461 -22.219 -19.719 1 93.69 41 GLY B N 1
ATOM 2769 C CA . GLY B 1 41 ? -11.594 -23.094 -19.453 1 93.69 41 GLY B CA 1
ATOM 2770 C C . GLY B 1 41 ? -11.25 -24.234 -18.5 1 93.69 41 GLY B C 1
ATOM 2771 O O . GLY B 1 41 ? -12.047 -25.156 -18.328 1 93.69 41 GLY B O 1
ATOM 2772 N N . ILE B 1 42 ? -10.125 -24.266 -17.969 1 95.5 42 ILE B N 1
ATOM 2773 C CA . ILE B 1 42 ? -9.742 -25.297 -17 1 95.5 42 ILE B CA 1
ATOM 2774 C C . ILE B 1 42 ? -10.297 -24.938 -15.633 1 95.5 42 ILE B C 1
ATOM 2776 O O . ILE B 1 42 ? -10.148 -23.797 -15.172 1 95.5 42 ILE B O 1
ATOM 2780 N N . PRO B 1 43 ? -10.953 -25.891 -14.969 1 95.06 43 PRO B N 1
ATOM 2781 C CA . PRO B 1 43 ? -11.422 -25.609 -13.609 1 95.06 43 PRO B CA 1
ATOM 2782 C C . PRO B 1 43 ? -10.281 -25.344 -12.633 1 95.06 43 PRO B C 1
ATOM 2784 O O . PRO B 1 43 ? -9.328 -26.125 -12.57 1 95.06 43 PRO B O 1
ATOM 2787 N N . VAL B 1 44 ? -10.398 -24.203 -11.906 1 96.62 44 VAL B N 1
ATOM 2788 C CA . VAL B 1 44 ? -9.336 -23.859 -10.969 1 96.62 44 VAL B CA 1
ATOM 2789 C C . VAL B 1 44 ? -9.945 -23.5 -9.609 1 96.62 44 VAL B C 1
ATOM 2791 O O . VAL B 1 44 ? -11.078 -23.016 -9.539 1 96.62 44 VAL B O 1
ATOM 2794 N N . SER B 1 45 ? -9.188 -23.828 -8.578 1 94.94 45 SER B N 1
ATOM 2795 C CA . SER B 1 45 ? -9.43 -23.359 -7.223 1 94.94 45 SER B CA 1
ATOM 2796 C C . SER B 1 45 ? -8.195 -22.672 -6.645 1 94.94 45 SER B C 1
ATOM 2798 O O . SER B 1 45 ? -7.094 -23.219 -6.699 1 94.94 45 SER B O 1
ATOM 2800 N N . PHE B 1 46 ? -8.422 -21.484 -6.141 1 95.38 46 PHE B N 1
ATOM 2801 C CA . PHE B 1 46 ? -7.297 -20.719 -5.605 1 95.38 46 PHE B CA 1
ATOM 2802 C C . PHE B 1 46 ? -7.52 -20.391 -4.137 1 95.38 46 PHE B C 1
ATOM 2804 O O . PHE B 1 46 ? -8.562 -19.844 -3.768 1 95.38 46 PHE B O 1
ATOM 2811 N N . THR B 1 47 ? -6.527 -20.797 -3.381 1 91.44 47 THR B N 1
ATOM 2812 C CA . THR B 1 47 ? -6.57 -20.516 -1.95 1 91.44 47 THR B CA 1
ATOM 2813 C C . THR B 1 47 ? -5.594 -19.406 -1.582 1 91.44 47 THR B C 1
ATOM 2815 O O . THR B 1 47 ? -4.395 -19.516 -1.849 1 91.44 47 THR B O 1
ATOM 2818 N N . SER B 1 48 ? -6.113 -18.375 -1.021 1 91.19 48 SER B N 1
ATOM 2819 C CA . SER B 1 48 ? -5.32 -17.219 -0.59 1 91.19 48 SER B CA 1
ATOM 2820 C C . SER B 1 48 ? -6.027 -16.453 0.52 1 91.19 48 SER B C 1
ATOM 2822 O O . SER B 1 48 ? -7.105 -16.844 0.972 1 91.19 48 SER B O 1
ATOM 2824 N N . GLU B 1 49 ? -5.352 -15.438 1.026 1 88.56 49 GLU B N 1
ATOM 2825 C CA . GLU B 1 49 ? -5.91 -14.594 2.076 1 88.56 49 GLU B CA 1
ATOM 2826 C C . GLU B 1 49 ? -6.039 -13.148 1.605 1 88.56 49 GLU B C 1
ATOM 2828 O O . GLU B 1 49 ? -5.156 -12.633 0.916 1 88.56 49 GLU B O 1
ATOM 2833 N N . LEU B 1 50 ? -7.152 -12.578 1.964 1 91.12 50 LEU B N 1
ATOM 2834 C CA . LEU B 1 50 ? -7.414 -11.172 1.665 1 91.12 50 LEU B CA 1
ATOM 2835 C C . LEU B 1 50 ? -8.07 -10.477 2.854 1 91.12 50 LEU B C 1
ATOM 2837 O O . LEU B 1 50 ? -8.594 -11.141 3.754 1 91.12 50 LEU B O 1
ATOM 2841 N N . GLY B 1 51 ? -7.949 -9.18 2.895 1 89.75 51 GLY B N 1
ATOM 2842 C CA . GLY B 1 51 ? -8.742 -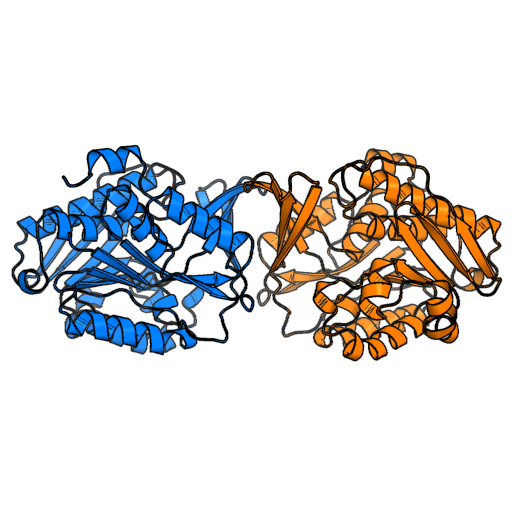8.398 3.83 1 89.75 51 GLY B CA 1
ATOM 2843 C C . GLY B 1 51 ? -10.172 -8.18 3.359 1 89.75 51 GLY B C 1
ATOM 2844 O O . GLY B 1 51 ? -10.477 -8.367 2.182 1 89.75 51 GLY B O 1
ATOM 2845 N N . GLU B 1 52 ? -11.039 -7.895 4.367 1 90.75 52 GLU B N 1
ATOM 2846 C CA . GLU B 1 52 ? -12.383 -7.438 4.016 1 90.75 52 GLU B CA 1
ATOM 2847 C C . GLU B 1 52 ? -12.391 -5.941 3.723 1 90.75 52 GLU B C 1
ATOM 2849 O O . GLU B 1 52 ? -12.992 -5.16 4.469 1 90.75 52 GLU B O 1
ATOM 2854 N N . ASP B 1 53 ? -11.773 -5.578 2.635 1 91.38 53 ASP B N 1
ATOM 2855 C CA . ASP B 1 53 ? -11.641 -4.184 2.221 1 91.38 53 ASP B CA 1
ATOM 2856 C C . ASP B 1 53 ? -11.867 -4.031 0.719 1 91.38 53 ASP B C 1
ATOM 2858 O O . ASP B 1 53 ? -12.211 -5 0.037 1 91.38 53 ASP B O 1
ATOM 2862 N N . ARG B 1 54 ? -11.75 -2.824 0.225 1 91.25 54 ARG B N 1
ATOM 2863 C CA . ARG B 1 54 ? -12.055 -2.527 -1.171 1 91.25 54 ARG B CA 1
ATOM 2864 C C . ARG B 1 54 ? -11.102 -3.262 -2.107 1 91.25 54 ARG B C 1
ATOM 2866 O O . ARG B 1 54 ? -11.508 -3.715 -3.182 1 91.25 54 ARG B O 1
ATOM 2873 N N . VAL B 1 55 ? -9.875 -3.332 -1.711 1 94.19 55 VAL B N 1
ATOM 2874 C CA . VAL B 1 55 ? -8.891 -4.031 -2.525 1 94.19 55 VAL B CA 1
ATOM 2875 C C . VAL B 1 55 ? -9.258 -5.508 -2.635 1 94.19 55 VAL B C 1
ATOM 2877 O O . VAL B 1 55 ? -9.242 -6.078 -3.729 1 94.19 55 VAL B O 1
ATOM 2880 N N . GLY B 1 56 ? -9.555 -6.066 -1.476 1 94.69 56 GLY B N 1
ATOM 2881 C CA . GLY B 1 56 ? -10.016 -7.445 -1.49 1 94.69 56 GLY B CA 1
ATOM 2882 C C . GLY B 1 56 ? -11.211 -7.664 -2.391 1 94.69 56 GLY B C 1
ATOM 2883 O O . GLY B 1 56 ? -11.258 -8.641 -3.146 1 94.69 56 GLY B O 1
ATOM 2884 N N . LYS B 1 57 ? -12.102 -6.758 -2.322 1 94.88 57 LYS B N 1
ATOM 2885 C CA . LYS B 1 57 ? -13.289 -6.836 -3.168 1 94.88 57 LYS B CA 1
ATOM 2886 C C . LYS B 1 57 ? -12.922 -6.734 -4.645 1 94.88 57 LYS B C 1
ATOM 2888 O O . LYS B 1 57 ? -13.477 -7.453 -5.48 1 94.88 57 LYS B O 1
ATOM 2893 N N . MET B 1 58 ? -12.07 -5.867 -4.973 1 94.5 58 MET B N 1
ATOM 2894 C CA . MET B 1 58 ? -11.617 -5.703 -6.352 1 94.5 58 MET B CA 1
ATOM 2895 C C . MET B 1 58 ? -11.008 -7 -6.879 1 94.5 58 MET B C 1
ATOM 2897 O O . MET B 1 58 ? -11.273 -7.398 -8.016 1 94.5 58 MET B O 1
ATOM 2901 N N . ILE B 1 59 ? -10.258 -7.641 -6.066 1 96.56 59 ILE B N 1
ATOM 2902 C CA . ILE B 1 59 ? -9.578 -8.875 -6.465 1 96.56 59 ILE B CA 1
ATOM 2903 C C . ILE B 1 59 ? -10.602 -9.984 -6.664 1 96.56 59 ILE B C 1
ATOM 2905 O O . ILE B 1 59 ? -10.57 -10.703 -7.668 1 96.56 59 ILE B O 1
ATOM 2909 N N . CYS B 1 60 ? -11.531 -10.094 -5.742 1 96.62 60 CYS B N 1
ATOM 2910 C CA . CYS B 1 60 ? -12.562 -11.117 -5.852 1 96.62 60 CYS B CA 1
ATOM 2911 C C . CYS B 1 60 ? -13.43 -10.891 -7.086 1 96.62 60 CYS B C 1
ATOM 2913 O O . CYS B 1 60 ? -13.773 -11.836 -7.785 1 96.62 60 CYS B O 1
ATOM 2915 N N . ASP B 1 61 ? -13.766 -9.633 -7.344 1 96.12 61 ASP B N 1
ATOM 2916 C CA . ASP B 1 61 ? -14.555 -9.312 -8.531 1 96.12 61 ASP B CA 1
ATOM 2917 C C . ASP B 1 61 ? -13.797 -9.68 -9.805 1 96.12 61 ASP B C 1
ATOM 2919 O O . ASP B 1 61 ? -14.391 -10.18 -10.766 1 96.12 61 ASP B O 1
ATOM 2923 N N . PHE B 1 62 ? -12.586 -9.414 -9.797 1 96.19 62 PHE B N 1
ATOM 2924 C CA . PHE B 1 62 ? -11.734 -9.766 -10.922 1 96.19 62 PHE B CA 1
ATOM 2925 C C . PHE B 1 62 ? -11.727 -11.273 -11.141 1 96.19 62 PHE B C 1
ATOM 2927 O O . PHE B 1 62 ? -11.836 -11.75 -12.273 1 96.19 62 PHE B O 1
ATOM 2934 N N . MET B 1 63 ? -11.555 -11.992 -10.094 1 97 63 MET B N 1
ATOM 2935 C CA . MET B 1 63 ? -11.578 -13.453 -10.164 1 97 63 MET B CA 1
ATOM 2936 C C . MET B 1 63 ? -12.867 -13.945 -10.812 1 97 63 MET B C 1
ATOM 2938 O O . MET B 1 63 ? -12.828 -14.719 -11.773 1 97 63 MET B O 1
ATOM 2942 N N . LYS B 1 64 ? -13.961 -13.43 -10.344 1 96.38 64 LYS B N 1
ATOM 2943 C CA . LYS B 1 64 ? -15.266 -13.836 -10.867 1 96.38 64 LYS B CA 1
ATOM 2944 C C . LYS B 1 64 ? -15.391 -13.508 -12.352 1 96.38 64 LYS B C 1
ATOM 2946 O O . LYS B 1 64 ? -15.883 -14.32 -13.133 1 96.38 64 LYS B O 1
ATOM 2951 N N . SER B 1 65 ? -14.906 -12.391 -12.703 1 95.62 65 SER B N 1
ATOM 2952 C CA . SER B 1 65 ? -15 -11.945 -14.094 1 95.62 65 SER B CA 1
ATOM 2953 C C . SER B 1 65 ? -14.133 -12.789 -15.008 1 95.62 65 SER B C 1
ATOM 2955 O O . SER B 1 65 ? -14.328 -12.797 -16.219 1 95.62 65 SER B O 1
ATOM 2957 N N . ASN B 1 66 ? -13.211 -13.508 -14.43 1 95.06 66 ASN B N 1
ATOM 2958 C CA . ASN B 1 66 ? -12.344 -14.375 -15.219 1 95.06 66 ASN B CA 1
ATOM 2959 C C . ASN B 1 66 ? -12.688 -15.852 -15.008 1 95.06 66 ASN B C 1
ATOM 2961 O O . ASN B 1 66 ? -11.859 -16.719 -15.289 1 95.06 66 ASN B O 1
ATOM 2965 N N . GLY B 1 67 ? -13.805 -16.125 -14.398 1 94 67 GLY B N 1
ATOM 2966 C CA . GLY B 1 67 ? -14.328 -17.484 -14.312 1 94 67 GLY B CA 1
ATOM 2967 C C . GLY B 1 67 ? -13.82 -18.25 -13.102 1 94 67 GLY B C 1
ATOM 2968 O O . GLY B 1 67 ? -13.984 -19.469 -13.016 1 94 67 GLY B O 1
ATOM 2969 N N . MET B 1 68 ? -13.219 -17.562 -12.195 1 95.56 68 MET B N 1
ATOM 2970 C CA . MET B 1 68 ? -12.711 -18.219 -10.992 1 95.56 68 MET B CA 1
ATOM 2971 C C . MET B 1 68 ? -13.711 -18.109 -9.852 1 95.56 68 MET B C 1
ATOM 2973 O O . MET B 1 68 ? -14.383 -17.078 -9.703 1 95.56 68 MET B O 1
ATOM 2977 N N . THR B 1 69 ? -13.758 -19.188 -9.062 1 92.31 69 THR B N 1
ATOM 2978 C CA . THR B 1 69 ? -14.539 -19.109 -7.836 1 92.31 69 THR B CA 1
ATOM 2979 C C . THR B 1 69 ? -13.742 -18.406 -6.738 1 92.31 69 THR B C 1
ATOM 2981 O O . THR B 1 69 ? -12.516 -18.391 -6.766 1 92.31 69 THR B O 1
ATOM 2984 N N . THR B 1 70 ? -14.477 -17.812 -5.805 1 93.88 70 THR B N 1
ATOM 2985 C CA . THR B 1 70 ? -13.844 -17.156 -4.664 1 93.88 70 THR B CA 1
ATOM 2986 C C . THR B 1 70 ? -14.148 -17.906 -3.371 1 93.88 70 THR B C 1
ATOM 2988 O O . THR B 1 70 ? -13.922 -17.391 -2.277 1 93.88 70 THR B O 1
ATOM 2991 N N . ASP B 1 71 ? -14.578 -19.156 -3.525 1 91.5 71 ASP B N 1
ATOM 2992 C CA . ASP B 1 71 ? -15.047 -19.938 -2.391 1 91.5 71 ASP B CA 1
ATOM 2993 C C . ASP B 1 71 ? -13.906 -20.266 -1.433 1 91.5 71 ASP B C 1
ATOM 2995 O O . ASP B 1 71 ? -14.133 -20.516 -0.247 1 91.5 71 ASP B O 1
ATOM 2999 N N . PHE B 1 72 ? -12.742 -20.203 -1.922 1 91 72 PHE B N 1
ATOM 3000 C CA . PHE B 1 72 ? -11.625 -20.672 -1.115 1 91 72 PHE B CA 1
ATOM 3001 C C . PHE B 1 72 ? -10.719 -19.516 -0.708 1 91 72 PHE B C 1
ATOM 3003 O O . PHE B 1 72 ? -9.625 -19.734 -0.195 1 91 72 PHE B O 1
ATOM 3010 N N . MET B 1 73 ? -11.203 -18.312 -0.971 1 91.12 73 MET B N 1
ATOM 3011 C CA . MET B 1 73 ? -10.516 -17.125 -0.463 1 91.12 73 MET B CA 1
ATOM 3012 C C . MET B 1 73 ? -10.844 -16.891 1.008 1 91.12 73 MET B C 1
ATOM 3014 O O . MET B 1 73 ? -12.016 -16.875 1.391 1 91.12 73 MET B O 1
ATOM 3018 N N . ASP B 1 74 ? -9.812 -16.828 1.803 1 88.69 74 ASP B N 1
ATOM 3019 C CA . ASP B 1 74 ? -9.992 -16.516 3.217 1 88.69 74 ASP B CA 1
ATOM 3020 C C . ASP B 1 74 ? -9.953 -15 3.451 1 88.69 74 ASP B C 1
ATOM 3022 O O . ASP B 1 74 ? -8.875 -14.414 3.566 1 88.69 74 ASP B O 1
ATOM 3026 N N . CYS B 1 75 ? -11.125 -14.398 3.656 1 88 75 CYS B N 1
ATOM 3027 C CA . CYS B 1 75 ? -11.227 -12.961 3.867 1 88 75 CYS B CA 1
ATOM 3028 C C . CYS B 1 75 ? -11.398 -12.633 5.348 1 88 75 CYS B C 1
ATOM 3030 O O . CYS B 1 75 ? -12.227 -13.242 6.027 1 88 75 CYS B O 1
ATOM 3032 N N . SER B 1 76 ? -10.578 -11.719 5.867 1 87 76 SER B N 1
ATOM 3033 C CA . SER B 1 76 ? -10.625 -11.352 7.277 1 87 76 SER B CA 1
ATOM 3034 C C . SER B 1 76 ? -10.656 -9.836 7.457 1 87 76 SER B C 1
ATOM 3036 O O . SER B 1 76 ? -9.945 -9.109 6.754 1 87 76 SER B O 1
ATOM 3038 N N . PRO B 1 77 ? -11.414 -9.344 8.453 1 83.31 77 PRO B N 1
ATOM 3039 C CA . PRO B 1 77 ? -11.406 -7.906 8.75 1 83.31 77 PRO B CA 1
ATOM 3040 C C . PRO B 1 77 ? -10.133 -7.457 9.461 1 83.31 77 PRO B C 1
ATOM 3042 O O . PRO B 1 77 ? -9.844 -6.258 9.516 1 83.31 77 PRO B O 1
ATOM 3045 N N . ASP B 1 78 ? -9.414 -8.406 9.953 1 78.44 78 ASP B N 1
ATOM 3046 C CA . ASP B 1 78 ? -8.227 -8.094 10.75 1 78.44 78 ASP B CA 1
ATOM 3047 C C . ASP B 1 78 ? -6.992 -7.992 9.859 1 78.44 78 ASP B C 1
ATOM 3049 O O . ASP B 1 78 ? -5.887 -7.746 10.359 1 78.44 78 ASP B O 1
ATOM 3053 N N . MET B 1 79 ? -7.238 -8.164 8.594 1 82.88 79 MET B N 1
ATOM 3054 C CA . MET B 1 79 ? -6.113 -8.094 7.664 1 82.88 79 MET B CA 1
ATOM 3055 C C . MET B 1 79 ? -6.379 -7.062 6.57 1 82.88 79 MET B C 1
ATOM 3057 O O . MET B 1 79 ? -7.535 -6.789 6.238 1 82.88 79 MET B O 1
ATOM 3061 N N . LYS B 1 80 ? -5.316 -6.531 6.113 1 88.38 80 LYS B N 1
ATOM 3062 C CA . LYS B 1 80 ? -5.398 -5.652 4.953 1 88.38 80 LYS B CA 1
ATOM 3063 C C . LYS B 1 80 ? -4.926 -6.363 3.686 1 88.38 80 LYS B C 1
ATOM 3065 O O . LYS B 1 80 ? -3.902 -7.047 3.699 1 88.38 80 LYS B O 1
ATOM 3070 N N . SER B 1 81 ? -5.707 -6.195 2.615 1 93.31 81 SER B N 1
ATOM 3071 C CA . SER B 1 81 ? -5.297 -6.789 1.348 1 93.31 81 SER B CA 1
ATOM 3072 C C . SER B 1 81 ? -3.979 -6.195 0.861 1 93.31 81 SER B C 1
ATOM 3074 O O . SER B 1 81 ? -3.762 -4.984 0.965 1 93.31 81 SER B O 1
ATOM 3076 N N . PRO B 1 82 ? -3.1 -7.074 0.389 1 92.69 82 PRO B N 1
ATOM 3077 C CA . PRO B 1 82 ? -1.778 -6.605 -0.037 1 92.69 82 PRO B CA 1
ATOM 3078 C C . PRO B 1 82 ? -1.834 -5.758 -1.307 1 92.69 82 PRO B C 1
ATOM 3080 O O . PRO B 1 82 ? -2.662 -6.008 -2.186 1 92.69 82 PRO B O 1
ATOM 3083 N N . VAL B 1 83 ? -0.909 -4.758 -1.371 1 93.81 83 VAL B N 1
ATOM 3084 C CA . VAL B 1 83 ? -0.749 -3.926 -2.561 1 93.81 83 VAL B CA 1
ATOM 3085 C C . VAL B 1 83 ? 0.729 -3.828 -2.928 1 93.81 83 VAL B C 1
ATOM 3087 O O . VAL B 1 83 ? 1.601 -3.961 -2.064 1 93.81 83 VAL B O 1
ATOM 3090 N N . SER B 1 84 ? 0.957 -3.727 -4.176 1 91.5 84 SER B N 1
ATOM 3091 C CA . SER B 1 84 ? 2.311 -3.443 -4.641 1 91.5 84 SER B CA 1
ATOM 3092 C C . SER B 1 84 ? 2.324 -2.283 -5.633 1 91.5 84 SER B C 1
ATOM 3094 O O . SER B 1 84 ? 1.367 -2.092 -6.387 1 91.5 84 SER B O 1
ATOM 3096 N N . LEU B 1 85 ? 3.342 -1.479 -5.555 1 91.19 85 LEU B N 1
ATOM 3097 C CA . LEU B 1 85 ? 3.584 -0.418 -6.527 1 91.19 85 LEU B CA 1
ATOM 3098 C C . LEU B 1 85 ? 4.719 -0.797 -7.473 1 91.19 85 LEU B C 1
ATOM 3100 O O . LEU B 1 85 ? 5.816 -1.133 -7.027 1 91.19 85 LEU B O 1
ATOM 3104 N N . ALA B 1 86 ? 4.418 -0.829 -8.719 1 84.5 86 ALA B N 1
ATOM 3105 C CA . ALA B 1 86 ? 5.422 -1.091 -9.75 1 84.5 86 ALA B CA 1
ATOM 3106 C C . ALA B 1 86 ? 5.746 0.178 -10.531 1 84.5 86 ALA B C 1
ATOM 3108 O O . ALA B 1 86 ? 4.867 0.78 -11.148 1 84.5 86 ALA B O 1
ATOM 3109 N N . PHE B 1 87 ? 6.965 0.579 -10.484 1 86.44 87 PHE B N 1
ATOM 3110 C CA . PHE B 1 87 ? 7.406 1.778 -11.18 1 86.44 87 PHE B CA 1
ATOM 3111 C C . PHE B 1 87 ? 8.164 1.412 -12.453 1 86.44 87 PHE B C 1
ATOM 3113 O O . PHE B 1 87 ? 9.273 0.889 -12.391 1 86.44 87 PHE B O 1
ATOM 3120 N N . LEU B 1 88 ? 7.535 1.647 -13.578 1 76.75 88 LEU B N 1
ATOM 3121 C CA . LEU B 1 88 ? 8.148 1.328 -14.859 1 76.75 88 LEU B CA 1
ATOM 3122 C C . LEU B 1 88 ? 9.094 2.443 -15.305 1 76.75 88 LEU B C 1
ATOM 3124 O O . LEU B 1 88 ? 8.742 3.623 -15.219 1 76.75 88 LEU B O 1
ATOM 3128 N N . SER B 1 89 ? 10.336 2.084 -15.422 1 70.5 89 SER B N 1
ATOM 3129 C CA . SER B 1 89 ? 11.305 3.041 -15.945 1 70.5 89 SER B CA 1
ATOM 3130 C C . SER B 1 89 ? 11.266 3.09 -17.469 1 70.5 89 SER B C 1
ATOM 3132 O O . SER B 1 89 ? 10.57 2.291 -18.094 1 70.5 89 SER B O 1
ATOM 3134 N N . GLU B 1 90 ? 12.016 4.086 -17.953 1 62.56 90 GLU B N 1
ATOM 3135 C CA . GLU B 1 90 ? 12.117 4.227 -19.391 1 62.56 90 GLU B CA 1
ATOM 3136 C C . GLU B 1 90 ? 12.711 2.971 -20.031 1 62.56 90 GLU B C 1
ATOM 3138 O O . GLU B 1 90 ? 12.367 2.615 -21.156 1 62.56 90 GLU B O 1
ATOM 3143 N N . ASP B 1 91 ? 13.492 2.221 -19.344 1 56.72 91 ASP B N 1
ATOM 3144 C CA . ASP B 1 91 ? 14.172 1.049 -19.891 1 56.72 91 ASP B CA 1
ATOM 3145 C C . ASP B 1 91 ? 13.391 -0.228 -19.578 1 56.72 91 ASP B C 1
ATOM 3147 O O . ASP B 1 91 ? 13.938 -1.33 -19.672 1 56.72 91 ASP B O 1
ATOM 3151 N N . LYS B 1 92 ? 12.258 -0.043 -19.203 1 55.78 92 LYS B N 1
ATOM 3152 C CA . LYS B 1 92 ? 11.289 -1.11 -18.953 1 55.78 92 LYS B CA 1
ATOM 3153 C C . LYS B 1 92 ? 11.695 -1.948 -17.75 1 55.78 92 LYS B C 1
ATOM 3155 O O . LYS B 1 92 ? 11.312 -3.113 -17.641 1 55.78 92 LYS B O 1
ATOM 3160 N N . ASP B 1 93 ? 12.648 -1.442 -17.031 1 62.75 93 ASP B N 1
ATOM 3161 C CA . ASP B 1 93 ? 12.906 -2.08 -15.75 1 62.75 93 ASP B CA 1
ATOM 3162 C C . ASP B 1 93 ? 11.898 -1.628 -14.703 1 62.75 93 ASP B C 1
ATOM 3164 O O . ASP B 1 93 ? 11.422 -0.491 -14.734 1 62.75 93 ASP B O 1
ATOM 3168 N N . ALA B 1 94 ? 11.414 -2.537 -13.945 1 67.56 94 ALA B N 1
ATOM 3169 C CA . ALA B 1 94 ? 10.383 -2.213 -12.961 1 67.56 94 ALA B CA 1
ATOM 3170 C C . ALA B 1 94 ? 10.93 -2.311 -11.539 1 67.56 94 ALA B C 1
ATOM 3172 O O . ALA B 1 94 ? 11.672 -3.24 -11.219 1 67.56 94 ALA B O 1
ATOM 3173 N N . GLU B 1 95 ? 10.812 -1.252 -10.797 1 77.44 95 GLU B N 1
ATOM 3174 C CA . GLU B 1 95 ? 11.039 -1.273 -9.359 1 77.44 95 GLU B CA 1
ATOM 3175 C C . GLU B 1 95 ? 9.742 -1.528 -8.602 1 77.44 95 GLU B C 1
ATOM 3177 O O . GLU B 1 95 ? 8.688 -0.997 -8.961 1 77.44 95 GLU B O 1
ATOM 3182 N N . TYR B 1 96 ? 9.875 -2.457 -7.625 1 80.12 96 TYR B N 1
ATOM 3183 C CA . TYR B 1 96 ? 8.656 -2.828 -6.914 1 80.12 96 TYR B CA 1
ATOM 3184 C C . TYR B 1 96 ? 8.734 -2.424 -5.449 1 80.12 96 TYR B C 1
ATOM 3186 O O . TYR B 1 96 ? 9.789 -2.523 -4.828 1 80.12 96 TYR B O 1
ATOM 3194 N N . LEU B 1 97 ? 7.605 -1.919 -4.93 1 86.56 97 LEU B N 1
ATOM 3195 C CA . LEU B 1 97 ? 7.379 -1.745 -3.5 1 86.56 97 LEU B CA 1
ATOM 3196 C C . LEU B 1 97 ? 6.18 -2.562 -3.035 1 86.56 97 LEU B C 1
ATOM 3198 O O . LEU B 1 97 ? 5.082 -2.424 -3.58 1 86.56 97 LEU B O 1
ATOM 3202 N N . PHE B 1 98 ? 6.379 -3.408 -1.987 1 87.31 98 PHE B N 1
ATOM 3203 C CA . PHE B 1 98 ? 5.328 -4.309 -1.536 1 87.31 98 PHE B CA 1
ATOM 3204 C C . PHE B 1 98 ? 4.793 -3.881 -0.174 1 87.31 98 PHE B C 1
ATOM 3206 O O . PHE B 1 98 ? 5.57 -3.605 0.743 1 87.31 98 PHE B O 1
ATOM 3213 N N . TYR B 1 99 ? 3.498 -3.709 -0.12 1 89.62 99 TYR B N 1
ATOM 3214 C CA . TYR B 1 99 ? 2.797 -3.412 1.125 1 89.62 99 TYR B CA 1
ATOM 3215 C C . TYR B 1 99 ? 1.921 -4.586 1.55 1 89.62 99 TYR B C 1
ATOM 3217 O O . TYR B 1 99 ? 0.8 -4.738 1.06 1 89.62 99 TYR B O 1
ATOM 3225 N N . THR B 1 100 ? 2.531 -5.383 2.424 1 81.94 100 THR B N 1
ATOM 3226 C CA . THR B 1 100 ? 1.849 -6.598 2.857 1 81.94 100 THR B CA 1
ATOM 3227 C C . THR B 1 100 ? 1.776 -6.664 4.379 1 81.94 100 THR B C 1
ATOM 3229 O O . THR B 1 100 ? 2.629 -6.102 5.07 1 81.94 100 THR B O 1
ATOM 3232 N N . GLN B 1 101 ? 0.596 -6.902 4.867 1 69.56 101 GLN B N 1
ATOM 3233 C CA . GLN B 1 101 ? 0.482 -7.227 6.285 1 69.56 101 GLN B CA 1
ATOM 3234 C C . GLN B 1 101 ? 0.332 -8.727 6.496 1 69.56 101 GLN B C 1
ATOM 3236 O O . GLN B 1 101 ? -0.479 -9.375 5.832 1 69.56 101 GLN B O 1
ATOM 3241 N N . HIS B 1 102 ? 1.354 -9.258 6.977 1 59.06 102 HIS B N 1
ATOM 3242 C CA . HIS B 1 102 ? 1.241 -10.703 7.18 1 59.06 102 HIS B CA 1
ATOM 3243 C C . HIS B 1 102 ? 0.323 -11.023 8.352 1 59.06 102 HIS B C 1
ATOM 3245 O O . HIS B 1 102 ? 0.399 -10.375 9.398 1 59.06 102 HIS B O 1
ATOM 3251 N N . PRO B 1 103 ? -0.627 -11.75 7.945 1 57 103 PRO B N 1
ATOM 3252 C CA . PRO B 1 103 ? -1.593 -12.148 8.969 1 57 103 PRO B CA 1
ATOM 3253 C C . PRO B 1 103 ? -0.93 -12.805 10.18 1 57 103 PRO B C 1
ATOM 3255 O O . PRO B 1 103 ? 0.144 -13.398 10.055 1 57 103 PRO B O 1
ATOM 3258 N N . SER B 1 104 ? -1.326 -12.305 11.359 1 56.03 104 SER B N 1
ATOM 3259 C CA . SER B 1 104 ? -0.911 -13.023 12.562 1 56.03 104 SER B CA 1
ATOM 3260 C C . SER B 1 104 ? -1.489 -14.438 12.586 1 56.03 104 SER B C 1
ATOM 3262 O O . SER B 1 104 ? -0.988 -15.305 13.297 1 56.03 104 SER B O 1
ATOM 3264 N N . LYS B 1 105 ? -2.67 -14.508 11.734 1 55.34 105 LYS B N 1
ATOM 3265 C CA . LYS B 1 105 ? -3.318 -15.805 11.859 1 55.34 105 LYS B CA 1
ATOM 3266 C C . LYS B 1 105 ? -3.318 -16.547 10.531 1 55.34 105 LYS B C 1
ATOM 3268 O O . LYS B 1 105 ? -3.312 -15.93 9.469 1 55.34 105 LYS B O 1
ATOM 3273 N N . ARG B 1 106 ? -3.471 -17.844 10.578 1 59.06 106 ARG B N 1
ATOM 3274 C CA . ARG B 1 106 ? -3.355 -18.969 9.641 1 59.06 106 ARG B CA 1
ATOM 3275 C C . ARG B 1 106 ? -4.539 -19 8.688 1 59.06 106 ARG B C 1
ATOM 3277 O O . ARG B 1 106 ? -5.645 -18.578 9.039 1 59.06 106 ARG B O 1
ATOM 3284 N N . LEU B 1 107 ? -4.289 -19.344 7.449 1 62.56 107 LEU B N 1
ATOM 3285 C CA . LEU B 1 107 ? -5.336 -19.797 6.539 1 62.56 107 LEU B CA 1
ATOM 3286 C C . LEU B 1 107 ? -6.242 -20.812 7.215 1 62.56 107 LEU B C 1
ATOM 3288 O O . LEU B 1 107 ? -5.766 -21.828 7.73 1 62.56 107 LEU B O 1
ATOM 3292 N N . ASN B 1 108 ? -7.426 -20.438 7.496 1 64.44 108 ASN B N 1
ATOM 3293 C CA . ASN B 1 108 ? -8.32 -21.391 8.156 1 64.44 108 ASN B CA 1
ATOM 3294 C C . ASN B 1 108 ? -9.484 -21.781 7.25 1 64.44 108 ASN B C 1
ATOM 3296 O O . ASN B 1 108 ? -10.391 -22.5 7.676 1 64.44 108 ASN B O 1
ATOM 3300 N N . GLY B 1 109 ? -9.289 -21.406 6.082 1 68 109 GLY B N 1
ATOM 3301 C CA . GLY B 1 109 ? -10.453 -21.656 5.254 1 68 109 GLY B CA 1
ATOM 3302 C C . GLY B 1 109 ? -10.531 -23.078 4.738 1 68 109 GLY B C 1
ATOM 3303 O O . GLY B 1 109 ? -9.617 -23.875 4.969 1 68 109 GLY B O 1
ATOM 3304 N N . HIS B 1 110 ? -11.633 -23.469 4.078 1 78.25 110 HIS B N 1
ATOM 3305 C CA . HIS B 1 110 ? -11.922 -24.766 3.484 1 78.25 110 HIS B CA 1
ATOM 3306 C C . HIS B 1 110 ? -11.031 -25.031 2.273 1 78.25 110 HIS B C 1
ATOM 3308 O O . HIS B 1 110 ? -10.656 -24.094 1.558 1 78.25 110 HIS B O 1
ATOM 3314 N N . LEU B 1 111 ? -10.5 -26.266 2.229 1 80.25 111 LEU B N 1
ATOM 3315 C CA . LEU B 1 111 ? -9.789 -26.703 1.037 1 80.25 111 LEU B CA 1
ATOM 3316 C C . LEU B 1 111 ? -10.727 -27.422 0.073 1 80.25 111 LEU B C 1
ATOM 3318 O O . LEU B 1 111 ? -11.656 -28.109 0.502 1 80.25 111 LEU B O 1
ATOM 3322 N N . PRO B 1 112 ? -10.484 -27.172 -1.135 1 86.12 112 PRO B N 1
ATOM 3323 C CA . PRO B 1 112 ? -11.273 -27.938 -2.09 1 86.12 112 PRO B CA 1
ATOM 3324 C C . PRO B 1 112 ? -10.992 -29.438 -2.006 1 86.12 112 PRO B C 1
ATOM 3326 O O . PRO B 1 112 ? -9.938 -29.844 -1.514 1 86.12 112 PRO B O 1
ATOM 3329 N N . MET B 1 113 ? -11.969 -30.203 -2.482 1 91.38 113 MET B N 1
ATOM 3330 C CA . MET B 1 113 ? -11.734 -31.641 -2.607 1 91.38 113 MET B CA 1
ATOM 3331 C C . MET B 1 113 ? -10.734 -31.938 -3.723 1 91.38 113 MET B C 1
ATOM 3333 O O . MET B 1 113 ? -10.859 -31.422 -4.828 1 91.38 113 MET B O 1
ATOM 3337 N N . ILE B 1 114 ? -9.789 -32.719 -3.367 1 94.88 114 ILE B N 1
ATOM 3338 C CA . ILE B 1 114 ? -8.75 -33.062 -4.328 1 94.88 114 ILE B CA 1
ATOM 3339 C C . ILE B 1 114 ? -8.945 -34.5 -4.793 1 94.88 114 ILE B C 1
ATOM 3341 O O . ILE B 1 114 ? -9.18 -35.406 -3.98 1 94.88 114 ILE B O 1
ATOM 3345 N N . HIS B 1 115 ? -8.898 -34.719 -6.094 1 96.12 115 HIS B N 1
ATOM 3346 C CA . HIS B 1 115 ? -9.062 -36.031 -6.699 1 96.12 115 HIS B CA 1
ATOM 3347 C C . HIS B 1 115 ? -7.777 -36.5 -7.367 1 96.12 115 HIS B C 1
ATOM 3349 O O . HIS B 1 115 ? -6.871 -35.719 -7.605 1 96.12 115 HIS B O 1
ATOM 3355 N N . PRO B 1 116 ? -7.719 -37.812 -7.652 1 96.25 116 PRO B N 1
ATOM 3356 C CA . PRO B 1 116 ? -6.543 -38.312 -8.367 1 96.25 116 PRO B CA 1
ATOM 3357 C C . PRO B 1 116 ? -6.305 -37.594 -9.688 1 96.25 116 PRO B C 1
ATOM 3359 O O . PRO B 1 116 ? -7.258 -37.281 -10.414 1 96.25 116 PRO B O 1
ATOM 3362 N N . ASP B 1 117 ? -5.098 -37.25 -9.922 1 96.88 117 ASP B N 1
ATOM 3363 C CA . ASP B 1 117 ? -4.605 -36.656 -11.172 1 96.88 117 ASP B CA 1
ATOM 3364 C C . ASP B 1 117 ? -4.91 -35.188 -11.242 1 96.88 117 ASP B C 1
ATOM 3366 O O . ASP B 1 117 ? -4.555 -34.5 -12.219 1 96.88 117 ASP B O 1
ATOM 3370 N N . ASP B 1 118 ? -5.59 -34.625 -10.164 1 97.75 118 ASP B N 1
ATOM 3371 C CA . ASP B 1 118 ? -5.602 -33.188 -10.07 1 97.75 118 ASP B CA 1
ATOM 3372 C C . ASP B 1 118 ? -4.184 -32.625 -9.984 1 97.75 118 ASP B C 1
ATOM 3374 O O . ASP B 1 118 ? -3.217 -33.375 -9.875 1 97.75 118 ASP B O 1
ATOM 3378 N N . ILE B 1 119 ? -4.066 -31.359 -10.172 1 98.31 119 ILE B N 1
ATOM 3379 C CA . ILE B 1 119 ? -2.746 -30.734 -10.125 1 98.31 119 ILE B CA 1
ATOM 3380 C C . ILE B 1 119 ? -2.73 -29.641 -9.07 1 98.31 119 ILE B C 1
ATOM 3382 O O . ILE B 1 119 ? -3.627 -28.781 -9.031 1 98.31 119 ILE B O 1
ATOM 3386 N N . LEU B 1 120 ? -1.763 -29.672 -8.156 1 97.94 120 LEU B N 1
ATOM 3387 C CA . LEU B 1 120 ? -1.562 -28.625 -7.16 1 97.94 120 LEU B CA 1
ATOM 3388 C C . LEU B 1 120 ? -0.33 -27.781 -7.496 1 97.94 120 LEU B C 1
ATOM 3390 O O . LEU B 1 120 ? 0.767 -28.328 -7.656 1 97.94 120 LEU B O 1
ATOM 3394 N N . ILE B 1 121 ? -0.538 -26.516 -7.609 1 98 121 ILE B N 1
ATOM 3395 C CA . ILE B 1 121 ? 0.561 -25.578 -7.844 1 98 121 ILE B CA 1
ATOM 3396 C C . ILE B 1 121 ? 0.799 -24.734 -6.594 1 98 121 ILE B C 1
ATOM 3398 O O . ILE B 1 121 ? -0.136 -24.141 -6.047 1 98 121 ILE B O 1
ATOM 3402 N N . PHE B 1 122 ? 2 -24.688 -6.113 1 96.25 122 PHE B N 1
ATOM 3403 C CA . PHE B 1 122 ? 2.365 -23.812 -4.996 1 96.25 122 PHE B CA 1
ATOM 3404 C C . PHE B 1 122 ? 3.812 -23.359 -5.121 1 96.25 122 PHE B C 1
ATOM 3406 O O . PHE B 1 122 ? 4.562 -23.859 -5.957 1 96.25 122 PHE B O 1
ATOM 3413 N N . GLY B 1 123 ? 4.109 -22.312 -4.383 1 94.06 123 GLY B N 1
ATOM 3414 C CA . GLY B 1 123 ? 5.492 -21.859 -4.441 1 94.06 123 GLY B CA 1
ATOM 3415 C C . GLY B 1 123 ? 5.691 -20.469 -3.881 1 94.06 123 GLY B C 1
ATOM 3416 O O . GLY B 1 123 ? 4.977 -20.047 -2.969 1 94.06 123 GLY B O 1
ATOM 3417 N N . SER B 1 124 ? 6.828 -19.891 -4.352 1 88.69 124 SER B N 1
ATOM 3418 C CA . SER B 1 124 ? 7.203 -18.531 -3.951 1 88.69 124 SER B CA 1
ATOM 3419 C C . SER B 1 124 ? 7.453 -18.453 -2.449 1 88.69 124 SER B C 1
ATOM 3421 O O . SER B 1 124 ? 7.57 -19.484 -1.776 1 88.69 124 SER B O 1
ATOM 3423 N N . TYR B 1 125 ? 7.609 -17.25 -1.979 1 81.81 125 TYR B N 1
ATOM 3424 C CA . TYR B 1 125 ? 7.863 -17.047 -0.558 1 81.81 125 TYR B CA 1
ATOM 3425 C C . TYR B 1 125 ? 6.68 -17.516 0.281 1 81.81 125 TYR B C 1
ATOM 3427 O O . TYR B 1 125 ? 6.84 -17.859 1.453 1 81.81 125 TYR B O 1
ATOM 3435 N N . TYR B 1 126 ? 5.594 -17.578 -0.283 1 83.31 126 TYR B N 1
ATOM 3436 C CA . TYR B 1 126 ? 4.391 -18.062 0.395 1 83.31 126 TYR B CA 1
ATOM 3437 C C . TYR B 1 126 ? 4.594 -19.469 0.937 1 83.31 126 TYR B C 1
ATOM 3439 O O . TYR B 1 126 ? 4.133 -19.781 2.035 1 83.31 126 TYR B O 1
ATOM 3447 N N . ALA B 1 127 ? 5.266 -20.234 0.229 1 89.88 127 ALA B N 1
ATOM 3448 C CA . ALA B 1 127 ? 5.504 -21.625 0.592 1 89.88 127 ALA B CA 1
ATOM 3449 C C . ALA B 1 127 ? 6.609 -21.75 1.634 1 89.88 127 ALA B C 1
ATOM 3451 O O . ALA B 1 127 ? 6.84 -22.828 2.191 1 89.88 127 ALA B O 1
ATOM 3452 N N . LEU B 1 128 ? 7.305 -20.672 1.881 1 89 128 LEU B N 1
ATOM 3453 C CA . LEU B 1 128 ? 8.469 -20.703 2.76 1 89 128 LEU B CA 1
ATOM 3454 C C . LEU B 1 128 ? 8.188 -19.953 4.059 1 89 128 LEU B C 1
ATOM 3456 O O . LEU B 1 128 ? 8.906 -20.125 5.047 1 89 128 LEU B O 1
ATOM 3460 N N . ASN B 1 129 ? 7.176 -19.172 4.02 1 83.38 129 ASN B N 1
ATOM 3461 C CA . ASN B 1 129 ? 6.836 -18.359 5.18 1 83.38 129 ASN B CA 1
ATOM 3462 C C . ASN B 1 129 ? 6.496 -19.219 6.395 1 83.38 129 ASN B C 1
ATOM 3464 O O . ASN B 1 129 ? 5.602 -20.062 6.332 1 83.38 129 ASN B O 1
ATOM 3468 N N . PRO B 1 130 ? 7.156 -18.953 7.512 1 82.25 130 PRO B N 1
ATOM 3469 C CA . PRO B 1 130 ? 6.93 -19.781 8.695 1 82.25 130 PRO B CA 1
ATOM 3470 C C . PRO B 1 130 ? 5.488 -19.719 9.195 1 82.25 130 PRO B C 1
ATOM 3472 O O . PRO B 1 130 ? 4.973 -20.719 9.719 1 82.25 130 PRO B O 1
ATOM 3475 N N . VAL B 1 131 ? 4.871 -18.641 9 1 78.5 131 VAL B N 1
ATOM 3476 C CA . VAL B 1 131 ? 3.508 -18.453 9.484 1 78.5 131 VAL B CA 1
ATOM 3477 C C . VAL B 1 131 ? 2.551 -19.328 8.695 1 78.5 131 VAL B C 1
ATOM 3479 O O . VAL B 1 131 ? 1.605 -19.891 9.25 1 78.5 131 VAL B O 1
ATOM 3482 N N . MET B 1 132 ? 2.879 -19.531 7.453 1 82.81 132 MET B N 1
ATOM 3483 C CA . MET B 1 132 ? 1.974 -20.25 6.57 1 82.81 132 MET B CA 1
ATOM 3484 C C . MET B 1 132 ? 2.42 -21.703 6.406 1 82.81 132 MET B C 1
ATOM 3486 O O . MET B 1 132 ? 1.693 -22.516 5.836 1 82.81 132 MET B O 1
ATOM 3490 N N . ARG B 1 133 ? 3.527 -22.078 6.879 1 86.5 133 ARG B N 1
ATOM 3491 C CA . ARG B 1 133 ? 4.195 -23.344 6.574 1 86.5 133 ARG B CA 1
ATOM 3492 C C . ARG B 1 133 ? 3.314 -24.531 6.949 1 86.5 133 ARG B C 1
ATOM 3494 O O . ARG B 1 133 ? 3.174 -25.469 6.172 1 86.5 133 ARG B O 1
ATOM 3501 N N . GLU B 1 134 ? 2.764 -24.453 8.078 1 85.75 134 GLU B N 1
ATOM 3502 C CA . GLU B 1 134 ? 1.947 -25.578 8.547 1 85.75 134 GLU B CA 1
ATOM 3503 C C . GLU B 1 134 ? 0.755 -25.812 7.621 1 85.75 134 GLU B C 1
ATOM 3505 O O . GLU B 1 134 ? 0.471 -26.953 7.242 1 85.75 134 GLU B O 1
ATOM 3510 N N . ARG B 1 135 ? 0.126 -24.812 7.266 1 85.19 135 ARG B N 1
ATOM 3511 C CA . ARG B 1 135 ? -1.055 -24.922 6.414 1 85.19 135 ARG B CA 1
ATOM 3512 C C . ARG B 1 135 ? -0.675 -25.391 5.012 1 85.19 135 ARG B C 1
ATOM 3514 O O . ARG B 1 135 ? -1.356 -26.234 4.43 1 85.19 135 ARG B O 1
ATOM 3521 N N . VAL B 1 136 ? 0.311 -24.844 4.492 1 89.94 136 VAL B N 1
ATOM 3522 C CA . VAL B 1 136 ? 0.773 -25.219 3.162 1 89.94 136 VAL B CA 1
ATOM 3523 C C . VAL B 1 136 ? 1.132 -26.703 3.146 1 89.94 136 VAL B C 1
ATOM 3525 O O . VAL B 1 136 ? 0.725 -27.438 2.242 1 89.94 136 VAL B O 1
ATOM 3528 N N . THR B 1 137 ? 1.839 -27.109 4.18 1 91.81 137 THR B N 1
ATOM 3529 C CA . THR B 1 137 ? 2.262 -28.5 4.277 1 91.81 137 THR B CA 1
ATOM 3530 C C . THR B 1 137 ? 1.052 -29.422 4.371 1 91.81 137 THR B C 1
ATOM 3532 O O . THR B 1 137 ? 1.021 -30.484 3.738 1 91.81 137 THR B O 1
ATOM 3535 N N . GLU B 1 138 ? 0.095 -29 5.074 1 90.56 138 GLU B N 1
ATOM 3536 C CA . GLU B 1 138 ? -1.13 -29.781 5.215 1 90.56 138 GLU B CA 1
ATOM 3537 C C . GLU B 1 138 ? -1.807 -30 3.863 1 90.56 138 GLU B C 1
ATOM 3539 O O . GLU B 1 138 ? -2.219 -31.109 3.537 1 90.56 138 GLU B O 1
ATOM 3544 N N . ILE B 1 139 ? -1.877 -29.016 3.119 1 91.81 139 ILE B N 1
ATOM 3545 C CA . ILE B 1 139 ? -2.561 -29.078 1.832 1 91.81 139 ILE B CA 1
ATOM 3546 C C . ILE B 1 139 ? -1.748 -29.922 0.854 1 91.81 139 ILE B C 1
ATOM 3548 O O . ILE B 1 139 ? -2.305 -30.75 0.131 1 91.81 139 ILE B O 1
ATOM 3552 N N . VAL B 1 140 ? -0.501 -29.734 0.866 1 95.62 140 VAL B N 1
ATOM 3553 C CA . VAL B 1 140 ? 0.379 -30.453 -0.053 1 95.62 140 VAL B CA 1
ATOM 3554 C C . VAL B 1 140 ? 0.358 -31.938 0.267 1 95.62 140 VAL B C 1
ATOM 3556 O O . VAL B 1 140 ? 0.274 -32.781 -0.639 1 95.62 140 VAL B O 1
ATOM 3559 N N . GLU B 1 141 ? 0.387 -32.25 1.537 1 95.44 141 GLU B N 1
ATOM 3560 C CA . GLU B 1 141 ? 0.344 -33.656 1.959 1 95.44 141 GLU B CA 1
ATOM 3561 C C . GLU B 1 141 ? -0.989 -34.312 1.591 1 95.44 141 GLU B C 1
ATOM 3563 O O . GLU B 1 141 ? -1.026 -35.469 1.163 1 95.44 141 GLU B O 1
ATOM 3568 N N . TYR B 1 142 ? -2.014 -33.531 1.799 1 95.25 142 TYR B N 1
ATOM 3569 C CA . TYR B 1 142 ? -3.334 -34.031 1.406 1 95.25 142 TYR B CA 1
ATOM 3570 C C . TYR B 1 142 ? -3.391 -34.312 -0.092 1 95.25 142 TYR B C 1
ATOM 3572 O O . TYR B 1 142 ? -3.867 -35.344 -0.518 1 95.25 142 TYR B O 1
ATOM 3580 N N . ALA B 1 143 ? -2.924 -33.438 -0.858 1 96.62 143 ALA B N 1
ATOM 3581 C CA . ALA B 1 143 ? -2.906 -33.594 -2.311 1 96.62 143 ALA B CA 1
ATOM 3582 C C . ALA B 1 143 ? -2.078 -34.812 -2.721 1 96.62 143 ALA B C 1
ATOM 3584 O O . ALA B 1 143 ? -2.479 -35.562 -3.607 1 96.62 143 ALA B O 1
ATOM 3585 N N . LYS B 1 144 ? -0.96 -34.969 -2.1 1 96 144 LYS B N 1
ATOM 3586 C CA . LYS B 1 144 ? -0.082 -36.094 -2.377 1 96 144 LYS B CA 1
ATOM 3587 C C . LYS B 1 144 ? -0.776 -37.406 -2.068 1 96 144 LYS B C 1
ATOM 3589 O O . LYS B 1 144 ? -0.694 -38.375 -2.852 1 96 144 LYS B O 1
ATOM 3594 N N . ALA B 1 145 ? -1.439 -37.375 -0.959 1 96.25 145 ALA B N 1
ATOM 3595 C CA . ALA B 1 145 ? -2.158 -38.594 -0.547 1 96.25 145 ALA B CA 1
ATOM 3596 C C . ALA B 1 145 ? -3.242 -38.969 -1.558 1 96.25 145 ALA B C 1
ATOM 3598 O O . ALA B 1 145 ? -3.559 -40.125 -1.739 1 96.25 145 ALA B O 1
ATOM 3599 N N . GLN B 1 146 ? -3.754 -38.031 -2.207 1 96.19 146 GLN B N 1
ATOM 3600 C CA . GLN B 1 146 ? -4.809 -38.25 -3.188 1 96.19 146 GLN B CA 1
ATOM 3601 C C . GLN B 1 146 ? -4.227 -38.531 -4.574 1 96.19 146 GLN B C 1
ATOM 3603 O O . GLN B 1 146 ? -4.969 -38.625 -5.551 1 96.19 146 GLN B O 1
ATOM 3608 N N . ARG B 1 147 ? -2.932 -38.531 -4.734 1 96.75 147 ARG B N 1
ATOM 3609 C CA . ARG B 1 147 ? -2.215 -38.781 -5.977 1 96.75 147 ARG B CA 1
ATOM 3610 C C . ARG B 1 147 ? -2.451 -37.656 -6.988 1 96.75 147 ARG B C 1
ATOM 3612 O O . ARG B 1 147 ? -2.674 -37.938 -8.172 1 96.75 147 ARG B O 1
ATOM 3619 N N . ALA B 1 148 ? -2.57 -36.469 -6.457 1 97.69 148 ALA B N 1
ATOM 3620 C CA . ALA B 1 148 ? -2.486 -35.312 -7.328 1 97.69 148 ALA B CA 1
ATOM 3621 C C . ALA B 1 148 ? -1.049 -35.062 -7.777 1 97.69 148 ALA B C 1
ATOM 3623 O O . ALA B 1 148 ? -0.102 -35.469 -7.109 1 97.69 148 ALA B O 1
ATOM 3624 N N . ILE B 1 149 ? -0.872 -34.469 -8.914 1 98.25 149 ILE B N 1
ATOM 3625 C CA . ILE B 1 149 ? 0.455 -34.031 -9.344 1 98.25 149 ILE B CA 1
ATOM 3626 C C . ILE B 1 149 ? 0.845 -32.75 -8.609 1 98.25 149 ILE B C 1
ATOM 3628 O O . ILE B 1 149 ? 0.127 -31.75 -8.664 1 98.25 149 ILE B O 1
ATOM 3632 N N . ILE B 1 150 ? 1.982 -32.781 -7.918 1 98.38 150 ILE B N 1
ATOM 3633 C CA . ILE B 1 150 ? 2.455 -31.625 -7.148 1 98.38 150 ILE B CA 1
ATOM 3634 C C . ILE B 1 150 ? 3.479 -30.844 -7.969 1 98.38 150 ILE B C 1
ATOM 3636 O O . ILE B 1 150 ? 4.551 -31.359 -8.289 1 98.38 150 ILE B O 1
ATOM 3640 N N . TYR B 1 151 ? 3.129 -29.641 -8.273 1 98.62 151 TYR B N 1
ATOM 3641 C CA . TYR B 1 151 ? 3.955 -28.734 -9.055 1 98.62 151 TYR B CA 1
ATOM 3642 C C . TYR B 1 151 ? 4.496 -27.609 -8.188 1 98.62 151 TYR B C 1
ATOM 3644 O O . TYR B 1 151 ? 3.73 -26.766 -7.703 1 98.62 151 TYR B O 1
ATOM 3652 N N . TYR B 1 152 ? 5.805 -27.5 -8.016 1 98.31 152 TYR B N 1
ATOM 3653 C CA . TYR B 1 152 ? 6.43 -26.5 -7.152 1 98.31 152 TYR B CA 1
ATOM 3654 C C . TYR B 1 152 ? 7.207 -25.484 -7.973 1 98.31 152 TYR B C 1
ATOM 3656 O O . TYR B 1 152 ? 8.172 -25.828 -8.664 1 98.31 152 TYR B O 1
ATOM 3664 N N . ASP B 1 153 ? 6.801 -24.25 -7.859 1 97.94 153 ASP B N 1
ATOM 3665 C CA . ASP B 1 153 ? 7.492 -23.109 -8.477 1 97.94 153 ASP B CA 1
ATOM 3666 C C . ASP B 1 153 ? 8.352 -22.375 -7.453 1 97.94 153 ASP B C 1
ATOM 3668 O O . ASP B 1 153 ? 7.82 -21.703 -6.566 1 97.94 153 ASP B O 1
ATOM 3672 N N . LEU B 1 154 ? 9.641 -22.391 -7.609 1 95.56 154 LEU B N 1
ATOM 3673 C CA . LEU B 1 154 ? 10.539 -21.781 -6.637 1 95.56 154 LEU B CA 1
ATOM 3674 C C . LEU B 1 154 ? 10.242 -20.297 -6.492 1 95.56 154 LEU B C 1
ATOM 3676 O O . LEU B 1 154 ? 10 -19.812 -5.387 1 95.56 154 LEU B O 1
ATOM 3680 N N . ASN B 1 155 ? 10.281 -19.609 -7.59 1 92.69 155 ASN B N 1
ATOM 3681 C CA . ASN B 1 155 ? 10.039 -18.172 -7.625 1 92.69 155 ASN B CA 1
ATOM 3682 C C . ASN B 1 155 ? 10.656 -17.469 -6.422 1 92.69 155 ASN B C 1
ATOM 3684 O O . ASN B 1 155 ? 9.977 -16.734 -5.703 1 92.69 155 ASN B O 1
ATOM 3688 N N . PHE B 1 156 ? 11.969 -17.688 -6.242 1 91.88 156 PHE B N 1
ATOM 3689 C CA . PHE B 1 156 ? 12.703 -17.125 -5.109 1 91.88 156 PHE B CA 1
ATOM 3690 C C . PHE B 1 156 ? 13.289 -15.766 -5.465 1 91.88 156 PHE B C 1
ATOM 3692 O O . PHE B 1 156 ? 14.367 -15.68 -6.055 1 91.88 156 PHE B O 1
ATOM 3699 N N . ARG B 1 157 ? 12.664 -14.695 -4.938 1 84.31 157 ARG B N 1
ATOM 3700 C CA . ARG B 1 157 ? 12.984 -13.328 -5.348 1 84.31 157 ARG B CA 1
ATOM 3701 C C . ARG B 1 157 ? 14.234 -12.82 -4.637 1 84.31 157 ARG B C 1
ATOM 3703 O O . ARG B 1 157 ? 14.547 -13.273 -3.531 1 84.31 157 ARG B O 1
ATOM 3710 N N . LYS B 1 158 ? 14.766 -11.859 -5.25 1 79.75 158 LYS B N 1
ATOM 3711 C CA . LYS B 1 158 ? 15.992 -11.25 -4.742 1 79.75 158 LYS B CA 1
ATOM 3712 C C . LYS B 1 158 ? 15.781 -10.672 -3.346 1 79.75 158 LYS B C 1
ATOM 3714 O O . LYS B 1 158 ? 16.688 -10.711 -2.51 1 79.75 158 LYS B O 1
ATOM 3719 N N . ALA B 1 159 ? 14.617 -10.195 -3.078 1 71.81 159 ALA B N 1
ATOM 3720 C CA . ALA B 1 159 ? 14.305 -9.562 -1.801 1 71.81 159 ALA B CA 1
ATOM 3721 C C . ALA B 1 159 ? 14.469 -10.547 -0.646 1 71.81 159 ALA B C 1
ATOM 3723 O O . ALA B 1 159 ? 14.602 -10.141 0.511 1 71.81 159 ALA B O 1
ATOM 3724 N N . HIS B 1 160 ? 14.547 -11.758 -0.927 1 76.12 160 HIS B N 1
ATOM 3725 C CA . HIS B 1 160 ? 14.594 -12.781 0.114 1 76.12 160 HIS B CA 1
ATOM 3726 C C . HIS B 1 160 ? 15.969 -13.43 0.184 1 76.12 160 HIS B C 1
ATOM 3728 O O . HIS B 1 160 ? 16.188 -14.352 0.979 1 76.12 160 HIS B O 1
ATOM 3734 N N . THR B 1 161 ? 16.875 -12.914 -0.573 1 80.5 161 THR B N 1
ATOM 3735 C CA . THR B 1 161 ? 18.188 -13.531 -0.687 1 80.5 161 THR B CA 1
ATOM 3736 C C . THR B 1 161 ? 18.891 -13.57 0.67 1 80.5 161 THR B C 1
ATOM 3738 O O . THR B 1 161 ? 19.609 -14.516 0.971 1 80.5 161 THR B O 1
ATOM 3741 N N . HIS B 1 162 ? 18.562 -12.586 1.463 1 79.62 162 HIS B N 1
ATOM 3742 C CA . HIS B 1 162 ? 19.219 -12.492 2.762 1 79.62 162 HIS B CA 1
ATOM 3743 C C . HIS B 1 162 ? 18.766 -13.617 3.689 1 79.62 162 HIS B C 1
ATOM 3745 O O . HIS B 1 162 ? 19.453 -13.922 4.676 1 79.62 162 HIS B O 1
ATOM 3751 N N . GLU B 1 163 ? 17.719 -14.281 3.377 1 84.19 163 GLU B N 1
ATOM 3752 C CA . GLU B 1 163 ? 17.203 -15.375 4.191 1 84.19 163 GLU B CA 1
ATOM 3753 C C . GLU B 1 163 ? 17.422 -16.719 3.512 1 84.19 163 GLU B C 1
ATOM 3755 O O . GLU B 1 163 ? 16.938 -17.75 3.979 1 84.19 163 GLU B O 1
ATOM 3760 N N . ALA B 1 164 ? 18.156 -16.781 2.463 1 83.81 164 ALA B N 1
ATOM 3761 C CA . ALA B 1 164 ? 18.281 -17.969 1.619 1 83.81 164 ALA B CA 1
ATOM 3762 C C . ALA B 1 164 ? 18.781 -19.172 2.42 1 83.81 164 ALA B C 1
ATOM 3764 O O . ALA B 1 164 ? 18.172 -20.234 2.4 1 83.81 164 ALA B O 1
ATOM 3765 N N . ILE B 1 165 ? 19.844 -19 3.09 1 83 165 ILE B N 1
ATOM 3766 C CA . ILE B 1 165 ? 20.469 -20.094 3.832 1 83 165 ILE B CA 1
ATOM 3767 C C . ILE B 1 165 ? 19.484 -20.656 4.855 1 83 165 ILE B C 1
ATOM 3769 O O . ILE B 1 165 ? 19.328 -21.875 4.969 1 83 165 ILE B O 1
ATOM 3773 N N . GLN B 1 166 ? 18.797 -19.797 5.488 1 87.88 166 GLN B N 1
ATOM 3774 C CA . GLN B 1 166 ? 17.844 -20.203 6.527 1 87.88 166 GLN B CA 1
ATOM 3775 C C . GLN B 1 166 ? 16.641 -20.906 5.93 1 87.88 166 GLN B C 1
ATOM 3777 O O . GLN B 1 166 ? 16.016 -21.75 6.574 1 87.88 166 GLN B O 1
ATOM 3782 N N . LEU B 1 167 ? 16.391 -20.594 4.711 1 90.94 167 LEU B N 1
ATOM 3783 C CA . LEU B 1 167 ? 15.172 -21.109 4.102 1 90.94 167 LEU B CA 1
ATOM 3784 C C . LEU B 1 167 ? 15.445 -22.375 3.301 1 90.94 167 LEU B C 1
ATOM 3786 O O . LEU B 1 167 ? 14.516 -23.062 2.881 1 90.94 167 LEU B O 1
ATOM 3790 N N . ARG B 1 168 ? 16.625 -22.781 3.113 1 90.94 168 ARG B N 1
ATOM 3791 C CA . ARG B 1 168 ? 17.016 -23.875 2.242 1 90.94 168 ARG B CA 1
ATOM 3792 C C . ARG B 1 168 ? 16.406 -25.188 2.719 1 90.94 168 ARG B C 1
ATOM 3794 O O . ARG B 1 168 ? 15.883 -25.969 1.915 1 90.94 168 ARG B O 1
ATOM 3801 N N . PRO B 1 169 ? 16.406 -25.453 4.016 1 91.5 169 PRO B N 1
ATOM 3802 C CA . PRO B 1 169 ? 15.766 -26.703 4.449 1 91.5 169 PRO B CA 1
ATOM 3803 C C . PRO B 1 169 ? 14.297 -26.781 4.043 1 91.5 169 PRO B C 1
ATOM 3805 O O . PRO B 1 169 ? 13.828 -27.859 3.65 1 91.5 169 PRO B O 1
ATOM 3808 N N . THR B 1 170 ? 13.664 -25.703 4.148 1 94.19 170 THR B N 1
ATOM 3809 C CA . THR B 1 170 ? 12.258 -25.672 3.768 1 94.19 170 THR B CA 1
ATOM 3810 C C . THR B 1 170 ? 12.094 -25.891 2.264 1 94.19 170 THR B C 1
ATOM 3812 O O . THR B 1 170 ? 11.156 -26.547 1.819 1 94.19 170 THR B O 1
ATOM 3815 N N . VAL B 1 171 ? 12.992 -25.344 1.516 1 95.38 171 VAL B N 1
ATOM 3816 C CA . VAL B 1 171 ? 13 -25.547 0.07 1 95.38 171 VAL B CA 1
ATOM 3817 C C . VAL B 1 171 ? 13.195 -27.031 -0.244 1 95.38 171 VAL B C 1
ATOM 3819 O O . VAL B 1 171 ? 12.516 -27.578 -1.117 1 95.38 171 VAL B O 1
ATOM 3822 N N . MET B 1 172 ? 14.047 -27.703 0.469 1 94.56 172 MET B N 1
ATOM 3823 C CA . MET B 1 172 ? 14.312 -29.125 0.275 1 94.56 172 MET B CA 1
ATOM 3824 C C . MET B 1 172 ? 13.078 -29.953 0.589 1 94.56 172 MET B C 1
ATOM 3826 O O . MET B 1 172 ? 12.781 -30.922 -0.119 1 94.56 172 MET B O 1
ATOM 3830 N N . ASP B 1 173 ? 12.391 -29.547 1.637 1 95.31 173 ASP B N 1
ATOM 3831 C CA . ASP B 1 173 ? 11.125 -30.219 1.945 1 95.31 173 ASP B CA 1
ATOM 3832 C C . ASP B 1 173 ? 10.148 -30.094 0.778 1 95.31 173 ASP B C 1
ATOM 3834 O O . ASP B 1 173 ? 9.461 -31.062 0.445 1 95.31 173 ASP B O 1
ATOM 3838 N N . ASN B 1 174 ? 10.102 -28.953 0.21 1 97.12 174 ASN B N 1
ATOM 3839 C CA . ASN B 1 174 ? 9.203 -28.734 -0.921 1 97.12 174 ASN B CA 1
ATOM 3840 C C . ASN B 1 174 ? 9.617 -29.578 -2.131 1 97.12 174 ASN B C 1
ATOM 3842 O O . ASN B 1 174 ? 8.758 -30.078 -2.863 1 97.12 174 ASN B O 1
ATOM 3846 N N . TYR B 1 175 ? 10.961 -29.719 -2.338 1 97.12 175 TYR B N 1
ATOM 3847 C CA . TYR B 1 175 ? 11.445 -30.609 -3.389 1 97.12 175 TYR B CA 1
ATOM 3848 C C . TYR B 1 175 ? 10.922 -32.031 -3.186 1 97.12 175 TYR B C 1
ATOM 3850 O O . TYR B 1 175 ? 10.484 -32.656 -4.137 1 97.12 175 TYR B O 1
ATOM 3858 N N . GLU B 1 176 ? 10.938 -32.406 -2.014 1 96.31 176 GLU B N 1
ATOM 3859 C CA . GLU B 1 176 ? 10.547 -33.781 -1.681 1 96.31 176 GLU B CA 1
ATOM 3860 C C . GLU B 1 176 ? 9.055 -34 -1.941 1 96.31 176 GLU B C 1
ATOM 3862 O O . GLU B 1 176 ? 8.648 -35.094 -2.34 1 96.31 176 GLU B O 1
ATOM 3867 N N . PHE B 1 177 ? 8.273 -33 -1.73 1 96.75 177 PHE B N 1
ATOM 3868 C CA . PHE B 1 177 ? 6.84 -33.094 -1.971 1 96.75 177 PHE B CA 1
ATOM 3869 C C . PHE B 1 177 ? 6.539 -33.094 -3.465 1 96.75 177 PHE B C 1
ATOM 3871 O O . PHE B 1 177 ? 5.574 -33.719 -3.91 1 96.75 177 PHE B O 1
ATOM 3878 N N . ALA B 1 178 ? 7.312 -32.5 -4.262 1 98 178 ALA B N 1
ATOM 3879 C CA . ALA B 1 178 ? 6.977 -32.125 -5.633 1 98 178 ALA B CA 1
ATOM 3880 C C . ALA B 1 178 ? 7.188 -33.281 -6.594 1 98 178 ALA B C 1
ATOM 3882 O O . ALA B 1 178 ? 8.102 -34.094 -6.41 1 98 178 ALA B O 1
ATOM 3883 N N . ASP B 1 179 ? 6.359 -33.344 -7.57 1 98.12 179 ASP B N 1
ATOM 3884 C CA . ASP B 1 179 ? 6.562 -34.25 -8.711 1 98.12 179 ASP B CA 1
ATOM 3885 C C . ASP B 1 179 ? 7.316 -33.531 -9.828 1 98.12 179 ASP B C 1
ATOM 3887 O O . ASP B 1 179 ? 8.031 -34.156 -10.609 1 98.12 179 ASP B O 1
ATOM 3891 N N . ILE B 1 180 ? 7.082 -32.281 -9.906 1 98.38 180 ILE B N 1
ATOM 3892 C CA . ILE B 1 180 ? 7.762 -31.406 -10.859 1 98.38 180 ILE B CA 1
ATOM 3893 C C . ILE B 1 180 ? 8.195 -30.125 -10.164 1 98.38 180 ILE B C 1
ATOM 3895 O O . ILE B 1 180 ? 7.402 -29.484 -9.469 1 98.38 180 ILE B O 1
ATOM 3899 N N . VAL B 1 181 ? 9.438 -29.734 -10.32 1 98.38 181 VAL B N 1
ATOM 3900 C CA . VAL B 1 181 ? 9.969 -28.484 -9.812 1 98.38 181 VAL B CA 1
ATOM 3901 C C . VAL B 1 181 ? 10.336 -27.562 -10.984 1 98.38 181 VAL B C 1
ATOM 3903 O O . VAL B 1 181 ? 10.891 -28.016 -11.984 1 98.38 181 VAL B O 1
ATOM 3906 N N . ARG B 1 182 ? 9.969 -26.359 -10.82 1 98.44 182 ARG B N 1
ATOM 3907 C CA . ARG B 1 182 ? 10.375 -25.375 -11.812 1 98.44 182 ARG B CA 1
ATOM 3908 C C . ARG B 1 182 ? 11.086 -24.203 -11.141 1 98.44 182 ARG B C 1
ATOM 3910 O O . ARG B 1 182 ? 10.656 -23.719 -10.094 1 98.44 182 ARG B O 1
ATOM 3917 N N . GLY B 1 183 ? 12.172 -23.703 -11.758 1 96.12 183 GLY B N 1
ATOM 3918 C CA . GLY B 1 183 ? 12.898 -22.531 -11.312 1 96.12 183 GLY B CA 1
ATOM 3919 C C . GLY B 1 183 ? 13.602 -21.797 -12.445 1 96.12 183 GLY B C 1
ATOM 3920 O O . GLY B 1 183 ? 14 -22.422 -13.438 1 96.12 183 GLY B O 1
ATOM 3921 N N . SER B 1 184 ? 13.766 -20.562 -12.258 1 94.19 184 SER B N 1
ATOM 3922 C CA . SER B 1 184 ? 14.547 -19.766 -13.211 1 94.19 184 SER B CA 1
ATOM 3923 C C . SER B 1 184 ? 16.016 -19.688 -12.797 1 94.19 184 SER B C 1
ATOM 3925 O O . SER B 1 184 ? 16.359 -20.016 -11.664 1 94.19 184 SER B O 1
ATOM 3927 N N . ASP B 1 185 ? 16.812 -19.219 -13.727 1 91.81 185 ASP B N 1
ATOM 3928 C CA . ASP B 1 185 ? 18.219 -19 -13.414 1 91.81 185 ASP B CA 1
ATOM 3929 C C . ASP B 1 185 ? 18.375 -18 -12.266 1 91.81 185 ASP B C 1
ATOM 3931 O O . ASP B 1 185 ? 19.234 -18.172 -11.391 1 91.81 185 ASP B O 1
ATOM 3935 N N . GLU B 1 186 ? 17.547 -17.062 -12.25 1 90.25 186 GLU B N 1
ATOM 3936 C CA . GLU B 1 186 ? 17.562 -16.062 -11.188 1 90.25 186 GLU B CA 1
ATOM 3937 C C . GLU B 1 186 ? 17.219 -16.688 -9.836 1 90.25 186 GLU B C 1
ATOM 3939 O O . GLU B 1 186 ? 17.828 -16.344 -8.812 1 90.25 186 GLU B O 1
ATOM 3944 N N . ASP B 1 187 ? 16.234 -17.531 -9.828 1 93.38 187 ASP B N 1
ATOM 3945 C CA . ASP B 1 187 ? 15.852 -18.219 -8.602 1 93.38 187 ASP B CA 1
ATOM 3946 C C . ASP B 1 187 ? 17.047 -18.953 -7.984 1 93.38 187 ASP B C 1
ATOM 3948 O O . ASP B 1 187 ? 17.297 -18.828 -6.785 1 93.38 187 ASP B O 1
ATOM 3952 N N . PHE B 1 188 ? 17.703 -19.641 -8.789 1 94.19 188 PHE B N 1
ATOM 3953 C CA . PHE B 1 188 ? 18.797 -20.484 -8.305 1 94.19 188 PHE B CA 1
ATOM 3954 C C . PHE B 1 188 ? 19.984 -19.641 -7.871 1 94.19 188 PHE B C 1
ATOM 3956 O O . PHE B 1 188 ? 20.672 -19.984 -6.91 1 94.19 188 PHE B O 1
ATOM 3963 N N . MET B 1 189 ? 20.125 -18.578 -8.625 1 93.56 189 MET B N 1
ATOM 3964 C CA . MET B 1 189 ? 21.172 -17.656 -8.203 1 93.56 189 MET B CA 1
ATOM 3965 C C . MET B 1 189 ? 20.859 -17.078 -6.828 1 93.56 189 MET B C 1
ATOM 3967 O O . MET B 1 189 ? 21.734 -16.969 -5.98 1 93.56 189 MET B O 1
ATOM 3971 N N . ASN B 1 190 ? 19.656 -16.734 -6.652 1 91.88 190 ASN B N 1
ATOM 3972 C CA . ASN B 1 190 ? 19.219 -16.156 -5.387 1 91.88 190 ASN B CA 1
ATOM 3973 C C . ASN B 1 190 ? 19.297 -17.172 -4.246 1 91.88 190 ASN B C 1
ATOM 3975 O O . ASN B 1 190 ? 19.656 -16.812 -3.119 1 91.88 190 ASN B O 1
ATOM 3979 N N . LEU B 1 191 ? 19.047 -18.391 -4.523 1 93.31 191 LEU B N 1
ATOM 3980 C CA . LEU B 1 191 ? 18.922 -19.422 -3.492 1 93.31 191 LEU B CA 1
ATOM 3981 C C . LEU B 1 191 ? 20.281 -20.062 -3.205 1 93.31 191 LEU B C 1
ATOM 3983 O O . LEU B 1 191 ? 20.609 -20.344 -2.049 1 93.31 191 LEU B O 1
ATOM 3987 N N . TYR B 1 192 ? 21.062 -20.266 -4.312 1 92.94 192 TYR B N 1
ATOM 3988 C CA . TYR B 1 192 ? 22.25 -21.094 -4.156 1 92.94 192 TYR B CA 1
ATOM 3989 C C . TYR B 1 192 ? 23.5 -20.312 -4.543 1 92.94 192 TYR B C 1
ATOM 3991 O O . TYR B 1 192 ? 24.625 -20.781 -4.348 1 92.94 192 TYR B O 1
ATOM 3999 N N . ARG B 1 193 ? 23.344 -19.125 -5.086 1 90.25 193 ARG B N 1
ATOM 4000 C CA . ARG B 1 193 ? 24.453 -18.297 -5.578 1 90.25 193 ARG B CA 1
ATOM 4001 C C . ARG B 1 193 ? 25.234 -19.031 -6.66 1 90.25 193 ARG B C 1
ATOM 4003 O O . ARG B 1 193 ? 26.469 -18.953 -6.711 1 90.25 193 ARG B O 1
ATOM 4010 N N . LYS B 1 194 ? 24.531 -19.906 -7.34 1 89.5 194 LYS B N 1
ATOM 4011 C CA . LYS B 1 194 ? 25.078 -20.656 -8.461 1 89.5 194 LYS B CA 1
ATOM 4012 C C . LYS B 1 194 ? 24.203 -20.5 -9.711 1 89.5 194 LYS B C 1
ATOM 4014 O O . LYS B 1 194 ? 22.984 -20.375 -9.609 1 89.5 194 LYS B O 1
ATOM 4019 N N . SER B 1 195 ? 24.875 -20.578 -10.828 1 86.81 195 SER B N 1
ATOM 4020 C CA . SER B 1 195 ? 24.141 -20.375 -12.07 1 86.81 195 SER B CA 1
ATOM 4021 C C . SER B 1 195 ? 24.109 -21.656 -12.898 1 86.81 195 SER B C 1
ATOM 4023 O O . SER B 1 195 ? 23.328 -21.766 -13.852 1 86.81 195 SER B O 1
ATOM 4025 N N . ASP B 1 196 ? 24.922 -22.578 -12.586 1 92.81 196 ASP B N 1
ATOM 4026 C CA . ASP B 1 196 ? 24.953 -23.828 -13.328 1 92.81 196 ASP B CA 1
ATOM 4027 C C . ASP B 1 196 ? 23.828 -24.75 -12.898 1 92.81 196 ASP B C 1
ATOM 4029 O O . ASP B 1 196 ? 23.953 -25.484 -11.914 1 92.81 196 ASP B O 1
ATOM 4033 N N . THR B 1 197 ? 22.828 -24.859 -13.773 1 93.44 197 THR B N 1
ATOM 4034 C CA . THR B 1 197 ? 21.625 -25.594 -13.391 1 93.44 197 THR B CA 1
ATOM 4035 C C . THR B 1 197 ? 21.891 -27.109 -13.438 1 93.44 197 THR B C 1
ATOM 4037 O O . THR B 1 197 ? 21.219 -27.875 -12.742 1 93.44 197 THR B O 1
ATOM 4040 N N . ASP B 1 198 ? 22.891 -27.578 -14.219 1 95.5 198 ASP B N 1
ATOM 4041 C CA . ASP B 1 198 ? 23.266 -28.984 -14.18 1 95.5 198 ASP B CA 1
ATOM 4042 C C . ASP B 1 198 ? 23.781 -29.375 -12.797 1 95.5 198 ASP B C 1
ATOM 4044 O O . ASP B 1 198 ? 23.391 -30.422 -12.266 1 95.5 198 ASP B O 1
ATOM 4048 N N . ASP B 1 199 ? 24.594 -28.531 -12.336 1 95.31 199 ASP B N 1
ATOM 4049 C CA . ASP B 1 199 ? 25.141 -28.766 -11.008 1 95.31 199 ASP B CA 1
ATOM 4050 C C . ASP B 1 199 ? 24.062 -28.703 -9.938 1 95.31 199 ASP B C 1
ATOM 4052 O O . ASP B 1 199 ? 24.047 -29.516 -9.008 1 95.31 199 ASP B O 1
ATOM 4056 N N . ILE B 1 200 ? 23.234 -27.766 -10.062 1 95.5 200 ILE B N 1
ATOM 4057 C CA . ILE B 1 200 ? 22.156 -27.594 -9.102 1 95.5 200 ILE B CA 1
ATOM 4058 C C . ILE B 1 200 ? 21.25 -28.812 -9.109 1 95.5 200 ILE B C 1
ATOM 4060 O O . ILE B 1 200 ? 20.875 -29.328 -8.047 1 95.5 200 ILE B O 1
ATOM 4064 N N . TYR B 1 201 ? 20.922 -29.25 -10.289 1 96.94 201 TYR B N 1
ATOM 4065 C CA . TYR B 1 201 ? 20.078 -30.438 -10.383 1 96.94 201 TYR B CA 1
ATOM 4066 C C . TYR B 1 201 ? 20.75 -31.641 -9.719 1 96.94 201 TYR B C 1
ATOM 4068 O O . TYR B 1 201 ? 20.141 -32.312 -8.891 1 96.94 201 TYR B O 1
ATOM 4076 N N . ARG B 1 202 ? 22.016 -31.875 -9.992 1 95.62 202 ARG B N 1
ATOM 4077 C CA . ARG B 1 202 ? 22.734 -33.062 -9.523 1 95.62 202 ARG B CA 1
ATOM 4078 C C . ARG B 1 202 ? 22.922 -33 -8.008 1 95.62 202 ARG B C 1
ATOM 4080 O O . ARG B 1 202 ? 22.781 -34.031 -7.332 1 95.62 202 ARG B O 1
ATOM 4087 N N . ASN B 1 203 ? 23.094 -31.812 -7.508 1 93.94 203 ASN B N 1
ATOM 4088 C CA . ASN B 1 203 ? 23.562 -31.734 -6.125 1 93.94 203 ASN B CA 1
ATOM 4089 C C . ASN B 1 203 ? 22.438 -31.312 -5.184 1 93.94 203 ASN B C 1
ATOM 4091 O O . ASN B 1 203 ? 22.5 -31.562 -3.979 1 93.94 203 ASN B O 1
ATOM 4095 N N . GLU B 1 204 ? 21.438 -30.641 -5.711 1 94.56 204 GLU B N 1
ATOM 4096 C CA . GLU B 1 204 ? 20.5 -30.016 -4.797 1 94.56 204 GLU B CA 1
ATOM 4097 C C . GLU B 1 204 ? 19.078 -30.547 -5.008 1 94.56 204 GLU B C 1
ATOM 4099 O O . GLU B 1 204 ? 18.266 -30.547 -4.078 1 94.56 204 GLU B O 1
ATOM 4104 N N . VAL B 1 205 ? 18.703 -31 -6.195 1 96 205 VAL B N 1
ATOM 4105 C CA . VAL B 1 205 ? 17.297 -31.234 -6.492 1 96 205 VAL B CA 1
ATOM 4106 C C . VAL B 1 205 ? 17.062 -32.719 -6.723 1 96 205 VAL B C 1
ATOM 4108 O O . VAL B 1 205 ? 16.109 -33.281 -6.176 1 96 205 VAL B O 1
ATOM 4111 N N . LYS B 1 206 ? 17.969 -33.438 -7.426 1 95.88 206 LYS B N 1
ATOM 4112 C CA . LYS B 1 206 ? 17.781 -34.781 -7.969 1 95.88 206 LYS B CA 1
ATOM 4113 C C . LYS B 1 206 ? 17.438 -35.781 -6.867 1 95.88 206 LYS B C 1
ATOM 4115 O O . LYS B 1 206 ? 16.641 -36.688 -7.074 1 95.88 206 LYS B O 1
ATOM 4120 N N . PHE B 1 207 ? 17.969 -35.562 -5.75 1 93.94 207 PHE B N 1
ATOM 4121 C CA . PHE B 1 207 ? 17.781 -36.5 -4.652 1 93.94 207 PHE B CA 1
ATOM 4122 C C . PHE B 1 207 ? 16.344 -36.469 -4.137 1 93.94 207 PHE B C 1
ATOM 4124 O O . PHE B 1 207 ? 15.852 -37.438 -3.57 1 93.94 207 PHE B O 1
ATOM 4131 N N . TYR B 1 208 ? 15.742 -35.375 -4.328 1 95.38 208 TYR B N 1
ATOM 4132 C CA . TYR B 1 208 ? 14.414 -35.156 -3.77 1 95.38 208 TYR B CA 1
ATOM 4133 C C . TYR B 1 208 ? 13.344 -35.25 -4.855 1 95.38 208 TYR B C 1
ATOM 4135 O O . TYR B 1 208 ? 12.281 -35.812 -4.645 1 95.38 208 TYR B O 1
ATOM 4143 N N . CYS B 1 209 ? 13.609 -34.719 -5.98 1 96.75 209 CYS B N 1
ATOM 4144 C CA . CYS B 1 209 ? 12.688 -34.688 -7.109 1 96.75 209 CYS B CA 1
ATOM 4145 C C . CYS B 1 209 ? 13.414 -34.969 -8.414 1 96.75 209 CYS B C 1
ATOM 4147 O O . CYS B 1 209 ? 14.383 -34.281 -8.758 1 96.75 209 CYS B O 1
ATOM 4149 N N . LYS B 1 210 ? 12.883 -35.844 -9.203 1 96.25 210 LYS B N 1
ATOM 4150 C CA . LYS B 1 210 ? 13.562 -36.312 -10.398 1 96.25 210 LYS B CA 1
ATOM 4151 C C . LYS B 1 210 ? 13.305 -35.406 -11.594 1 96.25 210 LYS B C 1
ATOM 4153 O O . LYS B 1 210 ? 14.016 -35.469 -12.594 1 96.25 210 LYS B O 1
ATOM 4158 N N . ARG B 1 211 ? 12.289 -34.625 -11.523 1 97.81 211 ARG B N 1
ATOM 4159 C CA . ARG B 1 211 ? 11.906 -33.781 -12.656 1 97.81 211 ARG B CA 1
ATOM 4160 C C . ARG B 1 211 ? 12.078 -32.312 -12.336 1 97.81 211 ARG B C 1
ATOM 4162 O O . ARG B 1 211 ? 11.406 -31.781 -11.453 1 97.81 211 ARG B O 1
ATOM 4169 N N . LEU B 1 212 ? 12.969 -31.656 -13.047 1 98.38 212 LEU B N 1
ATOM 4170 C CA . LEU B 1 212 ? 13.258 -30.234 -12.875 1 98.38 212 LEU B CA 1
ATOM 4171 C C . LEU B 1 212 ? 13.203 -29.5 -14.211 1 98.38 212 LEU B C 1
ATOM 4173 O O . LEU B 1 212 ? 13.789 -29.953 -15.195 1 98.38 212 LEU B O 1
ATOM 4177 N N . ILE B 1 213 ? 12.422 -28.5 -14.234 1 98.56 213 ILE B N 1
ATOM 4178 C CA . ILE B 1 213 ? 12.398 -27.609 -15.375 1 98.56 213 ILE B CA 1
ATOM 4179 C C . ILE B 1 213 ? 13.078 -26.281 -15.008 1 98.56 213 ILE B C 1
ATOM 4181 O O . ILE B 1 213 ? 12.719 -25.656 -14.008 1 98.56 213 ILE B O 1
ATOM 4185 N N . THR B 1 214 ? 14.055 -25.828 -15.766 1 97.88 214 THR B N 1
ATOM 4186 C CA . THR B 1 214 ? 14.703 -24.547 -15.531 1 97.88 214 THR B CA 1
ATOM 4187 C C . THR B 1 214 ? 14.492 -23.609 -16.719 1 97.88 214 THR B C 1
ATOM 4189 O O . THR B 1 214 ? 14.578 -24.047 -17.875 1 97.88 214 THR B O 1
ATOM 4192 N N . THR B 1 215 ? 14.125 -22.422 -16.438 1 95.88 215 THR B N 1
ATOM 4193 C CA . THR B 1 215 ? 13.945 -21.406 -17.469 1 95.88 215 THR B CA 1
ATOM 4194 C C . THR B 1 215 ? 15.086 -20.391 -17.438 1 95.88 215 THR B C 1
ATOM 4196 O O . THR B 1 215 ? 15.5 -19.953 -16.359 1 95.88 215 THR B O 1
ATOM 4199 N N . HIS B 1 216 ? 15.586 -20 -18.672 1 93.38 216 HIS B N 1
ATOM 4200 C CA . HIS B 1 216 ? 16.734 -19.125 -18.797 1 93.38 216 HIS B CA 1
ATOM 4201 C C . HIS B 1 216 ? 16.453 -17.969 -19.75 1 93.38 216 HIS B C 1
ATOM 4203 O O . HIS B 1 216 ? 17.297 -17.625 -20.578 1 93.38 216 HIS B O 1
ATOM 4209 N N . GLY B 1 217 ? 15.281 -17.453 -19.719 1 88.62 217 GLY B N 1
ATOM 4210 C CA . GLY B 1 217 ? 14.922 -16.359 -20.609 1 88.62 217 GLY B CA 1
ATOM 4211 C C . GLY B 1 217 ? 15.172 -16.688 -22.062 1 88.62 217 GLY B C 1
ATOM 4212 O O . GLY B 1 217 ? 14.672 -17.688 -22.578 1 88.62 217 GLY B O 1
ATOM 4213 N N . LYS B 1 218 ? 16.031 -15.82 -22.688 1 87.25 218 LYS B N 1
ATOM 4214 C CA . LYS B 1 218 ? 16.312 -15.977 -24.109 1 87.25 218 LYS B CA 1
ATOM 4215 C C . LYS B 1 218 ? 17.172 -17.219 -24.375 1 87.25 218 LYS B C 1
ATOM 4217 O O . LYS B 1 218 ? 17.281 -17.672 -25.516 1 87.25 218 LYS B O 1
ATOM 4222 N N . ASP B 1 219 ? 17.766 -17.781 -23.344 1 92 219 ASP B N 1
ATOM 4223 C CA . ASP B 1 219 ? 18.672 -18.922 -23.5 1 92 219 ASP B CA 1
ATOM 4224 C C . ASP B 1 219 ? 17.906 -20.234 -23.453 1 92 219 ASP B C 1
ATOM 4226 O O . ASP B 1 219 ? 18.5 -21.312 -23.547 1 92 219 ASP B O 1
ATOM 4230 N N . GLY B 1 220 ? 16.609 -20.172 -23.219 1 95.06 220 GLY B N 1
ATOM 4231 C CA . GLY B 1 220 ? 15.766 -21.344 -23.422 1 95.06 220 GLY B CA 1
ATOM 4232 C C . GLY B 1 220 ? 15.375 -22.031 -22.125 1 95.06 220 GLY B C 1
ATOM 4233 O O . GLY B 1 220 ? 15.297 -21.375 -21.078 1 95.06 220 GLY B O 1
ATOM 4234 N N . VAL B 1 221 ? 14.953 -23.344 -22.312 1 97.56 221 VAL B N 1
ATOM 4235 C CA . VAL B 1 221 ? 14.43 -24.141 -21.203 1 97.56 221 VAL B CA 1
ATOM 4236 C C . VAL B 1 221 ? 15.164 -25.484 -21.125 1 97.56 221 VAL B C 1
ATOM 4238 O O . VAL B 1 221 ? 15.477 -26.078 -22.156 1 97.56 221 VAL B O 1
ATOM 4241 N N . ASN B 1 222 ? 15.539 -25.891 -19.922 1 98.12 222 ASN B N 1
ATOM 4242 C CA . ASN B 1 222 ? 16.062 -27.234 -19.703 1 98.12 222 ASN B CA 1
ATOM 4243 C C . ASN B 1 222 ? 15.062 -28.109 -18.938 1 98.12 222 ASN B C 1
ATOM 4245 O O . ASN B 1 222 ? 14.391 -27.641 -18.031 1 98.12 222 ASN B O 1
ATOM 4249 N N . LEU B 1 223 ? 14.969 -29.328 -19.406 1 98.31 223 LEU B N 1
ATOM 4250 C CA . LEU B 1 223 ? 14.203 -30.344 -18.703 1 98.31 223 LEU B CA 1
ATOM 4251 C C . LEU B 1 223 ? 15.125 -31.453 -18.203 1 98.31 223 LEU B C 1
ATOM 4253 O O . LEU B 1 223 ? 15.891 -32.031 -18.969 1 98.31 223 LEU B O 1
ATOM 4257 N N . TYR B 1 224 ? 15.133 -31.656 -16.922 1 97.88 224 TYR B N 1
ATOM 4258 C CA . TYR B 1 224 ? 15.828 -32.781 -16.312 1 97.88 224 TYR B CA 1
ATOM 4259 C C . TYR B 1 224 ? 14.844 -33.844 -15.867 1 97.88 224 TYR B C 1
ATOM 4261 O O . TYR B 1 224 ? 13.852 -33.562 -15.195 1 97.88 224 TYR B O 1
ATOM 4269 N N . THR B 1 225 ? 15.055 -35.094 -16.266 1 96.06 225 THR B N 1
ATOM 4270 C CA . THR B 1 225 ? 14.289 -36.25 -15.82 1 96.06 225 THR B CA 1
ATOM 4271 C C . THR B 1 225 ? 15.219 -37.406 -15.469 1 96.06 225 THR B C 1
ATOM 4273 O O . THR B 1 225 ? 16.438 -37.25 -15.516 1 96.06 225 THR B O 1
ATOM 4276 N N . GLU B 1 226 ? 14.562 -38.5 -15.094 1 89.19 226 GLU B N 1
ATOM 4277 C CA . GLU B 1 226 ? 15.336 -39.719 -14.828 1 89.19 226 GLU B CA 1
ATOM 4278 C C . GLU B 1 226 ? 16.078 -40.156 -16.078 1 89.19 226 GLU B C 1
ATOM 4280 O O . GLU B 1 226 ? 17.125 -40.812 -15.969 1 89.19 226 GLU B O 1
ATOM 4285 N N . LYS B 1 227 ? 15.633 -39.719 -17.219 1 91.81 227 LYS B N 1
ATOM 4286 C CA . LYS B 1 227 ? 16.172 -40.188 -18.5 1 91.81 227 LYS B CA 1
ATOM 4287 C C . LYS B 1 227 ? 17.297 -39.281 -18.984 1 91.81 227 LYS B C 1
ATOM 4289 O O . LYS B 1 227 ? 18.031 -39.625 -19.906 1 91.81 227 LYS B O 1
ATOM 4294 N N . GLY B 1 228 ? 17.391 -38.156 -18.422 1 93.5 228 GLY B N 1
ATOM 4295 C CA . GLY B 1 228 ? 18.453 -37.25 -18.828 1 93.5 228 GLY B CA 1
ATOM 4296 C C . GLY B 1 228 ? 17.969 -35.812 -19 1 93.5 228 GLY B C 1
ATOM 4297 O O . GLY B 1 228 ? 16.922 -35.438 -18.469 1 93.5 228 GLY B O 1
ATOM 4298 N N . LYS B 1 229 ? 18.812 -35.062 -19.594 1 97.19 229 LYS B N 1
ATOM 4299 C CA . LYS B 1 229 ? 18.562 -33.625 -19.812 1 97.19 229 LYS B CA 1
ATOM 4300 C C . LYS B 1 229 ? 18.172 -33.344 -21.25 1 97.19 229 LYS B C 1
ATOM 4302 O O . LYS B 1 229 ? 18.75 -33.938 -22.188 1 97.19 229 LYS B O 1
ATOM 4307 N N . ILE B 1 230 ? 17.156 -32.562 -21.469 1 97.25 230 ILE B N 1
ATOM 4308 C CA . ILE B 1 230 ? 16.797 -32.062 -22.781 1 97.25 230 ILE B CA 1
ATOM 4309 C C . ILE B 1 230 ? 16.75 -30.531 -22.766 1 97.25 230 ILE B C 1
ATOM 4311 O O . ILE B 1 230 ? 16.234 -29.938 -21.812 1 97.25 230 ILE B O 1
ATOM 4315 N N . HIS B 1 231 ? 17.266 -29.922 -23.781 1 97.56 231 HIS B N 1
ATOM 4316 C CA . HIS B 1 231 ? 17.25 -28.469 -23.922 1 97.56 231 HIS B CA 1
ATOM 4317 C C . HIS B 1 231 ? 16.297 -28.047 -25.031 1 97.56 231 HIS B C 1
ATOM 4319 O O . HIS B 1 231 ? 16.25 -28.672 -26.094 1 97.56 231 HIS B O 1
ATOM 4325 N N . TYR B 1 232 ? 15.555 -27.016 -24.781 1 97.31 232 TYR B N 1
ATOM 4326 C CA . TYR B 1 232 ? 14.641 -26.438 -25.75 1 97.31 232 TYR B CA 1
ATOM 4327 C C . TYR B 1 232 ? 14.984 -24.969 -26.016 1 97.31 232 TYR B C 1
ATOM 4329 O O . TYR B 1 232 ? 15.023 -24.156 -25.094 1 97.31 232 TYR B O 1
ATOM 4337 N N . ASP B 1 233 ? 15.125 -24.625 -27.266 1 95.38 233 ASP B N 1
ATOM 4338 C CA . ASP B 1 233 ? 15.391 -23.234 -27.641 1 95.38 233 ASP B CA 1
ATOM 4339 C C . ASP B 1 233 ? 14.094 -22.422 -27.672 1 95.38 233 ASP B C 1
ATOM 4341 O O . ASP B 1 233 ? 13.016 -22.969 -27.906 1 95.38 233 ASP B O 1
ATOM 4345 N N . VAL B 1 234 ? 14.328 -21.141 -27.344 1 89.81 234 VAL B N 1
ATOM 4346 C CA . VAL B 1 234 ? 13.188 -20.234 -27.406 1 89.81 234 VAL B CA 1
ATOM 4347 C C . VAL B 1 234 ? 13.266 -19.406 -28.688 1 89.81 234 VAL B C 1
ATOM 4349 O O . VAL B 1 234 ? 14.352 -19 -29.109 1 89.81 234 VAL B O 1
ATOM 4352 N N . GLN B 1 235 ? 12.117 -19.234 -29.266 1 85.62 235 GLN B N 1
ATOM 4353 C CA . GLN B 1 235 ? 12.062 -18.344 -30.406 1 85.62 235 GLN B CA 1
ATOM 4354 C C . GLN B 1 235 ? 12.289 -16.891 -29.984 1 85.62 235 GLN B C 1
ATOM 4356 O O . GLN B 1 235 ? 11.75 -16.438 -28.969 1 85.62 235 GLN B O 1
ATOM 4361 N N . PRO B 1 236 ? 13.102 -16.203 -30.75 1 83.19 236 PRO B N 1
ATOM 4362 C CA . PRO B 1 236 ? 13.352 -14.797 -30.406 1 83.19 236 PRO B CA 1
ATOM 4363 C C . PRO B 1 236 ? 12.07 -13.961 -30.391 1 83.19 236 PRO B C 1
ATOM 4365 O O . PRO B 1 236 ? 11.203 -14.141 -31.25 1 83.19 236 PRO B O 1
ATOM 4368 N N . LEU B 1 237 ? 11.867 -13.227 -29.359 1 83.44 237 LEU B N 1
ATOM 4369 C CA . LEU B 1 237 ? 10.734 -12.312 -29.234 1 83.44 237 LEU B CA 1
ATOM 4370 C C . LEU B 1 237 ? 11.156 -11.016 -28.547 1 83.44 237 LEU B C 1
ATOM 4372 O O . LEU B 1 237 ? 12.078 -11 -27.734 1 83.44 237 LEU B O 1
ATOM 4376 N N . THR B 1 238 ? 10.609 -9.906 -29.109 1 80.94 238 THR B N 1
ATOM 4377 C CA . THR B 1 238 ? 10.773 -8.625 -28.422 1 80.94 238 THR B CA 1
ATOM 4378 C C . THR B 1 238 ? 9.641 -8.398 -27.422 1 80.94 238 THR B C 1
ATOM 4380 O O . THR B 1 238 ? 8.523 -8.039 -27.812 1 80.94 238 THR B O 1
ATOM 4383 N N . PRO B 1 239 ? 9.984 -8.625 -26.281 1 80.38 239 PRO B N 1
ATOM 4384 C CA . PRO B 1 239 ? 8.891 -8.539 -25.312 1 80.38 239 PRO B CA 1
ATOM 4385 C C . PRO B 1 239 ? 8.492 -7.094 -25 1 80.38 239 PRO B C 1
ATOM 4387 O O . PRO B 1 239 ? 9.352 -6.207 -24.984 1 80.38 239 PRO B O 1
ATOM 4390 N N . VAL B 1 240 ? 7.16 -6.914 -24.859 1 77.75 240 VAL B N 1
ATOM 4391 C CA . VAL B 1 240 ? 6.641 -5.68 -24.281 1 77.75 240 VAL B CA 1
ATOM 4392 C C . VAL B 1 240 ? 6.906 -5.652 -22.781 1 77.75 240 VAL B C 1
ATOM 4394 O O . VAL B 1 240 ? 7.305 -4.621 -22.234 1 77.75 240 VAL B O 1
ATOM 4397 N N . SER B 1 241 ? 6.727 -6.781 -22.156 1 78.38 241 SER B N 1
ATOM 4398 C CA . SER B 1 241 ? 6.98 -6.973 -20.734 1 78.38 241 SER B CA 1
ATOM 4399 C C . SER B 1 241 ? 7.301 -8.43 -20.422 1 78.38 241 SER B C 1
ATOM 4401 O O . SER B 1 241 ? 6.742 -9.344 -21.047 1 78.38 241 SER B O 1
ATOM 4403 N N . THR B 1 242 ? 8.188 -8.539 -19.484 1 76.88 242 THR B N 1
ATOM 4404 C CA . THR B 1 242 ? 8.523 -9.906 -19.094 1 76.88 242 THR B CA 1
ATOM 4405 C C . THR B 1 242 ? 7.844 -10.281 -17.781 1 76.88 242 THR B C 1
ATOM 4407 O O . THR B 1 242 ? 7.98 -11.406 -17.312 1 76.88 242 THR B O 1
ATOM 4410 N N . ILE B 1 243 ? 7.133 -9.375 -17.25 1 77 243 ILE B N 1
ATOM 4411 C CA . ILE B 1 243 ? 6.414 -9.633 -16 1 77 243 ILE B CA 1
ATOM 4412 C C . ILE B 1 243 ? 5.367 -10.719 -16.234 1 77 243 ILE B C 1
ATOM 4414 O O . ILE B 1 243 ? 4.613 -10.672 -17.203 1 77 243 ILE B O 1
ATOM 4418 N N . GLY B 1 244 ? 5.387 -11.773 -15.398 1 86.12 244 GLY B N 1
ATOM 4419 C CA . GLY B 1 244 ? 4.402 -12.836 -15.469 1 86.12 244 GLY B CA 1
ATOM 4420 C C . GLY B 1 244 ? 4.809 -13.969 -16.391 1 86.12 244 GLY B C 1
ATOM 4421 O O . GLY B 1 244 ? 4.117 -14.984 -16.484 1 86.12 244 GLY B O 1
ATOM 4422 N N . ALA B 1 245 ? 5.938 -13.805 -17.109 1 90.31 245 ALA B N 1
ATOM 4423 C CA . ALA B 1 245 ? 6.355 -14.82 -18.078 1 90.31 245 ALA B CA 1
ATOM 4424 C C . ALA B 1 245 ? 6.52 -16.188 -17.406 1 90.31 245 ALA B C 1
ATOM 4426 O O . ALA B 1 245 ? 6.008 -17.188 -17.891 1 90.31 245 ALA B O 1
ATOM 4427 N N . GLY B 1 246 ? 7.191 -16.203 -16.266 1 93.5 246 GLY B N 1
ATOM 4428 C CA . GLY B 1 246 ? 7.387 -17.453 -15.547 1 93.5 246 GLY B CA 1
ATOM 4429 C C . GLY B 1 246 ? 6.09 -18.062 -15.055 1 93.5 246 GLY B C 1
ATOM 4430 O O . GLY B 1 246 ? 5.898 -19.281 -15.148 1 93.5 246 GLY B O 1
ATOM 4431 N N . ASP B 1 247 ? 5.238 -17.266 -14.531 1 95.31 247 ASP B 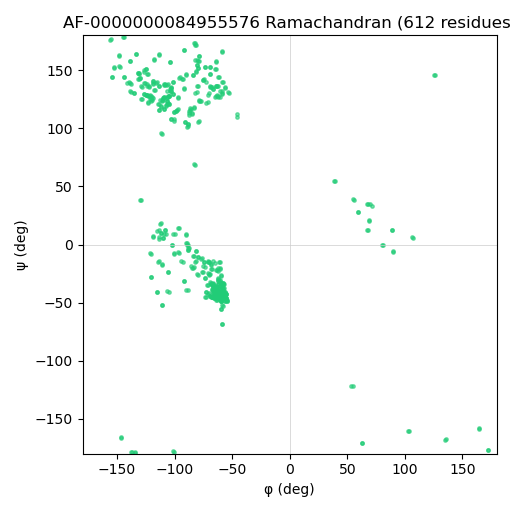N 1
ATOM 4432 C CA . ASP B 1 247 ? 3.945 -17.734 -14.047 1 95.31 247 ASP B CA 1
ATOM 4433 C C . ASP B 1 247 ? 3.145 -18.406 -15.164 1 95.31 247 ASP B C 1
ATOM 4435 O O . ASP B 1 247 ? 2.51 -19.438 -14.945 1 95.31 247 ASP B O 1
ATOM 4439 N N . ASN B 1 248 ? 3.182 -17.766 -16.312 1 96.75 248 ASN B N 1
ATOM 4440 C CA . ASN B 1 248 ? 2.381 -18.297 -17.406 1 96.75 248 ASN B CA 1
ATOM 4441 C C . ASN B 1 248 ? 3.074 -19.469 -18.094 1 96.75 248 ASN B C 1
ATOM 4443 O O . ASN B 1 248 ? 2.416 -20.328 -18.672 1 96.75 248 ASN B O 1
ATOM 4447 N N . PHE B 1 249 ? 4.391 -19.516 -18.016 1 97.38 249 PHE B N 1
ATOM 4448 C CA . PHE B 1 249 ? 5.062 -20.75 -18.375 1 97.38 249 PHE B CA 1
ATOM 4449 C C . PHE B 1 249 ? 4.523 -21.922 -17.547 1 97.38 249 PHE B C 1
ATOM 4451 O O . PHE B 1 249 ? 4.195 -22.969 -18.094 1 97.38 249 PHE B O 1
ATOM 4458 N N . ASN B 1 250 ? 4.387 -21.688 -16.234 1 98.38 250 ASN B N 1
ATOM 4459 C CA . ASN B 1 250 ? 3.822 -22.703 -15.352 1 98.38 250 ASN B CA 1
ATOM 4460 C C . ASN B 1 250 ? 2.406 -23.094 -15.773 1 98.38 250 ASN B C 1
ATOM 4462 O O . ASN B 1 250 ? 2.059 -24.281 -15.797 1 98.38 250 ASN B O 1
ATOM 4466 N N . ALA B 1 251 ? 1.627 -22.078 -16.062 1 98.38 251 ALA B N 1
ATOM 4467 C CA . ALA B 1 251 ? 0.27 -22.344 -16.531 1 98.38 251 ALA B CA 1
ATOM 4468 C C . ALA B 1 251 ? 0.285 -23.203 -17.797 1 98.38 251 ALA B C 1
ATOM 4470 O O . ALA B 1 251 ? -0.541 -24.109 -17.938 1 98.38 251 ALA B O 1
ATOM 4471 N N . GLY B 1 252 ? 1.212 -22.922 -18.688 1 98.38 252 GLY B N 1
ATOM 4472 C CA . GLY B 1 252 ? 1.332 -23.688 -19.922 1 98.38 252 GLY B CA 1
ATOM 4473 C C . GLY B 1 252 ? 1.726 -25.141 -19.688 1 98.38 252 GLY B C 1
ATOM 4474 O O . GLY B 1 252 ? 1.236 -26.031 -20.375 1 98.38 252 GLY B O 1
ATOM 4475 N N . ILE B 1 253 ? 2.625 -25.375 -18.766 1 98.62 253 ILE B N 1
ATOM 4476 C CA . ILE B 1 253 ? 3.016 -26.734 -18.422 1 98.62 253 ILE B CA 1
ATOM 4477 C C . ILE B 1 253 ? 1.801 -27.516 -17.906 1 98.62 253 ILE B C 1
ATOM 4479 O O . ILE B 1 253 ? 1.542 -28.641 -18.344 1 98.62 253 ILE B O 1
ATOM 4483 N N . VAL B 1 254 ? 1.064 -26.891 -17 1 98.31 254 VAL B N 1
ATOM 4484 C CA . VAL B 1 254 ? -0.127 -27.516 -16.438 1 98.31 254 VAL B CA 1
ATOM 4485 C C . VAL B 1 254 ? -1.146 -27.781 -17.547 1 98.31 254 VAL B C 1
ATOM 4487 O O . VAL B 1 254 ? -1.732 -28.875 -17.594 1 98.31 254 VAL B O 1
ATOM 4490 N N . TYR B 1 255 ? -1.323 -26.844 -18.391 1 97.88 255 TYR B N 1
ATOM 4491 C CA . TYR B 1 255 ? -2.197 -27.016 -19.547 1 97.88 255 TYR B CA 1
ATOM 4492 C C . TYR B 1 255 ? -1.775 -28.219 -20.375 1 97.88 255 TYR B C 1
ATOM 4494 O O . TYR B 1 255 ? -2.615 -29.031 -20.781 1 97.88 255 TYR B O 1
ATOM 4502 N N . GLY B 1 256 ? -0.505 -28.312 -20.688 1 97.81 256 GLY B N 1
ATOM 4503 C CA . GLY B 1 256 ? 0.008 -29.422 -21.469 1 97.81 256 GLY B CA 1
ATOM 4504 C C . GLY B 1 256 ? -0.254 -30.766 -20.812 1 97.81 256 GLY B C 1
ATOM 4505 O O . GLY B 1 256 ? -0.627 -31.734 -21.484 1 97.81 256 GLY B O 1
ATOM 4506 N N . LEU B 1 257 ? -0.077 -30.859 -19.484 1 97.81 257 LEU B N 1
ATOM 4507 C CA . LEU B 1 257 ? -0.351 -32.094 -18.75 1 97.81 257 LEU B CA 1
ATOM 4508 C C . LEU B 1 257 ? -1.809 -32.5 -18.922 1 97.81 257 LEU B C 1
ATOM 4510 O O . LEU B 1 257 ? -2.102 -33.688 -19.109 1 97.81 257 LEU B O 1
ATOM 4514 N N . ILE B 1 258 ? -2.67 -31.547 -18.828 1 97 258 ILE B N 1
ATOM 4515 C CA . ILE B 1 258 ? -4.098 -31.828 -18.922 1 97 258 ILE B CA 1
ATOM 4516 C C . ILE B 1 258 ? -4.461 -32.156 -20.375 1 97 258 ILE B C 1
ATOM 4518 O O . ILE B 1 258 ? -5.145 -33.156 -20.641 1 97 258 ILE B O 1
ATOM 4522 N N . LYS B 1 259 ? -3.984 -31.391 -21.312 1 96 259 LYS B N 1
ATOM 4523 C CA . LYS B 1 259 ? -4.289 -31.531 -22.734 1 96 259 LYS B CA 1
ATOM 4524 C C . LYS B 1 259 ? -3.906 -32.938 -23.25 1 96 259 LYS B C 1
ATOM 4526 O O . LYS B 1 259 ? -4.652 -33.531 -24.016 1 96 259 LYS B O 1
ATOM 4531 N N . TYR B 1 260 ? -2.824 -33.406 -22.797 1 96.44 260 TYR B N 1
ATOM 4532 C CA . TYR B 1 260 ? -2.311 -34.688 -23.312 1 96.44 260 TYR B CA 1
ATOM 4533 C C . TYR B 1 260 ? -2.631 -35.844 -22.375 1 96.44 260 TYR B C 1
ATOM 4535 O O . TYR B 1 260 ? -2.074 -36.938 -22.516 1 96.44 260 TYR B O 1
ATOM 4543 N N . GLY B 1 261 ? -3.445 -35.594 -21.375 1 95.38 261 GLY B N 1
ATOM 4544 C CA . GLY B 1 261 ? -4.008 -36.625 -20.516 1 95.38 261 GLY B CA 1
ATOM 4545 C C . GLY B 1 261 ? -2.98 -37.281 -19.609 1 95.38 261 GLY B C 1
ATOM 4546 O O . GLY B 1 261 ? -3.027 -38.5 -19.359 1 95.38 261 GLY B O 1
ATOM 4547 N N . ILE B 1 262 ? -2.018 -36.5 -19.156 1 96.38 262 ILE B N 1
ATOM 4548 C CA . ILE B 1 262 ? -0.954 -37.062 -18.312 1 96.38 262 ILE B CA 1
ATOM 4549 C C . ILE B 1 262 ? -1.402 -37.062 -16.844 1 96.38 262 ILE B C 1
ATOM 4551 O O . ILE B 1 262 ? -1.686 -36 -16.281 1 96.38 262 ILE B O 1
ATOM 4555 N N . GLY B 1 263 ? -1.501 -38.25 -16.266 1 96.12 263 GLY B N 1
ATOM 4556 C CA . GLY B 1 263 ? -1.837 -38.375 -14.852 1 96.12 263 GLY B CA 1
ATOM 4557 C C . GLY B 1 263 ? -0.63 -38.656 -13.977 1 96.12 263 GLY B C 1
ATOM 4558 O O . GLY B 1 263 ? 0.502 -38.688 -14.461 1 96.12 263 GLY B O 1
ATOM 4559 N N . TYR B 1 264 ? -0.875 -38.812 -12.75 1 96.12 264 TYR B N 1
ATOM 4560 C CA . TYR B 1 264 ? 0.152 -39 -11.734 1 96.12 264 TYR B CA 1
ATOM 4561 C C . TYR B 1 264 ? 1.046 -40.188 -12.07 1 96.12 264 TYR B C 1
ATOM 4563 O O . TYR B 1 264 ? 2.273 -40.094 -12.031 1 96.12 264 TYR B O 1
ATOM 4571 N N . HIS B 1 265 ? 0.535 -41.25 -12.539 1 95.25 265 HIS B N 1
ATOM 4572 C CA . HIS B 1 265 ? 1.281 -42.469 -12.781 1 95.25 265 HIS B CA 1
ATOM 4573 C C . HIS B 1 265 ? 2.018 -42.406 -14.117 1 95.25 265 HIS B C 1
ATOM 4575 O O . HIS B 1 265 ? 2.916 -43.219 -14.367 1 95.25 265 HIS B O 1
ATOM 4581 N N . ASP B 1 266 ? 1.648 -41.469 -14.93 1 95.75 266 ASP B N 1
ATOM 4582 C CA . ASP B 1 266 ? 2.242 -41.375 -16.266 1 95.75 266 ASP B CA 1
ATOM 4583 C C . ASP B 1 266 ? 3.574 -40.625 -16.219 1 95.75 266 ASP B C 1
ATOM 4585 O O . ASP B 1 266 ? 4.391 -40.75 -17.125 1 95.75 266 ASP B O 1
ATOM 4589 N N . LEU B 1 267 ? 3.84 -39.875 -15.211 1 95.06 267 LEU B N 1
ATOM 4590 C CA . LEU B 1 267 ? 4.953 -38.938 -15.148 1 95.06 267 LEU B CA 1
ATOM 4591 C C . LEU B 1 267 ? 6.289 -39.688 -15.281 1 95.06 267 LEU B C 1
ATOM 4593 O O . LEU B 1 267 ? 7.191 -39.188 -15.969 1 95.06 267 LEU B O 1
ATOM 4597 N N . SER B 1 268 ? 6.391 -40.812 -14.68 1 91.31 268 SER B N 1
ATOM 4598 C CA . SER B 1 268 ? 7.66 -41.531 -14.656 1 91.31 268 SER B CA 1
ATOM 4599 C C . SER B 1 268 ? 7.941 -42.219 -16 1 91.31 268 SER B C 1
ATOM 4601 O O . SER B 1 268 ? 9.078 -42.594 -16.281 1 91.31 268 SER B O 1
ATOM 4603 N N . ARG B 1 269 ? 6.957 -42.281 -16.875 1 93.06 269 ARG B N 1
ATOM 4604 C CA . ARG B 1 269 ? 7.117 -43.031 -18.125 1 93.06 269 ARG B CA 1
ATOM 4605 C C . ARG B 1 269 ? 6.973 -42.125 -19.328 1 93.06 269 ARG B C 1
ATOM 4607 O O . ARG B 1 269 ? 6.949 -42.594 -20.469 1 93.06 269 ARG B O 1
ATOM 4614 N N . LEU B 1 270 ? 6.875 -40.906 -19.109 1 94.69 270 LEU B N 1
ATOM 4615 C CA . LEU B 1 270 ? 6.641 -40 -20.219 1 94.69 270 LEU B CA 1
ATOM 4616 C C . LEU B 1 270 ? 7.809 -40 -21.203 1 94.69 270 LEU B C 1
ATOM 4618 O O . LEU B 1 270 ? 8.969 -40 -20.781 1 94.69 270 LEU B O 1
ATOM 4622 N N . SER B 1 271 ? 7.5 -40.031 -22.406 1 94.94 271 SER B N 1
ATOM 4623 C CA . SER B 1 271 ? 8.523 -40 -23.438 1 94.94 271 SER B CA 1
ATOM 4624 C C . SER B 1 271 ? 9.047 -38.562 -23.656 1 94.94 271 SER B C 1
ATOM 4626 O O . SER B 1 271 ? 8.383 -37.594 -23.281 1 94.94 271 SER B O 1
ATOM 4628 N N . GLU B 1 272 ? 10.164 -38.531 -24.266 1 95.19 272 GLU B N 1
ATOM 4629 C CA . GLU B 1 272 ? 10.75 -37.219 -24.609 1 95.19 272 GL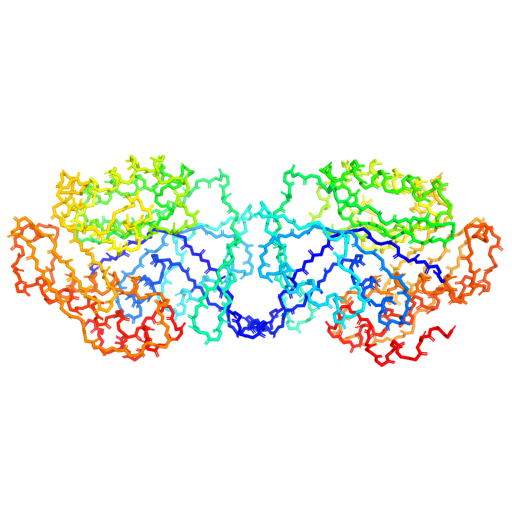U B CA 1
ATOM 4630 C C . GLU B 1 272 ? 9.82 -36.438 -25.531 1 95.19 272 GLU B C 1
ATOM 4632 O O . GLU B 1 272 ? 9.734 -35.219 -25.422 1 95.19 272 GLU B O 1
ATOM 4637 N N . MET B 1 273 ? 9.195 -37.156 -26.359 1 95.69 273 MET B N 1
ATOM 4638 C CA . MET B 1 273 ? 8.305 -36.5 -27.312 1 95.69 273 MET B CA 1
ATOM 4639 C C . MET B 1 273 ? 7.145 -35.844 -26.594 1 95.69 273 MET B C 1
ATOM 4641 O O . MET B 1 273 ? 6.797 -34.688 -26.922 1 95.69 273 MET B O 1
ATOM 4645 N N . VAL B 1 274 ? 6.527 -36.531 -25.672 1 96.81 274 VAL B N 1
ATOM 4646 C CA . VAL B 1 274 ? 5.398 -35.969 -24.938 1 96.81 274 VAL B CA 1
ATOM 4647 C C . VAL B 1 274 ? 5.875 -34.812 -24.078 1 96.81 274 VAL B C 1
ATOM 4649 O O . VAL B 1 274 ? 5.215 -33.75 -24 1 96.81 274 VAL B O 1
ATOM 4652 N N . TRP B 1 275 ? 7.047 -34.875 -23.438 1 97.44 275 TRP B N 1
ATOM 4653 C CA . TRP B 1 275 ? 7.617 -33.812 -22.656 1 97.44 275 TRP B CA 1
ATOM 4654 C C . TRP B 1 275 ? 7.836 -32.562 -23.531 1 97.44 275 TRP B C 1
ATOM 4656 O O . TRP B 1 275 ? 7.578 -31.438 -23.094 1 97.44 275 TRP B O 1
ATOM 4666 N N . SER B 1 276 ? 8.305 -32.812 -24.703 1 97.44 276 SER B N 1
ATOM 4667 C CA . SER B 1 276 ? 8.547 -31.703 -25.625 1 97.44 276 SER B CA 1
ATOM 4668 C C . SER B 1 276 ? 7.266 -30.938 -25.922 1 97.44 276 SER B C 1
ATOM 4670 O O . SER B 1 276 ? 7.273 -29.703 -25.969 1 97.44 276 SER B O 1
ATOM 4672 N N . LYS B 1 277 ? 6.215 -31.703 -26.094 1 97.5 277 LYS B N 1
ATOM 4673 C CA . LYS B 1 277 ? 4.93 -31.062 -26.344 1 97.5 277 LYS B CA 1
ATOM 4674 C C . LYS B 1 277 ? 4.48 -30.234 -25.141 1 97.5 277 LYS B C 1
ATOM 4676 O O . LYS B 1 277 ? 3.965 -29.125 -25.297 1 97.5 277 LYS B O 1
ATOM 4681 N N . ILE B 1 278 ? 4.699 -30.734 -23.984 1 98 278 ILE B N 1
ATOM 4682 C CA . ILE B 1 278 ? 4.305 -30.078 -22.734 1 98 278 ILE B CA 1
ATOM 4683 C C . ILE B 1 278 ? 5.141 -28.812 -22.547 1 98 278 ILE B C 1
ATOM 4685 O O . ILE B 1 278 ? 4.602 -27.734 -22.266 1 98 278 ILE B O 1
ATOM 4689 N N . ILE B 1 279 ? 6.469 -28.891 -22.766 1 98.31 279 ILE B N 1
ATOM 4690 C CA . ILE B 1 279 ? 7.371 -27.766 -22.609 1 98.31 279 ILE B CA 1
ATOM 4691 C C . ILE B 1 279 ? 7.016 -26.672 -23.625 1 98.31 279 ILE B C 1
ATOM 4693 O O . ILE B 1 279 ? 7.047 -25.484 -23.297 1 98.31 279 ILE B O 1
ATOM 4697 N N . ARG B 1 280 ? 6.629 -27.094 -24.781 1 97 280 ARG B N 1
ATOM 4698 C CA . ARG B 1 280 ? 6.238 -26.141 -25.812 1 97 280 ARG B CA 1
ATOM 4699 C C . ARG B 1 280 ? 4.992 -25.359 -25.406 1 97 280 ARG B C 1
ATOM 4701 O O . ARG B 1 280 ? 4.871 -24.172 -25.688 1 97 280 ARG B O 1
ATOM 4708 N N . CYS B 1 281 ? 4.051 -26.078 -24.797 1 97.56 281 CYS B N 1
ATOM 4709 C CA . CYS B 1 281 ? 2.891 -25.375 -24.25 1 97.56 281 CYS B CA 1
ATOM 4710 C C . CYS B 1 281 ? 3.314 -24.281 -23.281 1 97.56 281 CYS B C 1
ATOM 4712 O O . CYS B 1 281 ? 2.811 -23.156 -23.344 1 97.56 281 CYS B O 1
ATOM 4714 N N . GLY B 1 282 ? 4.258 -24.609 -22.359 1 97.94 282 GLY B N 1
ATOM 4715 C CA . GLY B 1 282 ? 4.777 -23.609 -21.438 1 97.94 282 GLY B CA 1
ATOM 4716 C C . GLY B 1 282 ? 5.391 -22.406 -22.125 1 97.94 282 GLY B C 1
ATOM 4717 O O . GLY B 1 282 ? 5.098 -21.266 -21.766 1 97.94 282 GLY B O 1
ATOM 4718 N N . MET B 1 283 ? 6.137 -22.703 -23.172 1 96.44 283 MET B N 1
ATOM 4719 C CA . MET B 1 283 ? 6.82 -21.656 -23.922 1 96.44 283 MET B CA 1
ATOM 4720 C C . MET B 1 283 ? 5.816 -20.766 -24.641 1 96.44 283 MET B C 1
ATOM 4722 O O . MET B 1 283 ? 5.992 -19.547 -24.703 1 96.44 283 MET B O 1
ATOM 4726 N N . GLU B 1 284 ? 4.773 -21.344 -25.172 1 95.62 284 GLU B N 1
ATOM 4727 C CA . GLU B 1 284 ? 3.746 -20.594 -25.891 1 95.62 284 GLU B CA 1
ATOM 4728 C C . GLU B 1 284 ? 2.996 -19.656 -24.953 1 95.62 284 GLU B C 1
ATOM 4730 O O . GLU B 1 284 ? 2.729 -18.5 -25.297 1 95.62 284 GLU B O 1
ATOM 4735 N N . PHE B 1 285 ? 2.625 -20.141 -23.781 1 96.94 285 PHE B N 1
ATOM 4736 C CA . PHE B 1 285 ? 1.932 -19.328 -22.797 1 96.94 285 PHE B CA 1
ATOM 4737 C C . PHE B 1 285 ? 2.803 -18.156 -22.359 1 96.94 285 PHE B C 1
ATOM 4739 O O . PHE B 1 285 ? 2.33 -17.016 -22.281 1 96.94 285 PHE B O 1
ATOM 4746 N N . ALA B 1 286 ? 4.078 -18.422 -22.078 1 95.19 286 ALA B N 1
ATOM 4747 C CA . ALA B 1 286 ? 5.012 -17.375 -21.672 1 95.19 286 ALA B CA 1
ATOM 4748 C C . ALA B 1 286 ? 5.168 -16.328 -22.766 1 95.19 286 ALA B C 1
ATOM 4750 O O . ALA B 1 286 ? 5.176 -15.125 -22.5 1 95.19 286 ALA B O 1
ATOM 4751 N N . ALA B 1 287 ? 5.238 -16.781 -23.969 1 93.44 287 ALA B N 1
ATOM 4752 C CA . ALA B 1 287 ? 5.406 -15.875 -25.109 1 93.44 287 ALA B CA 1
ATOM 4753 C C . ALA B 1 287 ? 4.195 -14.961 -25.266 1 93.44 287 ALA B C 1
ATOM 4755 O O . ALA B 1 287 ? 4.34 -13.773 -25.562 1 93.44 287 ALA B O 1
ATOM 4756 N N . ASP B 1 288 ? 3.029 -15.461 -25.109 1 94.25 288 ASP B N 1
ATOM 4757 C CA . ASP B 1 288 ? 1.814 -14.664 -25.25 1 94.25 288 ASP B CA 1
ATOM 4758 C C . ASP B 1 288 ? 1.787 -13.508 -24.25 1 94.25 288 ASP B C 1
ATOM 4760 O O . ASP B 1 288 ? 1.521 -12.367 -24.625 1 94.25 288 ASP B O 1
ATOM 4764 N N . VAL B 1 289 ? 2.043 -13.766 -23.016 1 92.62 289 VAL B N 1
ATOM 4765 C CA . VAL B 1 289 ? 1.943 -12.75 -21.969 1 92.62 289 VAL B CA 1
ATOM 4766 C C . VAL B 1 289 ? 3.014 -11.688 -22.188 1 92.62 289 VAL B C 1
ATOM 4768 O O . VAL B 1 289 ? 2.785 -10.508 -21.906 1 92.62 289 VAL B O 1
ATOM 4771 N N . CYS B 1 290 ? 4.18 -12.086 -22.688 1 89.19 290 CYS B N 1
ATOM 4772 C CA . CYS B 1 290 ? 5.27 -11.148 -22.938 1 89.19 290 CYS B CA 1
ATOM 4773 C C . CYS B 1 290 ? 4.895 -10.141 -24.016 1 89.19 290 CYS B C 1
ATOM 4775 O O . CYS B 1 290 ? 5.551 -9.109 -24.156 1 89.19 290 CYS B O 1
ATOM 4777 N N . GLY B 1 291 ? 3.877 -10.453 -24.719 1 87 291 GLY B N 1
ATOM 4778 C CA . GLY B 1 291 ? 3.447 -9.562 -25.797 1 87 291 GLY B CA 1
ATOM 4779 C C . GLY B 1 291 ? 2.619 -8.391 -25.297 1 87 291 GLY B C 1
ATOM 4780 O O . GLY B 1 291 ? 2.275 -7.5 -26.078 1 87 291 GLY B O 1
ATOM 4781 N N . SER B 1 292 ? 2.299 -8.375 -24.031 1 83.88 292 SER B N 1
ATOM 4782 C CA . SER B 1 292 ? 1.496 -7.309 -23.453 1 83.88 292 SER B CA 1
ATOM 4783 C C . SER B 1 292 ? 1.953 -6.992 -22.031 1 83.88 292 SER B C 1
ATOM 4785 O O . SER B 1 292 ? 2.902 -7.598 -21.531 1 83.88 292 SER B O 1
ATOM 4787 N N . PHE B 1 293 ? 1.312 -6.012 -21.406 1 76.81 293 PHE B N 1
ATOM 4788 C CA . PHE B 1 293 ? 1.614 -5.656 -20.031 1 76.81 293 PHE B CA 1
ATOM 4789 C C . PHE B 1 293 ? 0.75 -6.461 -19.062 1 76.81 293 PHE B C 1
ATOM 4791 O O . PHE B 1 293 ? 0.814 -6.258 -17.844 1 76.81 293 PHE B O 1
ATOM 4798 N N . SER B 1 294 ? 0.038 -7.43 -19.656 1 84.62 294 SER B N 1
ATOM 4799 C CA . SER B 1 294 ? -0.848 -8.227 -18.812 1 84.62 294 SER B CA 1
ATOM 4800 C C . SER B 1 294 ? -0.075 -9.305 -18.062 1 84.62 294 SER B C 1
ATOM 4802 O O . SER B 1 294 ? 0.929 -9.82 -18.562 1 84.62 294 SER B O 1
ATOM 4804 N N . ASN B 1 295 ? -0.593 -9.656 -16.938 1 89.12 295 ASN B N 1
ATOM 4805 C CA . ASN B 1 295 ? 0.013 -10.711 -16.125 1 89.12 295 ASN B CA 1
ATOM 4806 C C . ASN B 1 295 ? -0.52 -12.086 -16.516 1 89.12 295 ASN B C 1
ATOM 4808 O O . ASN B 1 295 ? -0.06 -13.102 -15.984 1 89.12 295 ASN B O 1
ATOM 4812 N N . TYR B 1 296 ? -1.487 -12.141 -17.422 1 95.06 296 TYR B N 1
ATOM 4813 C CA . TYR B 1 296 ? -2.178 -13.359 -17.812 1 95.06 296 TYR B CA 1
ATOM 4814 C C . TYR B 1 296 ? -2.285 -13.453 -19.328 1 95.06 296 TYR B C 1
ATOM 4816 O O . TYR B 1 296 ? -2.105 -12.461 -20.031 1 95.06 296 TYR B O 1
ATOM 4824 N N . VAL B 1 297 ? -2.588 -14.609 -19.797 1 95.62 297 VAL B N 1
ATOM 4825 C CA . VAL B 1 297 ? -2.732 -14.781 -21.25 1 95.62 297 VAL B CA 1
ATOM 4826 C C . VAL B 1 297 ? -3.908 -13.953 -21.75 1 95.62 297 VAL B C 1
ATOM 4828 O O . VAL B 1 297 ? -4.867 -13.711 -21.016 1 95.62 297 VAL B O 1
ATOM 4831 N N . SER B 1 298 ? -3.818 -13.523 -22.984 1 94.38 298 SER B N 1
ATOM 4832 C CA . SER B 1 298 ? -4.875 -12.719 -23.578 1 94.38 298 SER B CA 1
ATOM 4833 C C . SER B 1 298 ? -6.141 -13.539 -23.797 1 94.38 298 SER B C 1
ATOM 4835 O O . SER B 1 298 ? -6.078 -14.766 -23.953 1 94.38 298 SER B O 1
ATOM 4837 N N . PRO B 1 299 ? -7.262 -12.859 -23.781 1 91.75 299 PRO B N 1
ATOM 4838 C CA . PRO B 1 299 ? -8.508 -13.57 -24.078 1 91.75 299 PRO B CA 1
ATOM 4839 C C . PRO B 1 299 ? -8.484 -14.25 -25.438 1 91.75 299 PRO B C 1
ATOM 4841 O O . PRO B 1 299 ? -9.047 -15.336 -25.594 1 91.75 299 PRO B O 1
ATOM 4844 N N . GLU B 1 300 ? -7.828 -13.68 -26.406 1 93 300 GLU B N 1
ATOM 4845 C CA . GLU B 1 300 ? -7.723 -14.266 -27.734 1 93 300 GLU B CA 1
ATOM 4846 C C . GLU B 1 300 ? -6.926 -15.562 -27.703 1 93 300 GLU B C 1
ATOM 4848 O O . GLU B 1 300 ? -7.332 -16.562 -28.297 1 93 300 GLU B O 1
ATOM 4853 N N . PHE B 1 301 ? -5.852 -15.469 -27.031 1 95.38 301 PHE B N 1
ATOM 4854 C CA . PHE B 1 301 ? -5.02 -16.656 -26.875 1 95.38 301 PHE B CA 1
ATOM 4855 C C . PHE B 1 301 ? -5.797 -17.766 -26.172 1 95.38 301 PHE B C 1
ATOM 4857 O O . PHE B 1 301 ? -5.73 -18.922 -26.578 1 95.38 301 PHE B O 1
ATOM 4864 N N . ALA B 1 302 ? -6.543 -17.438 -25.156 1 94.25 302 ALA B N 1
ATOM 4865 C CA . ALA B 1 302 ? -7.312 -18.391 -24.359 1 94.25 302 ALA B CA 1
ATOM 4866 C C . ALA B 1 302 ? -8.398 -19.062 -25.203 1 94.25 302 ALA B C 1
ATOM 4868 O O . ALA B 1 302 ? -8.609 -20.266 -25.109 1 94.25 302 ALA B O 1
ATOM 4869 N N . LYS B 1 303 ? -9.031 -18.312 -26.047 1 92.62 303 LYS B N 1
ATOM 4870 C CA . LYS B 1 303 ? -10.094 -18.828 -26.891 1 92.62 303 LYS B CA 1
ATOM 4871 C C . LYS B 1 303 ? -9.562 -19.891 -27.859 1 92.62 303 LYS B C 1
ATOM 4873 O O . LYS B 1 303 ? -10.227 -20.906 -28.109 1 92.62 303 LYS B O 1
ATOM 4878 N N . GLU B 1 304 ? -8.398 -19.703 -28.312 1 92.69 304 GLU B N 1
ATOM 4879 C CA . GLU B 1 304 ? -7.797 -20.609 -29.297 1 92.69 304 GLU B CA 1
ATOM 4880 C C . GLU B 1 304 ? -7.348 -21.906 -28.641 1 92.69 304 GLU B C 1
ATOM 4882 O O . GLU B 1 304 ? -7.188 -22.922 -29.312 1 92.69 304 GLU B O 1
ATOM 4887 N N . ARG B 1 305 ? -7.211 -21.859 -27.359 1 91.25 305 ARG B N 1
ATOM 4888 C CA . ARG B 1 305 ? -6.613 -23 -26.688 1 91.25 305 ARG B CA 1
ATOM 4889 C C . ARG B 1 305 ? -7.633 -23.703 -25.781 1 91.25 305 ARG B C 1
ATOM 4891 O O . ARG B 1 305 ? -7.285 -24.641 -25.062 1 91.25 305 ARG B O 1
ATOM 4898 N N . ARG B 1 306 ? -8.789 -23.312 -25.828 1 89.56 306 ARG B N 1
ATOM 4899 C CA . ARG B 1 306 ? -9.812 -23.938 -24.984 1 89.56 306 ARG B CA 1
ATOM 4900 C C . ARG B 1 306 ? -9.945 -25.422 -25.312 1 89.56 306 ARG B C 1
ATOM 4902 O O . ARG B 1 306 ? -9.938 -25.812 -26.484 1 89.56 306 ARG B O 1
ATOM 4909 N N . LEU B 1 307 ? -9.945 -26.156 -24.266 1 80.06 307 LEU B N 1
ATOM 4910 C CA . LEU B 1 307 ? -10.047 -27.594 -24.422 1 80.06 307 LEU B CA 1
ATOM 4911 C C . LEU B 1 307 ? -11.508 -28.031 -24.484 1 80.06 307 LEU B C 1
ATOM 4913 O O . LEU B 1 307 ? -12.352 -27.469 -23.797 1 80.06 307 LEU B O 1
ATOM 4917 N N . ASP B 1 308 ? -12.094 -28.531 -25.609 1 64.06 308 ASP B N 1
ATOM 4918 C CA . ASP B 1 308 ? -13.438 -29.062 -25.781 1 64.06 308 ASP B CA 1
ATOM 4919 C C . ASP B 1 308 ? -13.672 -30.266 -24.875 1 64.06 308 ASP B C 1
ATOM 4921 O O . ASP B 1 308 ? -12.75 -31.047 -24.641 1 64.06 308 ASP B O 1
#

Organism: Tannerella forsythia (strain ATCC 43037 / JCM 10827 / CCUG 21028 A / KCTC 5666 / FDC 338) (NCBI:txid203275)

Secondary structure (DSSP, 8-state):
---EEEE---EEEEEEETTEEEEEEEE-HHHHHHHHHHHTT--EEEEEEEESSHHHHHHHHHHHHTT---TTEEEETTSPPPEEEEEE-TTS-EEEEEE----SS---SPPPP--TT-EEEEETGGGT-HHHHHHHHHHHHHHHHTT-EEEEE----GGGGGGHHHHHHHHHHHHHH-SEEEEEHHHHHHHHS---HHHHIIIIITTT-S-EEEE-GGG-EEEEETTEEEEEPPPP---S--TTHHHHHHHHHHHHHHHTT--GGGGGG--HHHHHHHHHHHHHHHHHHHTSS-SS--HHHHHHH---/---EEEE---EEEEEEETTEEEEEEEE-HHHHHHHHHHHTT--EEEEEEEESSHHHHHHHHHHHHTT---TTEEEETTSPPPEEEEEE-TTS-EEEEEE----SS---SPPPP--TT-EEEEETGGGT-HHHHHHHHHHHHHHHHTTPEEEEE----GGGGGGHHHHHHHHHHHHHH-SEEEEEHHHHHHHHS---HHHHIIIIITTT-S-EEEE-GGG-EEEEETTEEEEEPPPP---S--TTHHHHHHHHHHHHHHHTT--GGGGGG--HHHHHHHHHHHHHHHHHHHTSS-SS--HHHHHHH---

Radius of gyration: 29.05 Å; Cα contacts (8 Å, |Δi|>4): 1280; chains: 2; bounding box: 48×85×62 Å

Solvent-accessible surface area (backbone atoms only — not comparable to full-atom values): 31792 Å² total; per-residue (Å²): 132,69,41,37,39,31,38,34,55,51,29,39,34,35,34,24,50,87,86,28,41,63,45,58,44,73,34,37,60,50,42,23,16,46,50,33,39,21,56,24,66,44,51,49,45,49,37,34,65,32,8,69,43,71,64,26,48,52,44,50,51,51,36,48,76,42,69,34,65,62,84,32,46,35,67,32,82,90,37,57,43,30,36,29,39,33,40,46,44,97,83,68,48,70,48,77,47,79,47,70,61,76,63,96,65,64,88,76,58,69,75,79,90,70,48,70,41,15,35,38,40,37,32,32,63,54,59,63,33,76,78,41,32,65,56,50,48,52,52,51,51,51,35,50,74,37,38,24,35,28,38,33,37,48,63,42,53,69,90,47,35,88,45,21,78,79,43,44,66,57,52,49,53,49,35,50,67,22,60,34,35,36,38,39,49,62,25,38,30,35,58,67,72,43,73,57,61,67,56,43,36,69,73,69,36,44,89,46,23,55,29,39,37,37,40,46,73,83,78,13,38,38,40,36,41,90,88,42,76,49,79,43,84,50,78,90,74,85,64,71,26,69,59,41,24,68,29,24,21,52,30,16,36,54,48,27,34,58,74,70,66,53,38,52,83,40,64,87,68,60,47,70,68,59,49,50,55,20,52,46,34,10,52,52,34,17,52,52,15,14,66,34,89,40,54,36,55,49,71,68,61,21,65,75,59,41,76,130,131,69,41,38,38,32,37,34,55,52,30,40,35,35,35,24,52,87,85,29,42,63,45,59,44,73,34,37,58,49,40,24,16,48,49,33,37,22,56,24,68,44,52,52,45,50,37,35,65,32,9,70,44,70,63,28,49,51,44,50,52,49,36,48,75,42,68,34,64,63,84,32,48,36,67,33,82,91,38,58,44,31,36,30,41,34,40,46,42,97,82,69,48,69,50,78,46,80,46,70,61,78,64,95,65,64,88,76,58,69,74,80,89,72,47,69,42,17,36,39,40,36,32,32,63,54,60,62,33,76,79,41,33,65,58,52,50,51,52,51,51,52,35,50,73,37,38,24,36,31,37,35,36,48,62,42,52,68,92,48,36,90,47,21,77,79,43,44,65,58,52,51,53,50,36,50,67,23,59,34,36,36,37,38,49,62,23,38,31,37,58,66,72,44,75,58,63,68,56,42,38,68,74,70,36,45,87,47,24,52,29,40,38,38,42,44,73,83,78,13,36,39,40,38,41,92,88,44,75,49,79,43,84,50,78,91,75,84,63,70,24,69,58,42,23,68,29,25,21,51,30,14,35,54,48,27,35,59,75,70,68,54,38,50,84,42,64,88,67,59,46,70,67,58,50,50,53,20,52,48,34,9,50,51,35,18,53,52,14,14,65,33,90,40,54,36,54,46,72,68,60,22,65,75,60,44,76,130